Protein AF-A0A2G9UVH9-F1 (afdb_monomer)

Secondary structure (DSSP, 8-state):
----S-EEEEEE--SEEEEEEETTTEEEEEEEEEEEEEEETTEEEEEEEEEEEEEEE---S-TT----HHHHHHHSEEETT-TT-BHHHHHTT---------------HHHHHHHHHHHHS-EEEE--BSS--EEETTEEE--B--EEEETT----SS------PPPP-SSSSEEEEEETHHHHHHHHHHHHTTTT-EEE-GGG-HHHHHHTBSS-SSS--HHHHSTTHHHHSTT-BEEEEEEESS--EEEEETTEEEEEEEEEEEEEEPPSSTT---EEEEEEEEEEEEEEEEEEETTEEEEEEEEEEEEEEEEEE-STT--HHHHHHHHHHHHHHHHHHHHHHHHH-EEPPB-TTEEEEEEEEEEETTEEEEEEEEEE-HHHHHHHHHHHHHHHHHH--

Foldseek 3Di:
DDDPPKDFPDWDFFPDWDWAADPWAKIKIKGAFIWTWIDDDPDIDIDHGGMDIDIDGCPDDPPPDDDDPVQLLVLQKAFQLPPAFANVCSNVPDDDDDDDDDDDDDDDPQLCVLLVCLNVFQWIFRFDFPDDWTDDLRDTDTHGQLATAGNSPDDDPDGADDDDDDRDPPPFPDKDKDFQNNVLNSLQRCQVVQSVWDKDWLSRGVVRVQAQFLAHDPDHYPVVLAANSCVVQPGWGKMKIKHFPHRWGWWFAFQWIKTKTKIKIWMWTPDPDPVDHIDTFWIKIKIWIKIWGWWDDQQFIAIFIATPDIAIGTDDGPHPPGDRVSVRVVSVVVRVVVRVSVNVSRRVGGGHHDHVQKAWAPWTWTTHGRMIMIGTHIDGNPVVVVVVVVVVVVVVVVVVD

Nearest PDB structures (foldseek):
  1ewf-assembly1_A  TM=6.793E-01  e=2.183E-18  Homo sapiens
  1bp1-assembly1_A  TM=6.668E-01  e=1.964E-18  Homo sapiens
  4m4d-assembly1_A  TM=4.412E-01  e=1.847E-14  Mus musculus
  4m4d-assembly2_B  TM=4.397E-01  e=1.378E-13  Mus musculus
  4f2a-assembly1_A  TM=5.330E-01  e=1.084E-12  Homo sapiens

Organism: Teladorsagia circumcincta (NCBI:txid45464)

Structure (mmCIF, N/CA/C/O backbone):
data_AF-A0A2G9UVH9-F1
#
_entry.id   AF-A0A2G9UVH9-F1
#
loop_
_atom_site.group_PDB
_atom_site.id
_atom_site.type_symbol
_atom_site.label_atom_id
_atom_site.label_alt_id
_atom_site.label_comp_id
_atom_site.label_asym_id
_atom_site.label_entity_id
_atom_site.label_seq_id
_atom_site.pdbx_PDB_ins_code
_atom_site.Cartn_x
_atom_site.Cartn_y
_atom_site.Cartn_z
_atom_site.occupancy
_atom_site.B_iso_or_equiv
_atom_site.auth_seq_id
_atom_site.auth_comp_id
_atom_site.auth_asym_id
_atom_site.auth_atom_id
_atom_site.pdbx_PDB_model_num
ATOM 1 N N . VAL A 1 1 ? 46.854 -9.627 -44.287 1.00 35.94 1 VAL A N 1
ATOM 2 C CA . VAL A 1 1 ? 47.724 -8.658 -43.578 1.00 35.94 1 VAL A CA 1
ATOM 3 C C . VAL A 1 1 ? 47.313 -8.667 -42.121 1.00 35.94 1 VAL A C 1
ATOM 5 O O . VAL A 1 1 ? 46.183 -8.300 -41.834 1.00 35.94 1 VAL A O 1
ATOM 8 N N . PHE A 1 2 ? 48.177 -9.150 -41.232 1.00 37.62 2 PHE A N 1
ATOM 9 C CA . PHE A 1 2 ? 47.939 -9.118 -39.789 1.00 37.62 2 PHE A CA 1
ATOM 10 C C . PHE A 1 2 ? 48.677 -7.908 -39.218 1.00 37.62 2 PHE A C 1
ATOM 12 O O . PHE A 1 2 ? 49.882 -7.763 -39.420 1.00 37.62 2 PHE A O 1
ATOM 19 N N . ILE A 1 3 ? 47.940 -7.001 -38.581 1.00 51.81 3 ILE A N 1
ATOM 20 C CA . ILE A 1 3 ? 48.499 -5.806 -37.950 1.00 51.81 3 ILE A CA 1
ATOM 21 C C . ILE A 1 3 ? 48.651 -6.122 -36.463 1.00 51.81 3 ILE A C 1
ATOM 23 O O . ILE A 1 3 ? 47.669 -6.141 -35.730 1.00 51.81 3 ILE A O 1
ATOM 27 N N . TYR A 1 4 ? 49.880 -6.382 -36.029 1.00 51.28 4 TYR A N 1
ATOM 28 C CA . TYR A 1 4 ? 50.221 -6.557 -34.617 1.00 51.28 4 TYR A CA 1
ATOM 29 C C . TYR A 1 4 ? 50.619 -5.199 -34.012 1.00 51.28 4 TYR A C 1
ATOM 31 O O . TYR A 1 4 ? 51.245 -4.388 -34.694 1.00 51.28 4 TYR A O 1
ATOM 39 N N . ASN A 1 5 ? 50.267 -4.937 -32.747 1.00 61.88 5 ASN A N 1
ATOM 40 C CA . ASN A 1 5 ? 50.619 -3.713 -31.999 1.00 61.88 5 ASN A CA 1
ATOM 41 C C . ASN A 1 5 ? 50.114 -2.367 -32.570 1.00 61.88 5 ASN A C 1
ATOM 43 O O . ASN A 1 5 ? 50.703 -1.319 -32.293 1.00 61.88 5 ASN A O 1
ATOM 47 N N . ALA A 1 6 ? 49.025 -2.339 -33.343 1.00 65.62 6 ALA A N 1
ATOM 48 C CA . ALA A 1 6 ? 48.402 -1.065 -33.708 1.00 65.62 6 ALA A CA 1
ATOM 49 C C . ALA A 1 6 ? 47.614 -0.460 -32.539 1.00 65.62 6 ALA A C 1
ATOM 51 O O . ALA A 1 6 ? 46.796 -1.132 -31.916 1.00 65.62 6 ALA A O 1
ATOM 52 N N . ARG A 1 7 ? 47.818 0.838 -32.291 1.00 73.81 7 ARG A N 1
ATOM 53 C CA . ARG A 1 7 ? 46.997 1.636 -31.372 1.00 73.81 7 ARG A CA 1
ATOM 54 C C . ARG A 1 7 ? 45.957 2.426 -32.157 1.00 73.81 7 ARG A C 1
ATOM 56 O O . ARG A 1 7 ? 46.266 2.982 -33.210 1.00 73.81 7 ARG A O 1
ATOM 63 N N . ILE A 1 8 ? 44.742 2.534 -31.636 1.00 73.88 8 ILE A N 1
ATOM 64 C CA . ILE A 1 8 ? 43.757 3.482 -32.167 1.00 73.88 8 ILE A CA 1
ATOM 65 C C . ILE A 1 8 ? 44.197 4.880 -31.717 1.00 73.88 8 ILE A C 1
ATOM 67 O O . ILE A 1 8 ? 44.184 5.172 -30.525 1.00 73.88 8 ILE A O 1
ATOM 71 N N . SER A 1 9 ? 44.632 5.731 -32.648 1.00 80.94 9 SER A N 1
ATOM 72 C CA . SER A 1 9 ? 45.093 7.092 -32.339 1.00 80.94 9 SER A CA 1
ATOM 73 C C . SER A 1 9 ? 43.991 8.138 -32.444 1.00 80.94 9 SER A C 1
ATOM 75 O O . SER A 1 9 ? 44.075 9.191 -31.814 1.00 80.94 9 SER A O 1
ATOM 77 N N . LYS A 1 10 ? 42.944 7.861 -33.229 1.00 82.00 10 LYS A N 1
ATOM 78 C CA . LYS A 1 10 ? 41.774 8.732 -33.342 1.00 82.00 10 LYS A CA 1
ATOM 79 C C . LYS A 1 10 ? 40.524 7.930 -33.684 1.00 82.00 10 LYS A C 1
ATOM 81 O O . LYS A 1 10 ? 40.573 7.020 -34.508 1.00 82.00 10 LYS A O 1
ATOM 86 N N . TYR A 1 11 ? 39.411 8.301 -33.067 1.00 80.06 11 TYR A N 1
ATOM 87 C CA . TYR A 1 11 ? 38.090 7.743 -33.323 1.00 80.06 11 TYR A CA 1
ATOM 88 C C . TYR A 1 11 ? 37.146 8.872 -33.719 1.00 80.06 11 TYR A C 1
ATOM 90 O O . TYR A 1 11 ? 37.107 9.909 -33.056 1.00 80.06 11 TYR A O 1
ATOM 98 N N . TRP A 1 12 ? 36.406 8.668 -34.804 1.00 85.25 12 TRP A N 1
ATOM 99 C CA . TRP A 1 12 ? 35.282 9.512 -35.178 1.00 85.25 12 TRP A CA 1
ATOM 100 C C . TRP A 1 12 ? 34.007 8.693 -34.998 1.00 85.25 12 TRP A C 1
ATOM 102 O O . TRP A 1 12 ? 33.865 7.666 -35.677 1.00 85.25 12 TRP A O 1
ATOM 112 N N . PRO A 1 13 ? 33.108 9.119 -34.093 1.00 79.88 13 PRO A N 1
ATOM 113 C CA . PRO A 1 13 ? 31.874 8.398 -33.837 1.00 79.88 13 PRO A CA 1
ATOM 114 C C . PRO A 1 13 ? 30.983 8.377 -35.085 1.00 79.88 13 PRO A C 1
ATOM 116 O O . PRO A 1 13 ? 31.104 9.265 -35.936 1.00 79.88 13 PRO A O 1
ATOM 119 N N . PRO A 1 14 ? 30.097 7.374 -35.208 1.00 83.50 14 PRO A N 1
ATOM 120 C CA . PRO A 1 14 ? 29.148 7.312 -36.309 1.00 83.50 14 PRO A CA 1
ATOM 121 C C . PRO A 1 14 ? 28.292 8.580 -36.347 1.00 83.50 14 PRO A C 1
ATOM 123 O O . PRO A 1 14 ? 27.743 9.004 -35.331 1.00 83.50 14 PRO A O 1
ATOM 126 N N . GLN A 1 15 ? 28.194 9.186 -37.530 1.00 86.44 15 GLN A N 1
ATOM 127 C CA . GLN A 1 15 ? 27.360 10.374 -37.756 1.00 86.44 15 GLN A CA 1
ATOM 128 C C . GLN A 1 15 ? 25.883 10.017 -37.934 1.00 86.44 15 GLN A C 1
ATOM 130 O O . GLN A 1 15 ? 25.012 10.867 -37.786 1.00 86.44 15 GLN A O 1
ATOM 135 N N . GLU A 1 16 ? 25.614 8.761 -38.267 1.00 85.25 16 GLU A N 1
ATOM 136 C CA . GLU A 1 16 ? 24.285 8.219 -38.486 1.00 85.25 16 GLU A CA 1
ATOM 137 C C . GLU A 1 16 ? 24.158 6.939 -37.672 1.00 85.25 16 GLU A C 1
ATOM 139 O O . GLU A 1 16 ? 25.003 6.042 -37.761 1.00 85.25 16 GLU A O 1
ATOM 144 N N . TYR A 1 17 ? 23.108 6.860 -36.865 1.00 84.88 17 TYR A N 1
ATOM 145 C CA . TYR A 1 17 ? 22.769 5.661 -36.123 1.00 84.88 17 TYR A CA 1
ATOM 146 C C . TYR A 1 17 ? 21.250 5.541 -35.978 1.00 84.88 17 TYR A C 1
ATOM 148 O O . TYR A 1 17 ? 20.559 6.548 -35.841 1.00 84.88 17 TYR A O 1
ATOM 156 N N . SER A 1 18 ? 20.735 4.314 -36.011 1.00 84.62 18 SER A N 1
ATOM 157 C CA . SER A 1 18 ? 19.322 4.000 -35.764 1.00 84.62 18 SER A CA 1
ATOM 158 C C . SER A 1 18 ? 19.213 2.781 -34.864 1.00 84.62 18 SER A C 1
ATOM 160 O O . SER A 1 18 ? 19.988 1.836 -35.007 1.00 84.62 18 SER A O 1
ATOM 162 N N . LEU A 1 19 ? 18.264 2.805 -33.934 1.00 83.44 19 LEU A N 1
ATOM 163 C CA . LEU A 1 19 ? 17.874 1.637 -33.158 1.00 83.44 19 LEU A CA 1
ATOM 164 C C . LEU A 1 19 ? 16.444 1.282 -33.552 1.00 83.44 19 LEU A C 1
ATOM 166 O O . LEU A 1 19 ? 15.512 1.996 -33.193 1.00 83.44 19 LEU A O 1
ATOM 170 N N . ASP A 1 20 ? 16.298 0.193 -34.294 1.00 85.00 20 ASP A N 1
ATOM 171 C CA . ASP A 1 20 ? 15.019 -0.263 -34.821 1.00 85.00 20 ASP A CA 1
ATOM 172 C C . ASP A 1 20 ? 14.533 -1.468 -34.010 1.00 85.00 20 ASP A C 1
ATOM 174 O O . ASP A 1 20 ? 15.270 -2.437 -33.809 1.00 85.00 20 ASP A O 1
ATOM 178 N N . LEU A 1 21 ? 13.292 -1.409 -33.529 1.00 81.75 21 LEU A N 1
ATOM 179 C CA . LEU A 1 21 ? 12.639 -2.525 -32.851 1.00 81.75 21 LEU A CA 1
ATOM 180 C C . LEU A 1 21 ? 11.951 -3.409 -33.895 1.00 81.75 21 LEU A C 1
ATOM 182 O O . LEU A 1 21 ? 11.095 -2.947 -34.646 1.00 81.75 21 LEU A O 1
ATOM 186 N N . VAL A 1 22 ? 12.341 -4.679 -33.946 1.00 79.94 22 VAL A N 1
ATOM 187 C CA . VAL A 1 22 ? 11.876 -5.670 -34.916 1.00 79.94 22 VAL A CA 1
ATOM 188 C C . VAL A 1 22 ? 11.162 -6.793 -34.167 1.00 79.94 22 VAL A C 1
ATOM 190 O O . VAL A 1 22 ? 11.756 -7.538 -33.384 1.00 79.94 22 VAL A O 1
ATOM 193 N N . GLU A 1 23 ? 9.862 -6.919 -34.409 1.00 77.69 23 GLU A N 1
ATOM 194 C CA . GLU A 1 23 ? 9.041 -7.961 -33.797 1.00 77.69 23 GLU A CA 1
ATOM 195 C C . GLU A 1 23 ? 9.460 -9.372 -34.265 1.00 77.69 23 GLU A C 1
ATOM 197 O O . GLU A 1 23 ? 9.869 -9.554 -35.417 1.00 77.69 23 GLU A O 1
ATOM 202 N N . PRO A 1 24 ? 9.345 -10.404 -33.406 1.00 63.88 24 PRO A N 1
ATOM 203 C CA . PRO A 1 24 ? 8.845 -10.333 -32.034 1.00 63.88 24 PRO A CA 1
ATOM 204 C C . PRO A 1 24 ? 9.916 -10.005 -30.983 1.00 63.88 24 PRO A C 1
ATOM 206 O O . PRO A 1 24 ? 9.540 -9.531 -29.932 1.00 63.88 24 PRO A O 1
ATOM 209 N N . ASN A 1 25 ? 11.218 -10.219 -31.216 1.00 68.25 25 ASN A N 1
ATOM 210 C CA . ASN A 1 25 ? 12.246 -10.172 -30.149 1.00 68.25 25 ASN A CA 1
ATOM 211 C C . ASN A 1 25 ? 13.629 -9.715 -30.651 1.00 68.25 25 ASN A C 1
ATOM 213 O O . ASN A 1 25 ? 14.657 -10.304 -30.300 1.00 68.25 25 ASN A O 1
ATOM 217 N N . MET A 1 26 ? 13.682 -8.737 -31.549 1.00 68.62 26 MET A N 1
ATOM 218 C CA . MET A 1 26 ? 14.946 -8.270 -32.106 1.00 68.62 26 MET A CA 1
ATOM 219 C C . MET A 1 26 ? 15.034 -6.755 -32.007 1.00 68.62 26 MET A C 1
ATOM 221 O O . MET A 1 26 ? 14.089 -6.038 -32.310 1.00 68.62 26 MET A O 1
ATOM 225 N N . PHE A 1 27 ? 16.198 -6.255 -31.613 1.00 74.81 27 PHE A N 1
ATOM 226 C CA . PHE A 1 27 ? 16.559 -4.871 -31.873 1.00 74.81 27 PHE A CA 1
ATOM 227 C C . PHE A 1 27 ? 17.733 -4.851 -32.839 1.00 74.81 27 PHE A C 1
ATOM 229 O O . PHE A 1 27 ? 18.688 -5.631 -32.736 1.00 74.81 27 PHE A O 1
ATOM 236 N N . GLN A 1 28 ? 17.629 -3.966 -33.816 1.00 77.00 28 GLN A N 1
ATOM 237 C CA . GLN A 1 28 ? 18.636 -3.763 -34.827 1.00 77.00 28 GLN A CA 1
ATOM 238 C C . GLN A 1 28 ? 19.270 -2.402 -34.594 1.00 77.00 28 GLN A C 1
ATOM 240 O O . GLN A 1 28 ? 18.641 -1.365 -34.779 1.00 77.00 28 GLN A O 1
ATOM 245 N N . TRP A 1 29 ? 20.538 -2.414 -34.204 1.00 78.62 29 TRP A N 1
ATOM 246 C CA . TRP A 1 29 ? 21.326 -1.200 -34.116 1.00 78.62 29 TRP A CA 1
ATOM 247 C C . TRP A 1 29 ? 22.137 -1.039 -35.393 1.00 78.62 29 TRP A C 1
ATOM 249 O O . TRP A 1 29 ? 22.984 -1.873 -35.722 1.00 78.62 29 TRP A O 1
ATOM 259 N N . THR A 1 30 ? 21.869 0.030 -36.130 1.00 80.00 30 THR A N 1
ATOM 260 C CA . THR A 1 30 ? 22.622 0.390 -37.328 1.00 80.00 30 THR A CA 1
ATOM 261 C C . THR A 1 30 ? 23.488 1.601 -37.020 1.00 80.00 30 THR A C 1
ATOM 263 O O . THR A 1 30 ? 23.013 2.567 -36.434 1.00 80.00 30 THR A O 1
ATOM 266 N N . MET A 1 31 ? 24.755 1.562 -37.426 1.00 82.38 31 MET A N 1
ATOM 267 C CA . MET A 1 31 ? 25.702 2.673 -37.329 1.00 82.38 31 MET A CA 1
ATOM 268 C C . MET A 1 31 ? 26.422 2.849 -38.666 1.00 82.38 31 MET A C 1
ATOM 270 O O . MET A 1 31 ? 26.906 1.876 -39.250 1.00 82.38 31 MET A O 1
ATOM 274 N N . SER A 1 32 ? 26.534 4.077 -39.157 1.00 81.94 32 SER A N 1
ATOM 275 C CA . SER A 1 32 ? 27.234 4.402 -40.404 1.00 81.94 32 SER A CA 1
ATOM 276 C C . SER A 1 32 ? 28.143 5.617 -40.246 1.00 81.94 32 SER A C 1
ATOM 278 O O . SER A 1 32 ? 28.052 6.392 -39.291 1.00 81.94 32 SER A O 1
ATOM 280 N N . LYS A 1 33 ? 29.068 5.764 -41.205 1.00 83.75 33 LYS A N 1
ATOM 281 C CA . LYS A 1 33 ? 30.023 6.885 -41.277 1.00 83.75 33 LYS A CA 1
ATOM 282 C C . LYS A 1 33 ? 30.949 6.973 -40.056 1.00 83.75 33 LYS A C 1
ATOM 284 O O . LYS A 1 33 ? 31.252 8.056 -39.565 1.00 83.75 33 LYS A O 1
ATOM 289 N N . MET A 1 34 ? 31.392 5.817 -39.563 1.00 81.69 34 MET A N 1
ATOM 290 C CA . MET A 1 34 ? 32.369 5.722 -38.478 1.00 81.69 34 MET A CA 1
ATOM 291 C C . MET A 1 34 ? 33.782 5.610 -39.055 1.00 81.69 34 MET A C 1
ATOM 293 O O . MET A 1 34 ? 34.008 4.871 -40.018 1.00 81.69 34 MET A O 1
ATOM 297 N N . HIS A 1 35 ? 34.748 6.292 -38.438 1.00 80.12 35 HIS A N 1
ATOM 298 C CA . HIS A 1 35 ? 36.150 6.208 -38.843 1.00 80.12 35 HIS A CA 1
ATOM 299 C C . HIS A 1 35 ? 37.058 5.911 -37.650 1.00 80.12 35 HIS A C 1
ATOM 301 O O . HIS A 1 35 ? 36.892 6.459 -36.561 1.00 80.12 35 HIS A O 1
ATOM 307 N N . LEU A 1 36 ? 38.059 5.065 -37.871 1.00 81.12 36 LEU A N 1
ATOM 308 C CA . LEU A 1 36 ? 39.120 4.769 -36.915 1.00 81.12 36 LEU A CA 1
ATOM 309 C C . LEU A 1 36 ? 40.468 5.038 -37.576 1.00 81.12 36 LEU A C 1
ATOM 311 O O . LEU A 1 36 ? 40.735 4.558 -38.676 1.00 81.12 36 LEU A O 1
ATOM 315 N N . ARG A 1 37 ? 41.343 5.781 -36.900 1.00 79.12 37 ARG A N 1
ATOM 316 C CA . ARG A 1 37 ? 42.755 5.874 -37.270 1.00 79.12 37 ARG A CA 1
ATOM 317 C C . ARG A 1 37 ? 43.540 4.903 -36.409 1.00 79.12 37 ARG A C 1
ATOM 319 O O . ARG A 1 37 ? 43.602 5.070 -35.193 1.00 79.12 37 ARG A O 1
ATOM 326 N N . ALA A 1 38 ? 44.141 3.914 -37.052 1.00 79.25 38 ALA A N 1
ATOM 327 C CA . ALA A 1 38 ? 45.066 2.989 -36.421 1.00 79.25 38 ALA A CA 1
ATOM 328 C C . ALA A 1 38 ? 46.503 3.402 -36.758 1.00 79.25 38 ALA A C 1
ATOM 330 O O . ALA A 1 38 ? 46.836 3.638 -37.921 1.00 79.25 38 ALA A O 1
ATOM 331 N N . GLU A 1 39 ? 47.354 3.492 -35.744 1.00 78.00 39 GLU A N 1
ATOM 332 C CA . GLU A 1 39 ? 48.777 3.793 -35.868 1.00 78.00 39 GLU A CA 1
ATOM 333 C C . GLU A 1 39 ? 49.612 2.603 -35.412 1.00 78.00 39 GLU A C 1
ATOM 335 O O . GLU A 1 39 ? 49.426 2.082 -34.314 1.00 78.00 39 GLU A O 1
ATOM 340 N N . HIS A 1 40 ? 50.583 2.211 -36.234 1.00 76.38 40 HIS A N 1
ATOM 341 C CA . HIS A 1 40 ? 51.622 1.264 -35.855 1.00 76.38 40 HIS A CA 1
ATOM 342 C C . HIS A 1 40 ? 52.982 1.785 -36.325 1.00 76.38 40 HIS A C 1
ATOM 344 O O . HIS A 1 40 ? 53.229 1.949 -37.524 1.00 76.38 40 HIS A O 1
ATOM 350 N N . LYS A 1 41 ? 53.877 2.046 -35.366 1.00 75.25 41 LYS A N 1
ATOM 351 C CA . LYS A 1 41 ? 55.201 2.652 -35.586 1.00 75.25 41 LYS A CA 1
ATOM 352 C C . LYS A 1 41 ? 55.115 3.960 -36.396 1.00 75.25 41 LYS A C 1
ATOM 354 O O . LYS A 1 41 ? 54.778 4.992 -35.832 1.00 75.25 41 LYS A O 1
ATOM 359 N N . LYS A 1 42 ? 55.421 3.913 -37.700 1.00 64.94 42 LYS A N 1
ATOM 360 C CA . LYS A 1 42 ? 55.430 5.053 -38.641 1.00 64.94 42 LYS A CA 1
ATOM 361 C C . LYS A 1 42 ? 54.312 5.001 -39.693 1.00 64.94 42 LYS A C 1
ATOM 363 O O . LYS A 1 42 ? 54.243 5.882 -40.543 1.00 64.94 42 LYS A O 1
ATOM 368 N N . HIS A 1 43 ? 53.444 3.991 -39.651 1.00 65.62 43 HIS A N 1
ATOM 369 C CA . HIS A 1 43 ? 52.320 3.866 -40.575 1.00 65.62 43 HIS A CA 1
ATOM 370 C C . HIS A 1 43 ? 51.010 4.190 -39.860 1.00 65.62 43 HIS A C 1
ATOM 372 O O . HIS A 1 43 ? 50.702 3.619 -38.813 1.00 65.62 43 HIS A O 1
ATOM 378 N N . SER A 1 44 ? 50.228 5.093 -40.451 1.00 69.81 44 SER A N 1
ATOM 379 C CA . SER A 1 44 ? 48.850 5.354 -40.041 1.00 69.81 44 SER A CA 1
ATOM 380 C C . SER A 1 44 ? 47.900 4.870 -41.124 1.00 69.81 44 SER A C 1
ATOM 382 O O . SER A 1 44 ? 48.079 5.230 -42.285 1.00 69.81 44 SER A O 1
ATOM 384 N N . SER A 1 45 ? 46.890 4.099 -40.743 1.00 74.31 45 SER A N 1
ATOM 385 C CA . SER A 1 45 ? 45.822 3.657 -41.639 1.00 74.31 45 SER A CA 1
ATOM 386 C C . SER A 1 45 ? 44.495 4.239 -41.172 1.00 74.31 45 SER A C 1
ATOM 388 O O . SER A 1 45 ? 44.187 4.210 -39.978 1.00 74.31 45 SER A O 1
ATOM 390 N N . LEU A 1 46 ? 43.717 4.777 -42.111 1.00 74.75 46 LEU A N 1
ATOM 391 C CA . LEU A 1 46 ? 42.342 5.193 -41.862 1.00 74.75 46 LEU A CA 1
ATOM 392 C C . LEU A 1 46 ? 41.409 4.046 -42.249 1.00 74.75 46 LEU A C 1
ATOM 394 O O . LEU A 1 46 ? 41.344 3.655 -43.411 1.00 74.75 46 LEU A O 1
ATOM 398 N N . ILE A 1 47 ? 40.680 3.527 -41.272 1.00 73.62 47 ILE A N 1
ATOM 399 C CA . ILE A 1 47 ? 39.671 2.491 -41.454 1.00 73.62 47 ILE A CA 1
ATOM 400 C C . ILE A 1 47 ? 38.314 3.189 -41.441 1.00 73.62 47 ILE A C 1
ATOM 402 O O . ILE A 1 47 ? 37.954 3.837 -40.459 1.00 73.62 47 ILE A O 1
ATOM 406 N N . SER A 1 48 ? 37.578 3.087 -42.546 1.00 71.88 48 SER A N 1
ATOM 407 C CA . SER A 1 48 ? 36.258 3.705 -42.698 1.00 71.88 48 SER A CA 1
ATOM 408 C C . SER A 1 48 ? 35.187 2.626 -42.752 1.00 71.88 48 SER A C 1
ATOM 410 O O . SER A 1 48 ? 35.213 1.770 -43.635 1.00 71.88 48 SER A O 1
ATOM 412 N N . PHE A 1 49 ? 34.231 2.683 -41.832 1.00 69.56 49 PHE A N 1
ATOM 413 C CA . PHE A 1 49 ? 33.109 1.756 -41.775 1.00 69.56 49 PHE A CA 1
ATOM 414 C C . PHE A 1 49 ? 31.903 2.409 -42.440 1.00 69.56 49 PHE A C 1
ATOM 416 O O . PHE A 1 49 ? 31.362 3.403 -41.950 1.00 69.56 49 PHE A O 1
ATOM 423 N N . ARG A 1 50 ? 31.488 1.854 -43.584 1.00 67.06 50 ARG A N 1
ATOM 424 C CA . ARG A 1 50 ? 30.326 2.365 -44.324 1.00 67.06 50 ARG A CA 1
ATOM 425 C C . ARG A 1 50 ? 29.025 2.109 -43.569 1.00 67.06 50 ARG A C 1
ATOM 427 O O . ARG A 1 50 ? 28.244 3.036 -43.400 1.00 67.06 50 ARG A O 1
ATOM 434 N N . ARG A 1 51 ? 28.818 0.876 -43.104 1.00 70.62 51 ARG A N 1
ATOM 435 C CA . ARG A 1 51 ? 27.657 0.465 -42.310 1.00 70.62 51 ARG A CA 1
ATOM 436 C C . ARG A 1 51 ? 28.038 -0.724 -41.435 1.00 70.62 51 ARG A C 1
ATOM 438 O O . ARG A 1 51 ? 28.622 -1.683 -41.932 1.00 70.62 51 ARG A O 1
ATOM 445 N N . ILE A 1 52 ? 27.701 -0.643 -40.158 1.00 67.88 52 ILE A N 1
ATOM 446 C CA . ILE A 1 52 ? 27.745 -1.736 -39.192 1.00 67.88 52 ILE A CA 1
ATOM 447 C C . ILE A 1 52 ? 26.303 -1.960 -38.754 1.00 67.88 52 ILE A C 1
ATOM 449 O O . ILE A 1 52 ? 25.609 -1.010 -38.397 1.00 67.88 52 ILE A O 1
ATOM 453 N N . GLN A 1 53 ? 25.847 -3.204 -38.822 1.00 58.84 53 GLN A N 1
ATOM 454 C CA . GLN A 1 53 ? 24.526 -3.597 -38.360 1.00 58.84 53 GLN A CA 1
ATOM 455 C C . GLN A 1 53 ? 24.707 -4.686 -37.313 1.00 58.84 53 GLN A C 1
ATOM 457 O O . GLN A 1 53 ? 25.286 -5.735 -37.593 1.00 58.84 53 GLN A O 1
ATOM 462 N N . LEU A 1 54 ? 24.239 -4.404 -36.106 1.00 61.56 54 LEU A N 1
ATOM 463 C CA . LEU A 1 54 ? 24.197 -5.346 -35.003 1.00 61.56 54 LEU A CA 1
ATOM 464 C C . LEU A 1 54 ? 22.743 -5.754 -34.816 1.00 61.56 54 LEU A C 1
ATOM 466 O O . LEU A 1 54 ? 21.860 -4.910 -34.681 1.00 61.56 54 LEU A O 1
ATOM 470 N N . SER A 1 55 ? 22.491 -7.054 -34.849 1.00 52.19 55 SER A N 1
ATOM 471 C CA . SER A 1 55 ? 21.169 -7.618 -34.605 1.00 52.19 55 SER A CA 1
ATOM 472 C C . SER A 1 55 ? 21.302 -8.560 -33.428 1.00 52.19 55 SER A C 1
ATOM 474 O O . SER A 1 55 ? 21.969 -9.590 -33.527 1.00 52.19 55 SER A O 1
ATOM 476 N N . VAL A 1 56 ? 20.722 -8.172 -32.297 1.00 57.56 56 VAL A N 1
ATOM 477 C CA . VAL A 1 56 ? 20.676 -9.035 -31.121 1.00 57.56 56 VAL A CA 1
ATOM 478 C C . VAL A 1 56 ? 19.331 -9.739 -31.157 1.00 57.56 56 VAL A C 1
ATOM 480 O O . VAL A 1 56 ? 18.280 -9.122 -31.004 1.00 57.56 56 VAL A O 1
ATOM 483 N N . LEU A 1 57 ? 19.384 -11.038 -31.441 1.00 43.69 57 LEU A N 1
ATOM 484 C CA . LEU A 1 57 ? 18.274 -11.952 -31.222 1.00 43.69 57 LEU A CA 1
ATOM 485 C C . LEU A 1 57 ? 18.376 -12.397 -29.770 1.00 43.69 57 LEU A C 1
ATOM 487 O O . LEU A 1 57 ? 19.377 -13.020 -29.409 1.00 43.69 57 LEU A O 1
ATOM 491 N N . ASP A 1 58 ? 17.363 -12.109 -28.960 1.00 47.50 58 ASP A N 1
ATOM 492 C CA . ASP A 1 58 ? 17.312 -12.616 -27.591 1.00 47.50 58 ASP A CA 1
ATOM 493 C C . ASP A 1 58 ? 17.005 -14.127 -27.626 1.00 47.50 58 ASP A C 1
ATOM 495 O O . ASP A 1 58 ? 15.874 -14.589 -27.500 1.00 47.50 58 ASP A O 1
ATOM 499 N N . LYS A 1 59 ? 18.020 -14.936 -27.953 1.00 38.97 59 LYS A N 1
ATOM 500 C CA . LYS A 1 59 ? 17.978 -16.397 -27.851 1.00 38.97 59 LYS A CA 1
ATOM 501 C C . LYS A 1 59 ? 18.712 -16.805 -26.581 1.00 38.97 59 LYS A C 1
ATOM 503 O O . LYS A 1 59 ? 19.817 -17.337 -26.655 1.00 38.97 59 LYS A O 1
ATOM 508 N N . LYS A 1 60 ? 18.019 -16.632 -25.450 1.00 34.50 60 LYS A N 1
ATOM 509 C CA . LYS A 1 60 ? 18.428 -16.975 -24.078 1.00 34.50 60 LYS A CA 1
ATOM 510 C C . LYS A 1 60 ? 19.623 -16.159 -23.563 1.00 34.50 60 LYS A C 1
ATOM 512 O O . LYS A 1 60 ? 20.588 -15.960 -24.301 1.00 34.50 60 LYS A O 1
ATOM 517 N N . PRO A 1 61 ? 19.659 -15.817 -22.260 1.00 31.56 61 PRO A N 1
ATOM 518 C CA . PRO A 1 61 ? 20.915 -15.436 -21.635 1.00 31.56 61 PRO A CA 1
ATOM 519 C C . PRO A 1 61 ? 21.915 -16.573 -21.864 1.00 31.56 61 PRO A C 1
ATOM 521 O O . PRO A 1 61 ? 21.628 -17.749 -21.606 1.00 31.56 61 PRO A O 1
ATOM 524 N N . ALA A 1 62 ? 23.071 -16.229 -22.430 1.00 28.84 62 ALA A N 1
ATOM 525 C CA . ALA A 1 62 ? 24.144 -17.172 -22.678 1.00 28.84 62 ALA A CA 1
ATOM 526 C C . ALA A 1 62 ? 24.411 -17.990 -21.404 1.00 28.84 62 ALA A C 1
ATOM 528 O O . ALA A 1 62 ? 24.609 -17.449 -20.319 1.00 28.84 62 ALA A O 1
ATOM 529 N N . LYS A 1 63 ? 24.427 -19.316 -21.556 1.00 32.44 63 LYS A N 1
ATOM 530 C CA . LYS A 1 63 ? 24.704 -20.333 -20.527 1.00 32.44 63 LYS A CA 1
ATOM 531 C C . LYS A 1 63 ? 26.094 -20.223 -19.853 1.00 32.44 63 LYS A C 1
ATOM 533 O O . LYS A 1 63 ? 26.563 -21.215 -19.305 1.00 32.44 63 LYS A O 1
ATOM 538 N N . SER A 1 64 ? 26.783 -19.083 -19.884 1.00 29.62 64 SER A N 1
ATOM 539 C CA . SER A 1 64 ? 28.174 -18.955 -19.424 1.00 29.62 64 SER A CA 1
ATOM 540 C C . SER A 1 64 ? 28.371 -18.162 -18.132 1.00 29.62 64 SER A C 1
ATOM 542 O O . SER A 1 64 ? 29.503 -18.046 -17.677 1.00 29.62 64 SER A O 1
ATOM 544 N N . TYR A 1 65 ? 27.310 -17.683 -17.484 1.00 33.72 65 TYR A N 1
ATOM 545 C CA . TYR A 1 65 ? 27.396 -17.244 -16.093 1.00 33.72 65 TYR A CA 1
ATOM 546 C C . TYR A 1 65 ? 26.185 -17.793 -15.346 1.00 33.72 65 TYR A C 1
ATOM 548 O O . TYR A 1 65 ? 25.064 -17.338 -15.547 1.00 33.72 65 TYR A O 1
ATOM 556 N N . LYS A 1 66 ? 26.401 -18.827 -14.527 1.00 28.84 66 LYS A N 1
ATOM 557 C CA . LYS A 1 66 ? 25.489 -19.142 -13.428 1.00 28.84 66 LYS A CA 1
ATOM 558 C C . LYS A 1 66 ? 25.931 -18.252 -12.267 1.00 28.84 66 LYS A C 1
ATOM 560 O O . LYS A 1 66 ? 26.877 -18.641 -11.580 1.00 28.84 66 LYS A O 1
ATOM 565 N N . PRO A 1 67 ? 25.339 -17.061 -12.061 1.00 37.22 67 PRO A N 1
ATOM 566 C CA . PRO A 1 67 ? 25.469 -16.427 -10.763 1.00 37.22 67 PRO A CA 1
ATOM 567 C C . PRO A 1 67 ? 24.944 -17.424 -9.725 1.00 37.22 67 PRO A C 1
ATOM 569 O O . PRO A 1 67 ? 24.019 -18.190 -10.008 1.00 37.22 67 PRO A O 1
ATOM 572 N N . ASP A 1 68 ? 25.593 -17.463 -8.567 1.00 35.31 68 ASP A N 1
ATOM 573 C CA . ASP A 1 68 ? 25.192 -18.300 -7.439 1.00 35.31 68 ASP A CA 1
ATOM 574 C C . ASP A 1 68 ? 23.657 -18.211 -7.243 1.00 35.31 68 ASP A C 1
ATOM 576 O O . ASP A 1 68 ? 23.135 -17.090 -7.192 1.00 35.31 68 ASP A O 1
ATOM 580 N N . PRO A 1 69 ? 22.908 -19.336 -7.231 1.00 41.69 69 PRO A N 1
ATOM 581 C CA . PRO A 1 69 ? 21.445 -19.323 -7.160 1.00 41.69 69 PRO A CA 1
ATOM 582 C C . PRO A 1 69 ? 20.906 -18.496 -5.987 1.00 41.69 69 PRO A C 1
ATOM 584 O O . PRO A 1 69 ? 19.923 -17.776 -6.153 1.00 41.69 69 PRO A O 1
ATOM 587 N N . GLU A 1 70 ? 21.600 -18.511 -4.843 1.00 41.16 70 GLU A N 1
ATOM 588 C CA . GLU A 1 70 ? 21.246 -17.678 -3.686 1.00 41.16 70 GLU A CA 1
ATOM 589 C C . GLU A 1 70 ? 21.453 -16.179 -3.936 1.00 41.16 70 GLU A C 1
ATOM 591 O O . GLU A 1 70 ? 20.749 -15.350 -3.359 1.00 41.16 70 GLU A O 1
ATOM 596 N N . LEU A 1 71 ? 22.415 -15.801 -4.784 1.00 36.28 71 LEU A N 1
ATOM 597 C CA . LEU A 1 71 ? 22.600 -14.412 -5.187 1.00 36.28 71 LEU A CA 1
ATOM 598 C C . LEU A 1 71 ? 21.476 -13.991 -6.136 1.00 36.28 71 LEU A C 1
ATOM 600 O O . LEU A 1 71 ? 20.853 -12.971 -5.869 1.00 36.28 71 LEU A O 1
ATOM 604 N N . TYR A 1 72 ? 21.176 -14.775 -7.181 1.00 40.31 72 TYR A N 1
ATOM 605 C CA . TYR A 1 72 ? 20.135 -14.468 -8.180 1.00 40.31 72 TYR A CA 1
ATOM 606 C C . TYR A 1 72 ? 18.744 -14.273 -7.551 1.00 40.31 72 TYR A C 1
ATOM 608 O O . TYR A 1 72 ? 18.067 -13.288 -7.849 1.00 40.31 72 TYR A O 1
ATOM 616 N N . GLU A 1 73 ? 18.355 -15.135 -6.605 1.00 43.22 73 GLU A N 1
ATOM 617 C CA . GLU A 1 73 ? 17.097 -14.986 -5.856 1.00 43.22 73 GLU A CA 1
ATOM 618 C C . GLU A 1 73 ? 17.051 -13.725 -4.976 1.00 43.22 73 GLU A C 1
ATOM 620 O O . GLU A 1 73 ? 15.976 -13.160 -4.762 1.00 43.22 73 GLU A O 1
ATOM 625 N N . ARG A 1 74 ? 18.202 -13.242 -4.483 1.00 44.56 74 ARG A N 1
ATOM 626 C CA . ARG A 1 74 ? 18.285 -12.000 -3.694 1.00 44.56 74 ARG A CA 1
ATOM 627 C C . ARG A 1 74 ? 18.227 -10.735 -4.542 1.00 44.56 74 ARG A C 1
ATOM 629 O O . ARG A 1 74 ? 17.820 -9.710 -4.011 1.00 44.56 74 ARG A O 1
ATOM 636 N N . PHE A 1 75 ? 18.624 -10.780 -5.817 1.00 47.41 75 PHE A N 1
ATOM 637 C CA . PHE A 1 75 ? 18.486 -9.618 -6.699 1.00 47.41 75 PHE A CA 1
ATOM 638 C C . PHE A 1 75 ? 17.020 -9.362 -7.023 1.00 47.41 75 PHE A C 1
ATOM 640 O O . PHE A 1 75 ? 16.578 -8.229 -6.906 1.00 47.41 75 PHE A O 1
ATOM 647 N N . LEU A 1 76 ? 16.254 -10.404 -7.364 1.00 53.41 76 LEU A N 1
ATOM 648 C CA . LEU A 1 76 ? 14.886 -10.276 -7.892 1.00 53.41 76 LEU A CA 1
ATOM 649 C C . LEU A 1 76 ? 13.797 -10.010 -6.837 1.00 53.41 76 LEU A C 1
ATOM 651 O O . LEU A 1 76 ? 12.618 -9.888 -7.168 1.00 53.41 76 LEU A O 1
ATOM 655 N N . ASN A 1 77 ? 14.209 -9.876 -5.578 1.00 51.53 77 ASN A N 1
ATOM 656 C CA . ASN A 1 77 ? 13.367 -9.538 -4.444 1.00 51.53 77 ASN A CA 1
ATOM 657 C C . ASN A 1 77 ? 13.877 -8.237 -3.813 1.00 51.53 77 ASN A C 1
ATOM 659 O O . ASN A 1 77 ? 14.868 -8.258 -3.084 1.00 51.53 77 ASN A O 1
ATOM 663 N N . VAL A 1 78 ? 13.190 -7.109 -4.034 1.00 58.75 78 VAL A N 1
ATOM 664 C CA . VAL A 1 78 ? 13.588 -5.828 -3.419 1.00 58.75 78 VAL A CA 1
ATOM 665 C C . VAL A 1 78 ? 12.804 -5.571 -2.152 1.00 58.75 78 VAL A C 1
ATOM 667 O O . VAL A 1 78 ? 11.579 -5.676 -2.126 1.00 58.75 78 VAL A O 1
ATOM 670 N N . ARG A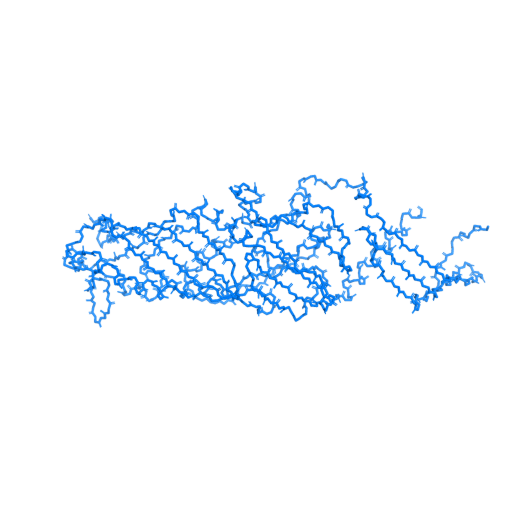 1 79 ? 13.490 -5.151 -1.092 1.00 55.78 79 ARG A N 1
ATOM 671 C CA . ARG A 1 79 ? 12.809 -4.685 0.109 1.00 55.78 79 ARG A CA 1
ATOM 672 C C . ARG A 1 79 ? 12.128 -3.344 -0.163 1.00 55.78 79 ARG A C 1
ATOM 674 O O . ARG A 1 79 ? 12.772 -2.376 -0.554 1.00 55.78 79 ARG A O 1
ATOM 681 N N . ILE A 1 80 ? 10.835 -3.251 0.134 1.00 60.66 80 ILE A N 1
ATOM 682 C CA . ILE A 1 80 ? 10.018 -2.060 -0.171 1.00 60.66 80 ILE A CA 1
ATOM 683 C C . ILE A 1 80 ? 10.442 -0.785 0.587 1.00 60.66 80 ILE A C 1
ATOM 685 O O . ILE A 1 80 ? 9.975 0.307 0.272 1.00 60.66 80 ILE A O 1
ATOM 689 N N . ASN A 1 81 ? 11.297 -0.915 1.608 1.00 53.25 81 ASN A N 1
ATOM 690 C CA . ASN A 1 81 ? 11.760 0.187 2.454 1.00 53.25 81 ASN A CA 1
ATOM 691 C C . ASN A 1 81 ? 13.122 0.766 2.026 1.00 53.25 81 ASN A C 1
ATOM 693 O O . ASN A 1 81 ? 13.602 1.701 2.671 1.00 53.25 81 ASN A O 1
ATOM 697 N N . GLU A 1 82 ? 13.776 0.200 1.006 1.00 56.47 82 GLU A N 1
ATOM 698 C CA . GLU A 1 82 ? 15.082 0.686 0.579 1.00 56.47 82 GLU A CA 1
ATOM 699 C C . GLU A 1 82 ? 14.929 2.061 -0.071 1.00 56.47 82 GLU A C 1
ATOM 701 O O . GLU A 1 82 ? 14.185 2.251 -1.031 1.00 56.47 82 GLU A O 1
ATOM 706 N N . ASN A 1 83 ? 15.651 3.046 0.470 1.00 46.78 83 ASN A N 1
ATOM 707 C CA . ASN A 1 83 ? 15.560 4.443 0.042 1.00 46.78 83 ASN A CA 1
ATOM 708 C C . ASN A 1 83 ? 16.012 4.678 -1.415 1.00 46.78 83 ASN A C 1
ATOM 710 O O . ASN A 1 83 ? 15.785 5.766 -1.934 1.00 46.78 83 ASN A O 1
ATOM 714 N N . ASN A 1 84 ? 16.608 3.670 -2.062 1.00 50.56 84 ASN A N 1
ATOM 715 C CA . ASN A 1 84 ? 17.093 3.686 -3.441 1.00 50.56 84 ASN A CA 1
ATOM 716 C C . ASN A 1 84 ? 16.621 2.417 -4.176 1.00 50.56 84 ASN A C 1
ATOM 718 O O . ASN A 1 84 ? 17.428 1.548 -4.504 1.00 50.56 84 ASN A O 1
ATOM 722 N N . LEU A 1 85 ? 15.309 2.283 -4.375 1.00 53.09 85 LEU A N 1
ATOM 723 C CA . LEU A 1 85 ? 14.703 1.121 -5.027 1.00 53.09 85 LEU A CA 1
ATOM 724 C C . LEU A 1 85 ? 15.024 1.110 -6.541 1.00 53.09 85 LEU A C 1
ATOM 726 O O . LEU A 1 85 ? 14.322 1.732 -7.339 1.00 53.09 85 LEU A O 1
ATOM 730 N N . ASP A 1 86 ? 16.101 0.418 -6.925 1.00 51.66 86 ASP A N 1
ATOM 731 C CA . ASP A 1 86 ? 16.494 0.189 -8.323 1.00 51.66 86 ASP A CA 1
ATOM 732 C C . ASP A 1 86 ? 15.966 -1.166 -8.818 1.00 51.66 86 ASP A C 1
ATOM 734 O O . ASP A 1 86 ? 16.630 -2.186 -8.659 1.00 51.66 86 ASP A O 1
ATOM 738 N N . ILE A 1 87 ? 14.760 -1.204 -9.392 1.00 52.44 87 ILE A N 1
ATOM 739 C CA . ILE A 1 87 ? 14.144 -2.477 -9.812 1.00 52.44 87 ILE A CA 1
ATOM 740 C C . ILE A 1 87 ? 14.830 -3.039 -11.063 1.00 52.44 87 ILE A C 1
ATOM 742 O O . ILE A 1 87 ? 15.152 -4.226 -11.126 1.00 52.44 87 ILE A O 1
ATOM 746 N N . ILE A 1 88 ? 15.078 -2.202 -12.072 1.00 48.41 88 ILE A N 1
ATOM 747 C CA . ILE A 1 88 ? 15.557 -2.677 -13.378 1.00 48.41 88 ILE A CA 1
ATOM 748 C C . ILE A 1 88 ? 17.060 -2.988 -13.314 1.00 48.41 88 ILE A C 1
ATOM 750 O O . ILE A 1 88 ? 17.494 -4.028 -13.799 1.00 48.41 88 ILE A O 1
ATOM 754 N N . GLY A 1 89 ? 17.866 -2.157 -12.655 1.00 45.16 89 GLY A N 1
ATOM 755 C CA . GLY A 1 89 ? 19.294 -2.412 -12.451 1.00 45.16 89 GLY A CA 1
ATOM 756 C C . GLY A 1 89 ? 19.564 -3.659 -11.606 1.00 45.16 89 GLY A C 1
ATOM 757 O O . GLY A 1 89 ? 20.479 -4.422 -11.927 1.00 45.16 89 GLY A O 1
ATOM 758 N N . GLN A 1 90 ? 18.725 -3.935 -10.597 1.00 49.25 90 GLN A N 1
ATOM 759 C CA . GLN A 1 90 ? 18.790 -5.197 -9.852 1.00 49.25 90 GLN A CA 1
ATOM 760 C C . GLN A 1 90 ? 18.368 -6.401 -10.718 1.00 49.25 90 GLN A C 1
ATOM 762 O O . GLN A 1 90 ? 19.022 -7.440 -10.635 1.00 49.25 90 GLN A O 1
ATOM 767 N N . THR A 1 91 ? 17.382 -6.248 -11.620 1.00 41.12 91 THR A N 1
ATOM 768 C CA . THR A 1 91 ? 16.999 -7.295 -12.597 1.00 41.12 91 THR A CA 1
ATOM 769 C C . THR A 1 91 ? 18.179 -7.693 -13.490 1.00 41.12 91 THR A C 1
ATOM 771 O O . THR A 1 91 ? 18.380 -8.871 -13.784 1.00 41.12 91 THR A O 1
ATOM 774 N N . PHE A 1 92 ? 18.967 -6.705 -13.923 1.00 41.22 92 PHE A N 1
ATOM 775 C CA . PHE A 1 92 ? 20.015 -6.863 -14.935 1.00 41.22 92 PHE A CA 1
ATOM 776 C C . PHE A 1 92 ? 21.450 -6.918 -14.365 1.00 41.22 92 PHE A C 1
ATOM 778 O O . PHE A 1 92 ? 22.419 -6.788 -15.111 1.00 41.22 92 PHE A O 1
ATOM 785 N N . GLY A 1 93 ? 21.617 -7.190 -13.063 1.00 35.84 93 GLY A N 1
ATOM 786 C CA . GLY A 1 93 ? 22.892 -7.633 -12.476 1.00 35.84 93 GLY A CA 1
ATOM 787 C C . GLY A 1 93 ? 23.974 -6.564 -12.253 1.00 35.84 93 GLY A C 1
ATOM 788 O O . GLY A 1 93 ? 25.140 -6.921 -12.077 1.00 35.84 93 GLY A O 1
ATOM 789 N N . ILE A 1 94 ? 23.633 -5.272 -12.218 1.00 38.12 94 ILE A N 1
ATOM 790 C CA . ILE A 1 94 ? 24.600 -4.182 -11.989 1.00 38.12 94 ILE A CA 1
ATOM 791 C C . ILE A 1 94 ? 24.310 -3.542 -10.618 1.00 38.12 94 ILE A C 1
ATOM 793 O O . ILE A 1 94 ? 23.337 -2.813 -10.479 1.00 38.12 94 ILE A O 1
ATOM 797 N N . ILE A 1 95 ? 25.133 -3.795 -9.583 1.00 34.03 95 ILE A N 1
ATOM 798 C CA . ILE A 1 95 ? 24.990 -3.141 -8.257 1.00 34.03 95 ILE A CA 1
ATOM 799 C C . ILE A 1 95 ? 26.196 -2.238 -7.947 1.00 34.03 95 ILE A C 1
ATOM 801 O O . ILE A 1 95 ? 27.323 -2.733 -7.854 1.00 34.03 95 ILE A O 1
ATOM 805 N N . LYS A 1 96 ? 25.935 -0.950 -7.643 1.00 36.03 96 LYS A N 1
ATOM 806 C CA . LYS A 1 96 ? 26.065 -0.293 -6.304 1.00 36.03 96 LYS A CA 1
ATOM 807 C C . LYS A 1 96 ? 25.896 1.227 -6.417 1.00 36.03 96 LYS A C 1
ATOM 809 O O . LYS A 1 96 ? 26.500 1.848 -7.287 1.00 36.03 96 LYS A O 1
ATOM 814 N N . PRO A 1 97 ? 25.216 1.851 -5.432 1.00 37.69 97 PRO A N 1
ATOM 815 C CA . PRO A 1 97 ? 26.019 2.582 -4.450 1.00 37.69 97 PRO A CA 1
ATOM 816 C C . PRO A 1 97 ? 25.577 2.461 -2.982 1.00 37.69 97 PRO A C 1
ATOM 818 O O . PRO A 1 97 ? 24.418 2.263 -2.628 1.00 37.69 97 PRO A O 1
ATOM 821 N N . LYS A 1 98 ? 26.591 2.644 -2.127 1.00 42.09 98 LYS A N 1
ATOM 822 C CA . LYS A 1 98 ? 26.522 2.894 -0.687 1.00 42.09 98 LYS A CA 1
ATOM 823 C C . LYS A 1 98 ? 26.111 4.348 -0.448 1.00 42.09 98 LYS A C 1
ATOM 825 O O . LYS A 1 98 ? 26.789 5.241 -0.944 1.00 42.09 98 LYS A O 1
ATOM 830 N N . SER A 1 99 ? 25.107 4.586 0.389 1.00 31.61 99 SER A N 1
ATOM 831 C CA . SER A 1 99 ? 24.975 5.851 1.118 1.00 31.61 99 SER A CA 1
ATOM 832 C C . SER A 1 99 ? 23.999 5.694 2.282 1.00 31.61 99 SER A C 1
ATOM 834 O O . SER A 1 99 ? 22.842 5.322 2.099 1.00 31.61 99 SER A O 1
ATOM 836 N N . LYS A 1 100 ? 24.508 5.943 3.491 1.00 40.44 100 LYS A N 1
ATOM 837 C CA . LYS A 1 100 ? 23.720 6.239 4.690 1.00 40.44 100 LYS A CA 1
ATOM 838 C C . LYS A 1 100 ? 23.399 7.734 4.668 1.00 40.44 100 LYS A C 1
ATOM 840 O O . LYS A 1 100 ? 24.235 8.492 4.192 1.00 40.44 100 LYS A O 1
ATOM 845 N N . ILE A 1 101 ? 22.294 8.101 5.326 1.00 29.05 101 ILE A N 1
ATOM 846 C CA . ILE A 1 101 ? 21.857 9.448 5.763 1.00 29.05 101 ILE A CA 1
ATOM 847 C C . ILE A 1 101 ? 20.588 9.908 5.032 1.00 29.05 101 ILE A C 1
ATOM 849 O O . ILE A 1 101 ? 20.636 10.285 3.869 1.00 29.05 101 ILE A O 1
ATOM 853 N N . LEU A 1 102 ? 19.449 9.880 5.737 1.00 27.19 102 LEU A N 1
ATOM 854 C CA . LEU A 1 102 ? 18.806 11.082 6.296 1.00 27.19 102 LEU A CA 1
ATOM 855 C C . LEU A 1 102 ? 17.520 10.652 7.039 1.00 27.19 102 LEU A C 1
ATOM 857 O O . LEU A 1 102 ? 16.537 10.252 6.420 1.00 27.19 102 LEU A O 1
ATOM 861 N N . GLN A 1 103 ? 17.523 10.716 8.371 1.00 27.86 103 GLN A N 1
ATOM 862 C CA . GLN A 1 103 ? 16.310 10.645 9.193 1.00 27.86 103 GLN A CA 1
ATOM 863 C C . GLN A 1 103 ? 16.298 11.883 10.078 1.00 27.86 103 GLN A C 1
ATOM 865 O O . GLN A 1 103 ? 16.932 11.913 11.129 1.00 27.86 103 GLN A O 1
ATOM 870 N N . GLN A 1 104 ? 15.603 12.921 9.628 1.00 29.52 104 GLN A N 1
ATOM 871 C CA . GLN A 1 104 ? 15.223 14.018 10.502 1.00 29.52 104 GLN A CA 1
ATOM 872 C C . GLN A 1 104 ? 14.001 14.722 9.930 1.00 29.52 104 GLN A C 1
ATOM 874 O O . GLN A 1 104 ? 14.102 15.503 8.992 1.00 29.52 104 GLN A O 1
ATOM 879 N N . SER A 1 105 ? 12.838 14.374 10.473 1.00 30.89 105 SER A N 1
ATOM 880 C CA . SER A 1 105 ? 11.811 15.302 10.954 1.00 30.89 105 SER A CA 1
ATOM 881 C C . SER A 1 105 ? 10.560 14.500 11.336 1.00 30.89 105 SER A C 1
ATOM 883 O O . SER A 1 105 ? 10.323 13.428 10.785 1.00 30.89 105 SER A O 1
ATOM 885 N N . MET A 1 106 ? 9.747 15.097 12.208 1.00 35.59 106 MET A N 1
ATOM 886 C CA . MET A 1 106 ? 8.368 14.759 12.593 1.00 35.59 106 MET A CA 1
ATOM 887 C C . MET A 1 106 ? 8.203 13.965 13.900 1.00 35.59 106 MET A C 1
ATOM 889 O O . MET A 1 106 ? 8.590 12.809 14.029 1.00 35.59 106 MET A O 1
ATOM 893 N N . LYS A 1 107 ? 7.614 14.655 14.887 1.00 40.47 107 LYS A N 1
ATOM 894 C CA . LYS A 1 107 ? 7.213 14.183 16.218 1.00 40.47 107 LYS A CA 1
ATOM 895 C C . LYS A 1 107 ? 5.829 13.521 16.128 1.00 40.47 107 LYS A C 1
ATOM 897 O O . LYS A 1 107 ? 4.923 14.190 15.651 1.00 40.47 107 LYS A O 1
ATOM 902 N N . ASN A 1 108 ? 5.701 12.265 16.582 1.00 48.12 108 ASN A N 1
ATOM 903 C CA . ASN A 1 108 ? 4.523 11.630 17.222 1.00 48.12 108 ASN A CA 1
ATOM 904 C C . ASN A 1 108 ? 4.842 10.145 17.532 1.00 48.12 108 ASN A C 1
ATOM 906 O O . ASN A 1 108 ? 5.022 9.335 16.627 1.00 48.12 108 ASN A O 1
ATOM 910 N N . PHE A 1 109 ? 4.965 9.782 18.813 1.00 47.41 109 PHE A N 1
ATOM 911 C CA . PHE A 1 109 ? 5.742 8.616 19.282 1.00 47.41 109 PHE A CA 1
ATOM 912 C C . PHE A 1 109 ? 5.154 7.230 18.911 1.00 47.41 109 PHE A C 1
ATOM 914 O O . PHE A 1 109 ? 5.906 6.295 18.642 1.00 47.41 109 PHE A O 1
ATOM 921 N N . THR A 1 110 ? 3.829 7.092 18.815 1.00 50.94 110 THR A N 1
ATOM 922 C CA . THR A 1 110 ? 3.153 5.779 18.666 1.00 50.94 110 THR A CA 1
ATOM 923 C C . THR A 1 110 ? 2.876 5.412 17.204 1.00 50.94 110 THR A C 1
ATOM 925 O O . THR A 1 110 ? 3.085 4.274 16.781 1.00 50.94 110 THR A O 1
ATOM 928 N N . LEU A 1 111 ? 2.510 6.407 16.393 1.00 51.12 111 LEU A N 1
ATOM 929 C CA . LEU A 1 111 ? 2.325 6.291 14.942 1.00 51.12 111 LEU A CA 1
ATOM 930 C C . LEU A 1 111 ? 3.662 6.032 14.236 1.00 51.12 111 LEU A C 1
ATOM 932 O O . LEU A 1 111 ? 3.741 5.191 13.342 1.00 51.12 111 LEU A O 1
ATOM 936 N N . ILE A 1 112 ? 4.738 6.670 14.721 1.00 49.78 112 ILE A N 1
ATOM 937 C CA . ILE A 1 112 ? 6.109 6.352 14.316 1.00 49.78 112 ILE A CA 1
ATOM 938 C C . ILE A 1 112 ? 6.412 4.897 14.631 1.00 49.78 112 ILE A C 1
ATOM 940 O O . ILE A 1 112 ? 6.880 4.218 13.739 1.00 49.78 112 ILE A O 1
ATOM 944 N N . HIS A 1 113 ? 6.104 4.368 15.816 1.00 52.38 113 HIS A N 1
ATOM 945 C CA . HIS A 1 113 ? 6.409 2.967 16.112 1.00 52.38 113 HIS A CA 1
ATOM 946 C C . HIS A 1 113 ? 5.615 1.990 15.230 1.00 52.38 113 HIS A C 1
ATOM 948 O O . HIS A 1 113 ? 6.183 1.016 14.750 1.00 52.38 113 HIS A O 1
ATOM 954 N N . PHE A 1 114 ? 4.334 2.248 14.943 1.00 54.94 114 PHE A N 1
ATOM 955 C CA . PHE A 1 114 ? 3.547 1.424 14.014 1.00 54.94 114 PHE A CA 1
ATOM 956 C C . PHE A 1 114 ? 4.120 1.455 12.591 1.00 54.94 114 PHE A C 1
ATOM 958 O O . PHE A 1 114 ? 4.398 0.414 11.996 1.00 54.94 114 PHE A O 1
ATOM 965 N N . VAL A 1 115 ? 4.357 2.652 12.057 1.00 54.28 115 VAL A N 1
ATOM 966 C CA . VAL A 1 115 ? 4.862 2.844 10.696 1.00 54.28 115 VAL A CA 1
ATOM 967 C C . VAL A 1 115 ? 6.320 2.415 10.558 1.00 54.28 115 VAL A C 1
ATOM 969 O O . VAL A 1 115 ? 6.702 1.830 9.548 1.00 54.28 115 VAL A O 1
ATOM 972 N N . GLN A 1 116 ? 7.146 2.690 11.559 1.00 54.19 116 GLN A N 1
ATOM 973 C CA . GLN A 1 116 ? 8.537 2.268 11.630 1.00 54.19 116 GLN A CA 1
ATOM 974 C C . GLN A 1 116 ? 8.616 0.758 11.794 1.00 54.19 116 GLN A C 1
ATOM 976 O O . GLN A 1 116 ? 9.408 0.151 11.090 1.00 54.19 116 GLN A O 1
ATOM 981 N N . ASN A 1 117 ? 7.733 0.130 12.575 1.00 55.81 117 ASN A N 1
ATOM 982 C CA . ASN A 1 117 ? 7.601 -1.321 12.564 1.00 55.81 117 ASN A CA 1
ATOM 983 C C . ASN A 1 117 ? 7.228 -1.803 11.169 1.00 55.81 117 ASN A C 1
ATOM 985 O O . ASN A 1 117 ? 7.977 -2.585 10.610 1.00 55.81 117 ASN A O 1
ATOM 989 N N . LEU A 1 118 ? 6.158 -1.312 10.539 1.00 58.22 118 LEU A N 1
ATOM 990 C CA . LEU A 1 118 ? 5.814 -1.714 9.168 1.00 58.22 118 LEU A CA 1
ATOM 991 C C . LEU A 1 118 ? 6.979 -1.535 8.179 1.00 58.22 118 LEU A C 1
ATOM 993 O O . LEU A 1 118 ? 7.186 -2.385 7.315 1.00 58.22 118 LEU A O 1
ATOM 997 N N . ARG A 1 119 ? 7.774 -0.471 8.338 1.00 54.75 119 ARG A N 1
ATOM 998 C CA . ARG A 1 119 ? 8.969 -0.196 7.533 1.00 54.75 119 ARG A CA 1
ATOM 999 C C . ARG A 1 119 ? 10.147 -1.106 7.857 1.00 54.75 119 ARG A C 1
ATOM 1001 O O . ARG A 1 119 ? 10.832 -1.510 6.934 1.00 54.75 119 ARG A O 1
ATOM 1008 N N . GLU A 1 120 ? 10.422 -1.429 9.113 1.00 55.38 120 GLU A N 1
ATOM 1009 C CA . GLU A 1 120 ? 11.534 -2.293 9.548 1.00 55.38 120 GLU A CA 1
ATOM 1010 C C . GLU A 1 120 ? 11.269 -3.779 9.264 1.00 55.38 120 GLU A C 1
ATOM 1012 O O . GLU A 1 120 ? 12.161 -4.628 9.358 1.00 55.38 120 GLU A O 1
ATOM 1017 N N . LYS A 1 121 ? 10.030 -4.108 8.902 1.00 63.69 121 LYS A N 1
ATOM 1018 C CA . LYS A 1 121 ? 9.555 -5.465 8.661 1.00 63.69 121 LYS A CA 1
ATOM 1019 C C . LYS A 1 121 ? 9.907 -5.911 7.237 1.00 63.69 121 LYS A C 1
ATOM 1021 O O . LYS A 1 121 ? 9.922 -5.147 6.278 1.00 63.69 121 LYS A O 1
ATOM 1026 N N . ASN A 1 122 ? 10.245 -7.193 7.121 1.00 72.00 122 ASN A N 1
ATOM 1027 C CA . ASN A 1 122 ? 10.795 -7.837 5.929 1.00 72.00 122 ASN A CA 1
ATOM 1028 C C . ASN A 1 122 ? 9.735 -8.037 4.832 1.00 72.00 122 ASN A C 1
ATOM 1030 O O . ASN A 1 122 ? 9.406 -9.172 4.517 1.00 72.00 122 ASN A O 1
ATOM 1034 N N . LEU A 1 123 ? 9.174 -6.973 4.263 1.00 80.06 123 LEU A N 1
ATOM 1035 C CA . LEU A 1 123 ? 8.328 -7.065 3.071 1.00 80.06 123 LEU A CA 1
ATOM 1036 C C . LEU A 1 123 ? 9.184 -6.858 1.820 1.00 80.06 123 LEU A C 1
ATOM 1038 O O . LEU A 1 123 ? 9.919 -5.872 1.717 1.00 80.06 123 LEU A O 1
ATOM 1042 N N . PHE A 1 124 ? 9.092 -7.801 0.888 1.00 82.00 124 PHE A N 1
ATOM 1043 C CA . PHE A 1 124 ? 9.865 -7.809 -0.348 1.00 82.00 124 PHE A CA 1
ATOM 1044 C C . PHE A 1 124 ? 8.933 -7.868 -1.548 1.00 82.00 124 PHE A C 1
ATOM 1046 O O . PHE A 1 124 ? 8.023 -8.691 -1.574 1.00 82.00 124 PHE A O 1
ATOM 1053 N N . LEU A 1 125 ? 9.178 -6.993 -2.516 1.00 83.88 125 LEU A N 1
ATOM 1054 C CA . LEU A 1 125 ? 8.589 -7.026 -3.840 1.00 83.88 125 LEU A CA 1
ATOM 1055 C C . LEU A 1 125 ? 9.381 -8.000 -4.714 1.00 83.88 125 LEU A C 1
ATOM 1057 O O . LEU A 1 125 ? 10.536 -7.737 -5.043 1.00 83.88 125 LEU A O 1
ATOM 1061 N N . ASP A 1 126 ? 8.728 -9.086 -5.098 1.00 83.44 126 ASP A N 1
ATOM 1062 C CA . ASP A 1 126 ? 9.163 -10.014 -6.130 1.00 83.44 126 ASP A CA 1
ATOM 1063 C C . ASP A 1 126 ? 8.764 -9.449 -7.498 1.00 83.44 126 ASP A C 1
ATOM 1065 O O . ASP A 1 126 ? 7.579 -9.335 -7.841 1.00 83.44 126 ASP A O 1
ATOM 1069 N N . TYR A 1 127 ? 9.773 -9.060 -8.267 1.00 77.75 127 TYR A N 1
ATOM 1070 C CA . TYR A 1 127 ? 9.617 -8.507 -9.608 1.00 77.75 127 TYR A CA 1
ATOM 1071 C C . TYR A 1 127 ? 10.195 -9.441 -10.681 1.00 77.75 127 TYR A C 1
ATOM 1073 O O . TYR A 1 127 ? 10.440 -9.000 -11.804 1.00 77.75 127 TYR A O 1
ATOM 1081 N N . GLN A 1 128 ? 10.384 -10.729 -10.365 1.00 76.44 128 GLN A N 1
ATOM 1082 C CA . GLN A 1 128 ? 10.864 -11.723 -11.323 1.00 76.44 128 GLN A CA 1
ATOM 1083 C C . GLN A 1 128 ? 10.072 -11.662 -12.631 1.00 76.44 128 GLN A C 1
ATOM 1085 O O . GLN A 1 128 ? 8.837 -11.575 -12.631 1.00 76.44 128 GLN A O 1
ATOM 1090 N N . LEU A 1 129 ? 10.797 -11.707 -13.750 1.00 79.12 129 LEU A N 1
ATOM 1091 C CA . LEU A 1 129 ? 10.186 -11.741 -15.068 1.00 79.12 129 LEU A CA 1
ATOM 1092 C C . LEU A 1 129 ? 9.458 -13.073 -15.254 1.00 79.12 129 LEU A C 1
ATOM 1094 O O . LEU A 1 129 ? 10.020 -14.150 -15.073 1.00 79.12 129 LEU A O 1
ATOM 1098 N N . THR A 1 130 ? 8.186 -12.979 -15.612 1.00 84.31 130 THR A N 1
ATOM 1099 C CA . THR A 1 130 ? 7.312 -14.133 -15.870 1.00 84.31 130 THR A CA 1
ATOM 1100 C C . THR A 1 130 ? 7.517 -14.713 -17.269 1.00 84.31 130 THR A C 1
ATOM 1102 O O . THR A 1 130 ? 7.179 -15.869 -17.517 1.00 84.31 130 THR A O 1
ATOM 1105 N N . SER A 1 131 ? 8.101 -13.924 -18.172 1.00 79.81 131 SER A N 1
ATOM 1106 C CA . SER A 1 131 ? 8.519 -14.314 -19.514 1.00 79.81 131 SER A CA 1
ATOM 1107 C C . SER A 1 131 ? 9.722 -13.480 -19.945 1.00 79.81 131 SER A C 1
ATOM 1109 O O . SER A 1 131 ? 9.951 -12.394 -19.405 1.00 79.81 131 SER A O 1
ATOM 1111 N N . ASP A 1 132 ? 10.448 -13.949 -20.959 1.00 76.69 132 ASP A N 1
ATOM 1112 C CA . ASP A 1 132 ? 11.482 -13.143 -21.608 1.00 76.69 132 ASP A CA 1
ATOM 1113 C C . ASP A 1 132 ? 10.868 -11.826 -22.139 1.00 76.69 132 ASP A C 1
ATOM 1115 O O . ASP A 1 132 ? 9.713 -11.838 -22.596 1.00 76.69 132 ASP A O 1
ATOM 1119 N N . PRO A 1 133 ? 11.585 -10.686 -22.060 1.00 81.75 133 PRO A N 1
ATOM 1120 C CA . PRO A 1 133 ? 11.150 -9.439 -22.677 1.00 81.75 133 PRO A CA 1
ATOM 1121 C C . PRO A 1 133 ? 10.902 -9.617 -24.174 1.00 81.75 133 PRO A C 1
ATOM 1123 O O . PRO A 1 133 ? 11.629 -10.343 -24.851 1.00 81.75 133 PRO A O 1
ATOM 1126 N N . PHE A 1 134 ? 9.900 -8.922 -24.704 1.00 80.31 134 PHE A N 1
ATOM 1127 C CA . PHE A 1 134 ? 9.543 -9.027 -26.116 1.00 80.31 134 PHE A CA 1
ATOM 1128 C C . PHE A 1 134 ? 9.205 -7.674 -26.727 1.00 80.31 134 PHE A C 1
ATOM 1130 O O . PHE A 1 134 ? 8.795 -6.742 -26.040 1.00 80.31 134 PHE A O 1
ATOM 1137 N N . VAL A 1 135 ? 9.392 -7.559 -28.036 1.00 83.94 135 VAL A N 1
ATOM 1138 C CA . VAL A 1 135 ? 9.014 -6.387 -28.822 1.00 83.94 135 VAL A CA 1
ATOM 1139 C C . VAL A 1 135 ? 7.577 -6.556 -29.291 1.00 83.94 135 VAL A C 1
ATOM 1141 O O . VAL A 1 135 ? 7.227 -7.546 -29.933 1.00 83.94 135 VAL A O 1
ATOM 1144 N N . GLN A 1 136 ? 6.745 -5.566 -28.997 1.00 83.19 136 GLN A N 1
ATOM 1145 C CA . GLN A 1 136 ? 5.378 -5.513 -29.488 1.00 83.19 136 GLN A CA 1
ATOM 1146 C C . GLN A 1 136 ? 4.935 -4.064 -29.657 1.00 83.19 136 GLN A C 1
ATOM 1148 O O . GLN A 1 136 ? 5.117 -3.245 -28.755 1.00 83.19 136 GLN A O 1
ATOM 1153 N N . ASN A 1 137 ? 4.313 -3.751 -30.792 1.00 84.62 137 ASN A N 1
ATOM 1154 C CA . ASN A 1 137 ? 3.725 -2.445 -31.082 1.00 84.62 137 ASN A CA 1
ATOM 1155 C C . ASN A 1 137 ? 4.728 -1.289 -30.919 1.00 84.62 137 ASN A C 1
ATOM 1157 O O . ASN A 1 137 ? 4.403 -0.240 -30.365 1.00 84.62 137 ASN A O 1
ATOM 1161 N N . GLY A 1 138 ? 5.973 -1.498 -31.360 1.00 82.00 138 GLY A N 1
ATOM 1162 C CA . GLY A 1 138 ? 7.029 -0.486 -31.269 1.00 82.00 138 GLY A CA 1
ATOM 1163 C C . GLY A 1 138 ? 7.530 -0.202 -29.847 1.00 82.00 138 GLY A C 1
ATOM 1164 O O . GLY A 1 138 ? 8.170 0.824 -29.630 1.00 82.00 138 GLY A O 1
ATOM 1165 N N . ALA A 1 139 ? 7.266 -1.091 -28.887 1.00 85.81 139 ALA A N 1
ATOM 1166 C CA . ALA A 1 139 ? 7.787 -1.011 -27.527 1.00 85.81 139 ALA A CA 1
ATOM 1167 C C . ALA A 1 139 ? 8.403 -2.343 -27.082 1.00 85.81 139 ALA A C 1
ATOM 1169 O O . ALA A 1 139 ? 8.082 -3.403 -27.617 1.00 85.81 139 ALA A O 1
ATOM 1170 N N . ILE A 1 140 ? 9.276 -2.280 -26.076 1.00 84.38 140 ILE A N 1
ATOM 1171 C CA . ILE A 1 140 ? 9.766 -3.461 -25.360 1.00 84.38 140 ILE A CA 1
ATOM 1172 C C . ILE A 1 140 ? 8.838 -3.688 -24.166 1.00 84.38 140 ILE A C 1
ATOM 1174 O O . ILE A 1 140 ? 8.762 -2.853 -23.264 1.00 84.38 140 ILE A O 1
ATOM 1178 N N . ALA A 1 141 ? 8.135 -4.813 -24.166 1.00 85.00 141 ALA A N 1
ATOM 1179 C CA . ALA A 1 141 ? 7.277 -5.251 -23.082 1.00 85.00 141 ALA A CA 1
ATOM 1180 C C . ALA A 1 141 ? 8.052 -6.164 -22.122 1.00 85.00 141 ALA A C 1
ATOM 1182 O O . ALA A 1 141 ? 8.737 -7.100 -22.536 1.00 85.00 141 ALA A O 1
ATOM 1183 N N . MET A 1 142 ? 7.916 -5.895 -20.823 1.00 85.00 142 MET A N 1
ATOM 1184 C CA . MET A 1 142 ? 8.487 -6.699 -19.742 1.00 85.00 142 MET A CA 1
ATOM 1185 C C . MET A 1 142 ? 7.377 -7.055 -18.758 1.00 85.00 142 MET A C 1
ATOM 1187 O O . MET A 1 142 ? 6.697 -6.168 -18.240 1.00 85.00 142 MET A O 1
ATOM 1191 N N . LEU A 1 143 ? 7.189 -8.349 -18.502 1.00 84.88 143 LEU A N 1
ATOM 1192 C CA . LEU A 1 143 ? 6.133 -8.848 -17.623 1.00 84.88 143 LEU A CA 1
ATOM 1193 C C . LEU A 1 143 ? 6.741 -9.345 -16.315 1.00 84.88 143 LEU A C 1
ATOM 1195 O O . LEU A 1 143 ? 7.414 -10.373 -16.300 1.00 84.88 143 LEU A O 1
ATOM 1199 N N . ALA A 1 144 ? 6.476 -8.642 -15.217 1.00 85.56 144 ALA A N 1
ATOM 1200 C CA . ALA A 1 144 ? 6.972 -8.981 -13.885 1.00 85.56 144 ALA A CA 1
ATOM 1201 C C . ALA A 1 144 ? 5.872 -9.583 -13.000 1.00 85.56 144 ALA A C 1
ATOM 1203 O O . ALA A 1 144 ? 4.688 -9.291 -13.177 1.00 85.56 144 ALA A O 1
ATOM 1204 N N . LYS A 1 145 ? 6.271 -10.393 -12.015 1.00 87.50 145 LYS A N 1
ATOM 1205 C CA . LYS A 1 145 ? 5.353 -11.064 -11.084 1.00 87.50 145 LYS A CA 1
ATOM 1206 C C . LYS A 1 145 ? 4.588 -10.089 -10.179 1.00 87.50 145 LYS A C 1
ATOM 1208 O O . LYS A 1 145 ? 3.383 -10.247 -9.994 1.00 87.50 145 LYS A O 1
ATOM 1213 N N . GLY A 1 146 ? 5.270 -9.080 -9.632 1.00 87.44 146 GLY A N 1
ATOM 1214 C CA . GLY A 1 146 ? 4.650 -7.990 -8.872 1.00 87.44 146 GLY A CA 1
ATOM 1215 C C . GLY A 1 146 ? 4.005 -8.420 -7.549 1.00 87.44 146 GLY A C 1
ATOM 1216 O O . GLY A 1 146 ? 2.957 -7.887 -7.188 1.00 87.44 146 GLY A O 1
ATOM 1217 N N . GLU A 1 147 ? 4.587 -9.391 -6.838 1.00 91.69 147 GLU A N 1
ATOM 1218 C CA . GLU A 1 147 ? 4.080 -9.866 -5.541 1.00 91.69 147 GLU A CA 1
ATOM 1219 C C . GLU A 1 147 ? 4.865 -9.231 -4.389 1.00 91.69 147 GLU A C 1
ATOM 1221 O O . GLU A 1 147 ? 6.080 -9.373 -4.326 1.00 91.69 147 GLU A O 1
ATOM 1226 N N . ILE A 1 148 ? 4.188 -8.600 -3.426 1.00 89.19 148 ILE A N 1
ATOM 1227 C CA . ILE A 1 148 ? 4.830 -8.187 -2.172 1.00 89.19 148 ILE A CA 1
ATOM 1228 C C . ILE A 1 148 ? 4.567 -9.249 -1.107 1.00 89.19 148 ILE A C 1
ATOM 1230 O O . ILE A 1 148 ? 3.419 -9.487 -0.735 1.00 89.19 148 ILE A O 1
ATOM 1234 N N . SER A 1 149 ? 5.629 -9.870 -0.589 1.00 90.56 149 SER A N 1
ATOM 1235 C CA . SER A 1 149 ? 5.525 -10.964 0.379 1.00 90.56 149 SER A CA 1
ATOM 1236 C C . SER A 1 149 ? 6.471 -10.852 1.570 1.00 90.56 149 SER A C 1
ATOM 1238 O O . SER A 1 149 ? 7.508 -10.181 1.534 1.00 90.56 149 SER A O 1
ATOM 1240 N N . TRP A 1 150 ? 6.110 -11.524 2.666 1.00 87.12 150 TRP A N 1
ATOM 1241 C CA . TRP A 1 150 ? 6.973 -11.628 3.838 1.00 87.12 150 TRP A CA 1
ATOM 1242 C C . TRP A 1 150 ? 8.248 -12.408 3.506 1.00 87.12 150 TRP A C 1
ATOM 1244 O O . TRP A 1 150 ? 8.197 -13.567 3.096 1.00 87.12 150 TRP A O 1
ATOM 1254 N N . ARG A 1 151 ? 9.398 -11.762 3.712 1.00 83.56 151 ARG A N 1
ATOM 1255 C CA . ARG A 1 151 ? 10.758 -12.239 3.415 1.00 83.56 151 ARG A CA 1
ATOM 1256 C C . ARG A 1 151 ? 10.993 -12.640 1.953 1.00 83.56 151 ARG A C 1
ATOM 1258 O O . ARG A 1 151 ? 12.020 -13.240 1.674 1.00 83.56 151 ARG A O 1
ATOM 1265 N N . GLY A 1 152 ? 10.086 -12.290 1.038 1.00 81.38 152 GLY A N 1
ATOM 1266 C CA . GLY A 1 152 ? 10.163 -12.720 -0.361 1.00 81.38 152 GLY A CA 1
ATOM 1267 C C . GLY A 1 152 ? 9.723 -14.171 -0.585 1.00 81.38 152 GLY A C 1
ATOM 1268 O O . GLY A 1 152 ? 9.916 -14.701 -1.670 1.00 81.38 152 GLY A O 1
ATOM 1269 N N . ASN A 1 153 ? 9.125 -14.830 0.415 1.00 84.81 153 ASN A N 1
ATOM 1270 C CA . ASN A 1 153 ? 8.778 -16.254 0.336 1.00 84.81 153 ASN A CA 1
ATOM 1271 C C . ASN A 1 153 ? 7.526 -16.542 -0.520 1.00 84.81 153 ASN A C 1
ATOM 1273 O O . ASN A 1 153 ? 7.125 -17.699 -0.647 1.00 84.81 153 ASN A O 1
ATOM 1277 N N . GLY A 1 154 ? 6.863 -15.510 -1.050 1.00 88.44 154 GLY A N 1
ATOM 1278 C CA . GLY A 1 154 ? 5.603 -15.642 -1.777 1.00 88.44 154 GLY A CA 1
ATOM 1279 C C . GLY A 1 154 ? 4.470 -16.206 -0.912 1.00 88.44 154 GLY A C 1
ATOM 1280 O O . GLY A 1 154 ? 4.397 -15.957 0.294 1.00 88.44 154 GLY A O 1
ATOM 1281 N N . GLY A 1 155 ? 3.577 -16.993 -1.518 1.00 89.62 155 GLY A N 1
ATOM 1282 C CA . GLY A 1 155 ? 2.502 -17.698 -0.806 1.00 89.62 155 GLY A CA 1
ATOM 1283 C C . GLY A 1 155 ? 1.227 -16.874 -0.617 1.00 89.62 155 GLY A C 1
ATOM 1284 O O . GLY A 1 155 ? 0.444 -17.147 0.297 1.00 89.62 155 GLY A O 1
ATOM 1285 N N . THR A 1 156 ? 1.023 -15.862 -1.458 1.00 95.00 156 THR A N 1
ATOM 1286 C CA . THR A 1 156 ? -0.252 -15.147 -1.566 1.00 95.00 156 THR A CA 1
ATOM 1287 C C . THR A 1 156 ? -1.327 -16.080 -2.167 1.00 95.00 156 THR A C 1
ATOM 1289 O O . THR A 1 156 ? -1.092 -16.664 -3.222 1.00 95.00 156 THR A O 1
ATOM 1292 N N . PRO A 1 157 ? -2.506 -16.265 -1.534 1.00 96.12 157 PRO A N 1
ATOM 1293 C CA . PRO A 1 157 ? -3.506 -17.272 -1.927 1.00 96.12 157 PRO A CA 1
ATOM 1294 C C . PRO A 1 157 ? -4.465 -16.793 -3.032 1.00 96.12 157 PRO A C 1
ATOM 1296 O O . PRO A 1 157 ? -5.595 -17.266 -3.137 1.00 96.12 157 PRO A O 1
ATOM 1299 N N . PHE A 1 158 ? -4.048 -15.809 -3.823 1.00 95.25 158 PHE A N 1
ATOM 1300 C CA . PHE A 1 158 ? -4.806 -15.239 -4.931 1.00 95.25 158 PHE A CA 1
ATOM 1301 C C . PHE A 1 158 ? -3.844 -14.785 -6.027 1.00 95.25 158 PHE A C 1
ATOM 1303 O O . PHE A 1 158 ? -2.648 -14.648 -5.792 1.00 95.25 158 PHE A O 1
ATOM 1310 N N . PHE A 1 159 ? -4.377 -14.556 -7.223 1.00 94.50 159 PHE A N 1
ATOM 1311 C CA . PHE A 1 159 ? -3.603 -14.239 -8.423 1.00 94.50 159 PHE A CA 1
ATOM 1312 C C . PHE A 1 159 ? -3.893 -12.816 -8.908 1.00 94.50 159 PHE A C 1
ATOM 1314 O O . PHE A 1 159 ? -4.953 -12.264 -8.581 1.00 94.50 159 PHE A O 1
ATOM 1321 N N . PRO A 1 160 ? -2.983 -12.213 -9.694 1.00 94.19 160 PRO A N 1
ATOM 1322 C CA . PRO A 1 160 ? -3.245 -10.923 -10.306 1.00 94.19 160 PRO A CA 1
ATOM 1323 C C . PRO A 1 160 ? -4.477 -10.969 -11.219 1.00 94.19 160 PRO A C 1
ATOM 1325 O O . PRO A 1 160 ? -4.725 -11.985 -11.874 1.00 94.19 160 PRO A O 1
ATOM 1328 N N . PRO A 1 161 ? -5.267 -9.881 -11.279 1.00 94.19 161 PRO A N 1
ATOM 1329 C CA . PRO A 1 161 ? -6.374 -9.800 -12.217 1.00 94.19 161 PRO A CA 1
ATOM 1330 C C . PRO A 1 161 ? -5.860 -9.772 -13.654 1.00 94.19 161 PRO A C 1
ATOM 1332 O O . PRO A 1 161 ? -4.778 -9.257 -13.938 1.00 94.19 161 PRO A O 1
ATOM 1335 N N . ASN A 1 162 ? -6.684 -10.263 -14.576 1.00 91.31 162 ASN A N 1
ATOM 1336 C CA . ASN A 1 162 ? -6.439 -10.055 -15.992 1.00 91.31 162 ASN A CA 1
ATOM 1337 C C . ASN A 1 162 ? -6.774 -8.598 -16.342 1.00 91.31 162 ASN A C 1
ATOM 1339 O O . ASN A 1 162 ? -7.933 -8.192 -16.249 1.00 91.31 162 ASN A O 1
ATOM 1343 N N . ILE A 1 163 ? -5.757 -7.818 -16.704 1.00 91.56 163 ILE A N 1
ATOM 1344 C CA . ILE A 1 163 ? -5.894 -6.411 -17.087 1.00 91.56 163 ILE A CA 1
ATOM 1345 C C . ILE A 1 163 ? -5.598 -6.252 -18.574 1.00 91.56 163 ILE A C 1
ATOM 1347 O O . ILE A 1 163 ? -4.678 -6.865 -19.113 1.00 91.56 163 ILE A O 1
ATOM 1351 N N . ARG A 1 164 ? -6.378 -5.407 -19.248 1.00 88.19 164 ARG A N 1
ATOM 1352 C CA . ARG A 1 164 ? -6.121 -5.045 -20.643 1.00 88.19 164 ARG A CA 1
ATOM 1353 C C . ARG A 1 164 ? -5.280 -3.783 -20.666 1.00 88.19 164 ARG A C 1
ATOM 1355 O O . ARG A 1 164 ? -5.791 -2.693 -20.435 1.00 88.19 164 ARG A O 1
ATOM 1362 N N . VAL A 1 165 ? -3.992 -3.953 -20.927 1.00 87.38 165 VAL A N 1
ATOM 1363 C CA . VAL A 1 165 ? -3.065 -2.834 -21.090 1.00 87.38 165 VAL A CA 1
ATOM 136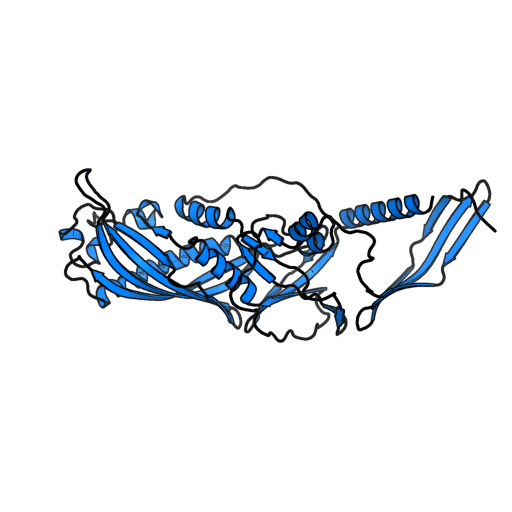4 C C . VAL A 1 165 ? -3.301 -2.205 -22.472 1.00 87.38 165 VAL A C 1
ATOM 1366 O O . VAL A 1 165 ? -3.369 -2.945 -23.459 1.00 87.38 165 VAL A O 1
ATOM 1369 N N . PRO A 1 166 ? -3.482 -0.874 -22.572 1.00 88.50 166 PRO A N 1
ATOM 1370 C CA . PRO A 1 166 ? -3.633 -0.205 -23.858 1.00 88.50 166 PRO A CA 1
ATOM 1371 C C . PRO A 1 166 ? -2.348 -0.309 -24.686 1.00 88.50 166 PRO A C 1
ATOM 1373 O O . PRO A 1 166 ? -1.254 -0.483 -24.152 1.00 88.50 166 PRO A O 1
ATOM 1376 N N . LEU A 1 167 ? -2.488 -0.180 -26.005 1.00 86.62 167 LEU A N 1
ATOM 1377 C CA . LEU A 1 167 ? -1.339 -0.170 -26.904 1.00 86.62 167 LEU A CA 1
ATOM 1378 C C . LEU A 1 167 ? -0.428 1.032 -26.591 1.00 86.62 167 LEU A C 1
ATOM 1380 O O . LEU A 1 167 ? -0.947 2.127 -26.351 1.00 86.62 167 LEU A O 1
ATOM 1384 N N . PRO A 1 168 ? 0.905 0.863 -26.633 1.00 83.75 168 PRO A N 1
ATOM 1385 C CA . PRO A 1 168 ? 1.839 1.967 -26.465 1.00 83.75 168 PRO A CA 1
ATOM 1386 C C . PRO A 1 168 ? 1.564 3.063 -27.498 1.00 83.75 168 PRO A C 1
ATOM 1388 O O . PRO A 1 168 ? 1.474 2.797 -28.695 1.00 83.75 168 PRO A O 1
ATOM 1391 N N . HIS A 1 169 ? 1.455 4.313 -27.048 1.00 77.06 169 HIS A N 1
ATOM 1392 C CA . HIS A 1 169 ? 1.210 5.448 -27.947 1.00 77.06 169 HIS A CA 1
ATOM 1393 C C . HIS A 1 169 ? 2.503 6.116 -28.449 1.00 77.06 169 HIS A C 1
ATOM 1395 O O . HIS A 1 169 ? 2.439 7.035 -29.260 1.00 77.06 169 HIS A O 1
ATOM 1401 N N . GLY A 1 170 ? 3.672 5.712 -27.936 1.00 76.88 170 GLY A N 1
ATOM 1402 C CA . GLY A 1 170 ? 4.981 6.255 -28.332 1.00 76.88 170 GLY A CA 1
ATOM 1403 C C . GLY A 1 170 ? 5.261 7.694 -27.875 1.00 76.88 170 GLY A C 1
ATOM 1404 O O . GLY A 1 170 ? 6.272 8.275 -28.254 1.00 76.88 170 GLY A O 1
ATOM 1405 N N . VAL A 1 171 ? 4.380 8.288 -27.060 1.00 84.44 171 VAL A N 1
ATOM 1406 C CA . VAL A 1 171 ? 4.521 9.675 -26.570 1.00 84.44 171 VAL A CA 1
ATOM 1407 C C . VAL A 1 171 ? 5.474 9.775 -25.376 1.00 84.44 171 VAL A C 1
ATOM 1409 O O . VAL A 1 171 ? 6.160 10.784 -25.214 1.00 84.44 171 VAL A O 1
ATOM 1412 N N . HIS A 1 172 ? 5.504 8.745 -24.529 1.00 89.25 172 HIS A N 1
ATOM 1413 C CA . HIS A 1 172 ? 6.331 8.670 -23.324 1.00 89.25 172 HIS A CA 1
ATOM 1414 C C . HIS A 1 172 ? 7.396 7.590 -23.517 1.00 89.25 172 HIS A C 1
ATOM 1416 O O . HIS A 1 172 ? 7.199 6.653 -24.286 1.00 89.25 172 HIS A O 1
ATOM 1422 N N . MET A 1 173 ? 8.529 7.720 -22.825 1.00 89.06 173 MET A N 1
ATOM 1423 C CA . MET A 1 173 ? 9.643 6.779 -22.989 1.00 89.06 173 MET A CA 1
ATOM 1424 C C . MET A 1 173 ? 9.438 5.483 -22.201 1.00 89.06 173 MET A C 1
ATOM 1426 O O . MET A 1 173 ? 9.961 4.447 -22.598 1.00 89.06 173 MET A O 1
ATOM 1430 N N . VAL A 1 174 ? 8.714 5.542 -21.078 1.00 87.94 174 VAL A N 1
ATOM 1431 C CA . VAL A 1 174 ? 8.421 4.380 -20.230 1.00 87.94 174 VAL A CA 1
ATOM 1432 C C . VAL A 1 174 ? 6.994 4.465 -19.701 1.00 87.94 174 VAL A C 1
ATOM 1434 O O . VAL A 1 174 ? 6.537 5.529 -19.271 1.00 87.94 174 VAL A O 1
ATOM 1437 N N . GLU A 1 175 ? 6.321 3.317 -19.694 1.00 90.12 175 GLU A N 1
ATOM 1438 C CA . GLU A 1 175 ? 5.002 3.129 -19.105 1.00 90.12 175 GLU A CA 1
ATOM 1439 C C . GLU A 1 175 ? 5.041 1.943 -18.132 1.00 90.12 175 GLU A C 1
ATOM 1441 O O . GLU A 1 175 ? 5.391 0.827 -18.510 1.00 90.12 175 GLU A O 1
ATOM 1446 N N . PHE A 1 176 ? 4.678 2.182 -16.873 1.00 89.25 176 PHE A N 1
ATOM 1447 C CA . PHE A 1 176 ? 4.542 1.150 -15.851 1.00 89.25 176 PHE A CA 1
ATOM 1448 C C . PHE A 1 176 ? 3.072 0.882 -15.580 1.00 89.25 176 PHE A C 1
ATOM 1450 O O . PHE A 1 176 ? 2.304 1.813 -15.330 1.00 89.25 176 PHE A O 1
ATOM 1457 N N . TYR A 1 177 ? 2.714 -0.395 -15.552 1.00 92.44 177 TYR A N 1
ATOM 1458 C CA . TYR A 1 177 ? 1.385 -0.867 -15.200 1.00 92.44 177 TYR A CA 1
ATOM 1459 C C . TYR A 1 177 ? 1.502 -1.761 -13.971 1.00 92.44 177 TYR A C 1
ATOM 1461 O O . TYR A 1 177 ? 2.283 -2.710 -13.967 1.00 92.44 177 TYR A O 1
ATOM 1469 N N . ALA A 1 178 ? 0.735 -1.462 -12.925 1.00 92.56 178 ALA A N 1
ATOM 1470 C CA . ALA A 1 178 ? 0.675 -2.296 -11.730 1.00 92.56 178 ALA A CA 1
ATOM 1471 C C . ALA A 1 178 ? -0.782 -2.563 -11.369 1.00 92.56 178 ALA A C 1
ATOM 1473 O O . ALA A 1 178 ? -1.567 -1.634 -11.180 1.00 92.56 178 ALA A O 1
ATOM 1474 N N . SER A 1 179 ? -1.153 -3.838 -11.284 1.00 96.00 179 SER A N 1
ATOM 1475 C CA . SER A 1 179 ? -2.491 -4.217 -10.850 1.00 96.00 179 SER A CA 1
ATOM 1476 C C . SER A 1 179 ? -2.656 -4.031 -9.341 1.00 96.00 179 SER A C 1
ATOM 1478 O O . SER A 1 179 ? -1.682 -3.976 -8.585 1.00 96.00 179 SER A O 1
ATOM 1480 N N . ASP A 1 180 ? -3.904 -3.978 -8.879 1.00 96.06 180 ASP A N 1
ATOM 1481 C CA . ASP A 1 180 ? -4.209 -3.929 -7.443 1.00 96.06 180 ASP A CA 1
ATOM 1482 C C . ASP A 1 180 ? -3.707 -5.155 -6.658 1.00 96.06 180 ASP A C 1
ATOM 1484 O O . ASP A 1 180 ? -3.611 -5.115 -5.430 1.00 96.06 180 ASP A O 1
ATOM 1488 N N . TYR A 1 181 ? -3.294 -6.219 -7.348 1.00 96.38 181 TYR A N 1
ATOM 1489 C CA . TYR A 1 181 ? -2.574 -7.356 -6.777 1.00 96.38 181 TYR A CA 1
ATOM 1490 C C . TYR A 1 181 ? -1.308 -6.962 -6.011 1.00 96.38 181 TYR A C 1
ATOM 1492 O O . TYR A 1 181 ? -1.032 -7.542 -4.959 1.00 96.38 181 TYR A O 1
ATOM 1500 N N . LEU A 1 182 ? -0.570 -5.954 -6.488 1.00 92.06 182 LEU A N 1
ATOM 1501 C CA . LEU A 1 182 ? 0.655 -5.480 -5.842 1.00 92.06 182 LEU A CA 1
ATOM 1502 C C . LEU A 1 182 ? 0.382 -5.051 -4.392 1.00 92.06 182 LEU A C 1
ATOM 1504 O O . LEU A 1 182 ? 1.057 -5.475 -3.457 1.00 92.06 182 LEU A O 1
ATOM 1508 N N . ALA A 1 183 ? -0.656 -4.240 -4.198 1.00 92.81 183 ALA A N 1
ATOM 1509 C CA . ALA A 1 183 ? -1.028 -3.747 -2.880 1.00 92.81 183 ALA A CA 1
ATOM 1510 C C . ALA A 1 183 ? -1.786 -4.806 -2.059 1.00 92.81 183 ALA A C 1
ATOM 1512 O O . ALA A 1 183 ? -1.561 -4.924 -0.856 1.00 92.81 183 ALA A O 1
ATOM 1513 N N . ASN A 1 184 ? -2.633 -5.626 -2.690 1.00 96.94 184 ASN A N 1
ATOM 1514 C CA . ASN A 1 184 ? -3.357 -6.693 -1.992 1.00 96.94 184 ASN A CA 1
ATOM 1515 C C . ASN A 1 184 ? -2.430 -7.795 -1.459 1.00 96.94 184 ASN A C 1
ATOM 1517 O O . ASN A 1 184 ? -2.630 -8.248 -0.333 1.00 96.94 184 ASN A O 1
ATOM 1521 N N . SER A 1 185 ? -1.404 -8.210 -2.214 1.00 95.75 185 SER A N 1
ATOM 1522 C CA . SER A 1 185 ? -0.389 -9.158 -1.722 1.00 95.75 185 SER A CA 1
ATOM 1523 C C . SER A 1 185 ? 0.326 -8.602 -0.488 1.00 95.75 185 SER A C 1
ATOM 1525 O O . SER A 1 185 ? 0.377 -9.278 0.542 1.00 95.75 185 SER A O 1
ATOM 1527 N N . MET A 1 186 ? 0.731 -7.326 -0.518 1.00 91.94 186 MET A N 1
ATOM 1528 C CA . MET A 1 186 ? 1.282 -6.649 0.660 1.00 91.94 186 MET A CA 1
ATOM 1529 C C . MET A 1 186 ? 0.322 -6.714 1.855 1.00 91.94 186 MET A C 1
ATOM 1531 O O . MET A 1 186 ? 0.708 -7.182 2.924 1.00 91.94 186 MET A O 1
ATOM 1535 N N . LEU A 1 187 ? -0.932 -6.285 1.681 1.00 93.06 187 LEU A N 1
ATOM 1536 C CA . LEU A 1 187 ? -1.943 -6.263 2.746 1.00 93.06 187 LEU A CA 1
ATOM 1537 C C . LEU A 1 187 ? -2.221 -7.658 3.322 1.00 93.06 187 LEU A C 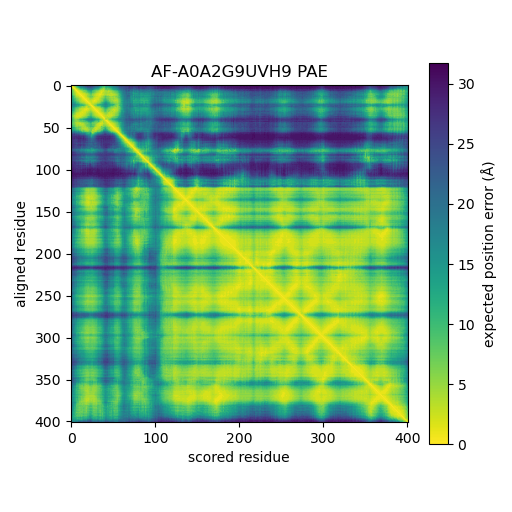1
ATOM 1539 O O . LEU A 1 187 ? -2.389 -7.795 4.535 1.00 93.06 187 LEU A O 1
ATOM 1543 N N . TYR A 1 188 ? -2.210 -8.698 2.486 1.00 95.81 188 TYR A N 1
ATOM 1544 C CA . TYR A 1 188 ? -2.337 -10.084 2.929 1.00 95.81 188 TYR A CA 1
ATOM 1545 C C . TYR A 1 188 ? -1.181 -10.507 3.839 1.00 95.81 188 TYR A C 1
ATOM 1547 O O . TYR A 1 188 ? -1.414 -11.084 4.903 1.00 95.81 188 TYR A O 1
ATOM 1555 N N . HIS A 1 189 ? 0.062 -10.202 3.462 1.00 92.12 189 HIS A N 1
ATOM 1556 C CA . HIS A 1 189 ? 1.229 -10.546 4.277 1.00 92.12 189 HIS A CA 1
ATOM 1557 C C . HIS A 1 189 ? 1.301 -9.723 5.560 1.00 92.12 189 HIS A C 1
ATOM 1559 O O . HIS A 1 189 ? 1.609 -10.275 6.613 1.00 92.12 189 HIS A O 1
ATOM 1565 N N . VAL A 1 190 ? 0.940 -8.440 5.512 1.00 89.00 190 VAL A N 1
ATOM 1566 C CA . VAL A 1 190 ? 0.815 -7.589 6.706 1.00 89.00 190 VAL A CA 1
ATOM 1567 C C . VAL A 1 190 ? -0.222 -8.176 7.673 1.00 89.00 190 VAL A C 1
ATOM 1569 O O . VAL A 1 190 ? 0.060 -8.312 8.864 1.00 89.00 190 VAL A O 1
ATOM 1572 N N . TYR A 1 191 ? -1.382 -8.595 7.162 1.00 92.69 191 TYR A N 1
ATOM 1573 C CA . TYR A 1 191 ? -2.416 -9.274 7.944 1.00 92.69 191 TYR A CA 1
ATOM 1574 C C . TYR A 1 191 ? -1.916 -10.589 8.556 1.00 92.69 191 TYR A C 1
ATOM 1576 O O . TYR A 1 191 ? -2.040 -10.796 9.760 1.00 92.69 191 TYR A O 1
ATOM 1584 N N . LYS A 1 192 ? -1.299 -11.459 7.749 1.00 93.31 192 LYS A N 1
ATOM 1585 C CA . LYS A 1 192 ? -0.790 -12.769 8.188 1.00 93.31 192 LYS A CA 1
ATOM 1586 C C . LYS A 1 192 ? 0.276 -12.655 9.282 1.00 93.31 192 LYS A C 1
ATOM 1588 O O . LYS A 1 192 ? 0.413 -13.561 10.096 1.00 93.31 192 LYS A O 1
ATOM 1593 N N . GLN A 1 193 ? 1.035 -11.561 9.289 1.00 88.56 193 GLN A N 1
ATOM 1594 C CA . GLN A 1 193 ? 2.065 -11.276 10.289 1.00 88.56 193 GLN A CA 1
ATOM 1595 C C . GLN A 1 193 ? 1.539 -10.472 11.492 1.00 88.56 193 GLN A C 1
ATOM 1597 O O . GLN A 1 193 ? 2.349 -9.995 12.285 1.00 88.56 193 GLN A O 1
ATOM 1602 N N . HIS A 1 194 ? 0.216 -10.303 11.630 1.00 88.75 194 HIS A N 1
ATOM 1603 C CA . HIS A 1 194 ? -0.419 -9.539 12.714 1.00 88.75 194 HIS A CA 1
ATOM 1604 C C . HIS A 1 194 ? 0.075 -8.087 12.821 1.00 88.75 194 HIS A C 1
ATOM 1606 O O . HIS A 1 194 ? 0.004 -7.460 13.872 1.00 88.75 194 HIS A O 1
ATOM 1612 N N . LEU A 1 195 ? 0.564 -7.513 11.716 1.00 82.38 195 LEU A N 1
ATOM 1613 C CA . LEU A 1 195 ? 1.108 -6.152 11.710 1.00 82.38 195 LEU A CA 1
ATOM 1614 C C . LEU A 1 195 ? 0.016 -5.073 11.679 1.00 82.38 195 LEU A C 1
ATOM 1616 O O . LEU A 1 195 ? 0.340 -3.896 11.761 1.00 82.38 195 LEU A O 1
ATOM 1620 N N . LEU A 1 196 ? -1.255 -5.463 11.541 1.00 81.38 196 LEU A N 1
ATOM 1621 C CA . LEU A 1 196 ? -2.421 -4.579 11.667 1.00 81.38 196 LEU A CA 1
ATOM 1622 C C . LEU A 1 196 ? -3.058 -4.641 13.055 1.00 81.38 196 LEU A C 1
ATOM 1624 O O . LEU A 1 196 ? -4.051 -3.954 13.281 1.00 81.38 196 LEU A O 1
ATOM 1628 N N . ASP A 1 197 ? -2.534 -5.467 13.961 1.00 85.50 197 ASP A N 1
ATOM 1629 C CA . ASP A 1 197 ? -3.067 -5.574 15.312 1.00 85.50 197 ASP A CA 1
ATOM 1630 C C . ASP A 1 197 ? -2.484 -4.425 16.140 1.00 85.50 197 ASP A C 1
ATOM 1632 O O . ASP A 1 197 ? -1.274 -4.342 16.360 1.00 85.50 197 ASP A O 1
ATOM 1636 N N . VAL A 1 198 ? -3.347 -3.491 16.538 1.00 82.69 198 VAL A N 1
ATOM 1637 C CA . VAL A 1 198 ? -2.945 -2.213 17.137 1.00 82.69 198 VAL A CA 1
ATOM 1638 C C . VAL A 1 198 ? -3.641 -2.030 18.473 1.00 82.69 198 VAL A C 1
ATOM 1640 O O . VAL A 1 198 ? -4.827 -2.317 18.631 1.00 82.69 198 VAL A O 1
ATOM 1643 N N . ILE A 1 199 ? -2.882 -1.515 19.433 1.00 86.25 199 ILE A N 1
ATOM 1644 C CA . ILE A 1 199 ? -3.382 -1.070 20.725 1.00 86.25 199 ILE A CA 1
ATOM 1645 C C . ILE A 1 199 ? -3.349 0.457 20.724 1.00 86.25 199 ILE A C 1
ATOM 1647 O O . ILE A 1 199 ? -2.300 1.051 20.484 1.00 86.25 199 ILE A O 1
ATOM 1651 N N . VAL A 1 200 ? -4.502 1.070 20.968 1.00 85.75 200 VAL A N 1
ATOM 1652 C CA . VAL A 1 200 ? -4.705 2.518 20.999 1.00 85.75 200 VAL A CA 1
ATOM 1653 C C . VAL A 1 200 ? -5.119 2.914 22.413 1.00 85.75 200 VAL A C 1
ATOM 1655 O O . VAL A 1 200 ? -6.205 2.567 22.872 1.00 85.75 200 VAL A O 1
ATOM 1658 N N . GLY A 1 201 ? -4.237 3.622 23.108 1.00 87.56 201 GLY A N 1
ATOM 1659 C CA . GLY A 1 201 ? -4.471 4.203 24.433 1.00 87.56 201 GLY A CA 1
ATOM 1660 C C . GLY A 1 201 ? -4.263 5.723 24.448 1.00 87.56 201 GLY A C 1
ATOM 1661 O O . GLY A 1 201 ? -3.899 6.289 23.413 1.00 87.56 201 GLY A O 1
ATOM 1662 N N . PRO A 1 202 ? -4.450 6.388 25.603 1.00 85.81 202 PRO A N 1
ATOM 1663 C CA . PRO A 1 202 ? -4.257 7.834 25.768 1.00 85.81 202 PRO A CA 1
ATOM 1664 C C . PRO A 1 202 ? -2.892 8.324 25.258 1.00 85.81 202 PRO A C 1
ATOM 1666 O O . PRO A 1 202 ? -2.786 9.356 24.609 1.00 85.81 202 PRO A O 1
ATOM 1669 N N . GLU A 1 203 ? -1.843 7.521 25.438 1.00 82.31 203 GLU A N 1
ATOM 1670 C CA . GLU A 1 203 ? -0.476 7.798 24.983 1.00 82.31 203 GLU A CA 1
ATOM 1671 C C . GLU A 1 203 ? -0.282 7.715 23.457 1.00 82.31 203 GLU A C 1
ATOM 1673 O O . GLU A 1 203 ? 0.807 7.974 22.940 1.00 82.31 203 GLU A O 1
ATOM 1678 N N . SER A 1 204 ? -1.304 7.300 22.703 1.00 75.06 204 SER A N 1
ATOM 1679 C CA . SER A 1 204 ? -1.186 7.086 21.256 1.00 75.06 204 SER A CA 1
ATOM 1680 C C . SER A 1 204 ? -1.172 8.388 20.457 1.00 75.06 204 SER A C 1
ATOM 1682 O O . SER A 1 204 ? -0.588 8.431 19.373 1.00 75.06 204 SER A O 1
ATOM 1684 N N . SER A 1 205 ? -1.785 9.450 20.983 1.00 72.69 205 SER A N 1
ATOM 1685 C CA . SER A 1 205 ? -1.811 10.787 20.386 1.00 72.69 205 SER A CA 1
ATOM 1686 C C . SER A 1 205 ? -2.210 11.815 21.448 1.00 72.69 205 SER A C 1
ATOM 1688 O O . SER A 1 205 ? -3.072 11.494 22.262 1.00 72.69 205 SER A O 1
ATOM 1690 N N . PRO A 1 206 ? -1.711 13.065 21.397 1.00 76.88 206 PRO A N 1
ATOM 1691 C CA . PRO A 1 206 ? -2.181 14.132 22.285 1.00 76.88 206 PRO A CA 1
ATOM 1692 C C . PRO A 1 206 ? -3.703 14.345 22.239 1.00 76.88 206 PRO A C 1
ATOM 1694 O O . PRO A 1 206 ? -4.311 14.708 23.232 1.00 76.88 206 PRO A O 1
ATOM 1697 N N . GLN A 1 207 ? -4.340 14.082 21.090 1.00 73.81 207 GLN A N 1
ATOM 1698 C CA . GLN A 1 207 ? -5.801 14.185 20.945 1.00 73.81 207 GLN A CA 1
ATOM 1699 C C . GLN A 1 207 ? -6.559 13.075 21.693 1.00 73.81 207 GLN A C 1
ATOM 1701 O O . GLN A 1 207 ? -7.743 13.226 21.974 1.00 73.81 207 GLN A O 1
ATOM 1706 N N . LEU A 1 208 ? -5.900 11.947 21.974 1.00 80.38 208 LEU A N 1
ATOM 1707 C CA . LEU A 1 208 ? -6.496 10.796 22.651 1.00 80.38 208 LEU A CA 1
ATOM 1708 C C . LEU A 1 208 ? -6.295 10.827 24.168 1.00 80.38 208 LEU A C 1
ATOM 1710 O O . LEU A 1 208 ? -6.982 10.083 24.864 1.00 80.38 208 LEU A O 1
ATOM 1714 N N . GLU A 1 209 ? -5.376 11.661 24.660 1.00 84.44 209 GLU A N 1
ATOM 1715 C CA . GLU A 1 209 ? -5.001 11.734 26.074 1.00 84.44 209 GLU A CA 1
ATOM 1716 C C . GLU A 1 209 ? -6.213 12.040 26.961 1.00 84.44 209 GLU A C 1
ATOM 1718 O O . GLU A 1 209 ? -6.535 11.256 27.853 1.00 84.44 209 GLU A O 1
ATOM 1723 N N . ASP A 1 210 ? -6.941 13.108 26.632 1.00 85.50 210 ASP A N 1
ATOM 1724 C CA . ASP A 1 210 ? -8.156 13.505 27.348 1.00 85.50 210 ASP A CA 1
ATOM 1725 C C . ASP A 1 210 ? -9.387 12.700 26.895 1.00 85.50 210 ASP A C 1
ATOM 1727 O O . ASP A 1 210 ? -10.276 12.402 27.694 1.00 85.50 210 ASP A O 1
ATOM 1731 N N . LEU A 1 211 ? -9.430 12.293 25.617 1.00 87.38 211 LEU A N 1
ATOM 1732 C CA . LEU A 1 211 ? -10.578 11.588 25.042 1.00 87.38 211 LEU A CA 1
ATOM 1733 C C . LEU A 1 211 ? -10.778 10.201 25.662 1.00 87.38 211 LEU A C 1
ATOM 1735 O O . LEU A 1 211 ? -11.908 9.799 25.927 1.00 87.38 211 LEU A O 1
ATOM 1739 N N . LEU A 1 212 ? -9.699 9.447 25.882 1.00 90.94 212 LEU A N 1
ATOM 1740 C CA . LEU A 1 212 ? -9.747 8.062 26.361 1.00 90.94 212 LEU A CA 1
ATOM 1741 C C . LEU A 1 212 ? -9.758 7.968 27.896 1.00 90.94 212 LEU A C 1
ATOM 1743 O O . LEU A 1 212 ? -9.176 7.053 28.484 1.00 90.94 212 LEU A O 1
ATOM 1747 N N . MET A 1 213 ? -10.458 8.898 28.541 1.00 93.25 213 MET A N 1
ATOM 1748 C CA . MET A 1 213 ? -10.710 8.923 29.980 1.00 93.25 213 MET A CA 1
ATOM 1749 C C . MET A 1 213 ? -12.169 8.575 30.285 1.00 93.25 213 MET A C 1
ATOM 1751 O O . MET A 1 213 ? -13.079 8.916 29.531 1.00 93.25 213 MET A O 1
ATOM 1755 N N . THR A 1 214 ? -12.413 7.890 31.402 1.00 93.69 214 THR A N 1
ATOM 1756 C CA . THR A 1 214 ? -13.780 7.557 31.840 1.00 93.69 214 THR A CA 1
ATOM 1757 C C . THR A 1 214 ? -14.445 8.667 32.645 1.00 93.69 214 THR A C 1
ATOM 1759 O O . THR A 1 214 ? -15.665 8.714 32.706 1.00 93.69 214 THR A O 1
ATOM 1762 N N . SER A 1 215 ? -13.680 9.554 33.276 1.00 92.00 215 SER A N 1
ATOM 1763 C CA . SER A 1 215 ? -14.219 10.703 34.005 1.00 92.00 215 SER A CA 1
ATOM 1764 C C . SER A 1 215 ? -13.695 11.972 33.368 1.00 92.00 215 SER A C 1
ATOM 1766 O O . SER A 1 215 ? -12.481 12.161 33.272 1.00 92.00 215 SER A O 1
ATOM 1768 N N . CYS A 1 216 ? -14.618 12.814 32.914 1.00 86.75 216 CYS A N 1
ATOM 1769 C CA . CYS A 1 216 ? -14.281 14.047 32.228 1.00 86.75 216 CYS A CA 1
ATOM 1770 C C . CYS A 1 216 ? -14.020 15.156 33.256 1.00 86.75 216 CYS A C 1
ATOM 1772 O O . CYS A 1 216 ? -14.698 15.249 34.281 1.00 86.75 216 CYS A O 1
ATOM 1774 N N . GLY A 1 217 ? -12.990 15.964 33.003 1.00 80.75 217 GLY A N 1
ATOM 1775 C CA . GLY A 1 217 ? -12.720 17.190 33.752 1.00 80.75 217 GLY A CA 1
ATOM 1776 C C . GLY A 1 217 ? -13.522 18.359 33.179 1.00 80.75 217 GLY A C 1
ATOM 1777 O O . GLY A 1 217 ? -14.738 18.309 33.072 1.00 80.75 217 GLY A O 1
ATOM 1778 N N . THR A 1 218 ? -12.835 19.423 32.763 1.00 72.75 218 THR A N 1
ATOM 1779 C CA . THR A 1 218 ? -13.448 20.598 32.112 1.00 72.75 218 THR A CA 1
ATOM 1780 C C . THR A 1 218 ? -13.572 20.456 30.586 1.00 72.75 218 THR A C 1
ATOM 1782 O O . THR A 1 218 ? -13.623 21.464 29.883 1.00 72.75 218 THR A O 1
ATOM 1785 N N . GLY A 1 219 ? -13.547 19.232 30.052 1.00 74.31 219 GLY A N 1
ATOM 1786 C CA . GLY A 1 219 ? -13.451 18.954 28.616 1.00 74.31 219 GLY A CA 1
ATOM 1787 C C . GLY A 1 219 ? -14.135 17.648 28.216 1.00 74.31 219 GLY A C 1
ATOM 1788 O O . GLY A 1 219 ? -14.752 16.994 29.043 1.00 74.31 219 GLY A O 1
ATOM 1789 N N . PHE A 1 220 ? -14.014 17.282 26.941 1.00 82.00 220 PHE A N 1
ATOM 1790 C CA . PHE A 1 220 ? -14.695 16.133 26.341 1.00 82.00 220 PHE A CA 1
ATOM 1791 C C . PHE A 1 220 ? -13.941 14.814 26.577 1.00 82.00 220 PHE A C 1
ATOM 1793 O O . PHE A 1 220 ? -12.741 14.744 26.310 1.00 82.00 220 PHE A O 1
ATOM 1800 N N . CYS A 1 221 ? -14.640 13.759 27.009 1.00 89.38 221 CYS A N 1
ATOM 1801 C CA . CYS A 1 221 ? -14.078 12.410 27.119 1.00 89.38 221 CYS A CA 1
ATOM 1802 C C . CYS A 1 221 ? -15.113 11.308 26.827 1.00 89.38 221 CYS A C 1
ATOM 1804 O O . CYS A 1 221 ? -16.323 11.531 26.855 1.00 89.38 221 CYS A O 1
ATOM 1806 N N . ILE A 1 222 ? -14.645 10.086 26.562 1.00 89.81 222 ILE A N 1
ATOM 1807 C CA . ILE A 1 222 ? -15.497 8.953 26.168 1.00 89.81 222 ILE A CA 1
ATOM 1808 C C . ILE A 1 222 ? -16.490 8.533 27.262 1.00 89.81 222 ILE A C 1
ATOM 1810 O O . ILE A 1 222 ? -17.546 7.979 26.960 1.00 89.81 222 ILE A O 1
ATOM 1814 N N . GLY A 1 223 ? -16.177 8.821 28.528 1.00 89.56 223 GLY A N 1
ATOM 1815 C CA . GLY A 1 223 ? -17.046 8.542 29.670 1.00 89.56 223 GLY A CA 1
ATOM 1816 C C . GLY A 1 223 ? -18.373 9.303 29.694 1.00 89.56 223 GLY A C 1
ATOM 1817 O O . GLY A 1 223 ? -19.318 8.809 30.301 1.00 89.56 223 GLY A O 1
ATOM 1818 N N . GLU A 1 224 ? -18.457 10.464 29.037 1.00 88.25 224 GLU A N 1
ATOM 1819 C CA . GLU A 1 224 ? -19.703 11.237 28.895 1.00 88.25 224 GLU A CA 1
ATOM 1820 C C . GLU A 1 224 ? -20.612 10.701 27.782 1.00 88.25 224 GLU A C 1
ATOM 1822 O O . GLU A 1 224 ? -21.825 10.875 27.838 1.00 88.25 224 GLU A O 1
ATOM 1827 N N . PHE A 1 225 ? -20.034 10.050 26.771 1.00 85.56 225 PHE A N 1
ATOM 1828 C CA . PHE A 1 225 ? -20.772 9.566 25.601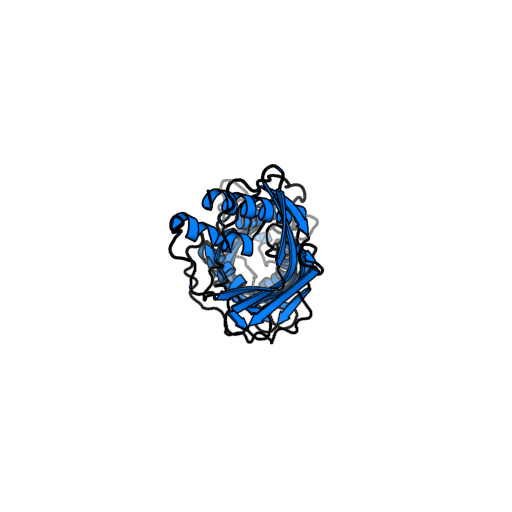 1.00 85.56 225 PHE A CA 1
ATOM 1829 C C . PHE A 1 225 ? -21.220 8.108 25.731 1.00 85.56 225 PHE A C 1
ATOM 1831 O O . PHE A 1 225 ? -22.190 7.693 25.098 1.00 85.56 225 PHE A O 1
ATOM 1838 N N . LEU A 1 226 ? -20.493 7.303 26.509 1.00 90.56 226 LEU A N 1
ATOM 1839 C CA . LEU A 1 226 ? -20.644 5.852 26.507 1.00 90.56 226 LEU A CA 1
ATOM 1840 C C . LEU A 1 226 ? -21.412 5.342 27.733 1.00 90.56 226 LEU A C 1
ATOM 1842 O O . LEU A 1 226 ? -20.824 4.763 28.647 1.00 90.56 226 LEU A O 1
ATOM 1846 N N . GLY A 1 227 ? -22.735 5.522 27.724 1.00 90.69 227 GLY A N 1
ATOM 1847 C CA . GLY A 1 227 ? -23.643 5.010 28.759 1.00 90.69 227 GLY A CA 1
ATOM 1848 C C . GLY A 1 227 ? -23.182 5.357 30.179 1.00 90.69 227 GLY A C 1
ATOM 1849 O O . GLY A 1 227 ? -22.706 6.457 30.442 1.00 90.69 227 GLY A O 1
ATOM 1850 N N . ALA A 1 228 ? -23.255 4.391 31.096 1.00 94.12 228 ALA A N 1
ATOM 1851 C CA . ALA A 1 228 ? -22.820 4.556 32.487 1.00 94.12 228 ALA A CA 1
ATOM 1852 C C . ALA A 1 228 ? -21.308 4.304 32.713 1.00 94.12 228 ALA A C 1
ATOM 1854 O O . ALA A 1 228 ? -20.906 3.882 33.802 1.00 94.12 228 ALA A O 1
ATOM 1855 N N . LEU A 1 229 ? -20.448 4.491 31.699 1.00 94.62 229 LEU A N 1
ATOM 1856 C CA . LEU A 1 229 ? -19.008 4.196 31.801 1.00 94.62 229 LEU A CA 1
ATOM 1857 C C . LEU A 1 229 ? -18.330 5.002 32.918 1.00 94.62 229 LEU A C 1
ATOM 1859 O O . LEU A 1 229 ? -17.539 4.446 33.683 1.00 94.62 229 LEU A O 1
ATOM 1863 N N . SER A 1 230 ? -18.654 6.290 33.020 1.00 94.19 230 SER A N 1
ATOM 1864 C CA . SER A 1 230 ? -18.098 7.200 34.026 1.00 94.19 230 SER A CA 1
ATOM 1865 C C . SER A 1 230 ? -18.499 6.829 35.456 1.00 94.19 230 SER A C 1
ATOM 1867 O O . SER A 1 230 ? -17.673 6.904 36.365 1.00 94.19 230 SER A O 1
ATOM 1869 N N . GLU A 1 231 ? -19.734 6.366 35.647 1.00 94.75 231 GLU A N 1
ATOM 1870 C CA . GLU A 1 231 ? -20.271 5.953 36.946 1.00 94.75 231 GLU A CA 1
ATOM 1871 C C . GLU A 1 231 ? -19.703 4.606 37.406 1.00 94.75 231 GLU A C 1
ATOM 1873 O O . GLU A 1 231 ? -19.365 4.429 38.577 1.00 94.75 231 GLU A O 1
ATOM 1878 N N . GLN A 1 232 ? -19.589 3.640 36.488 1.00 94.81 232 GLN A N 1
ATOM 1879 C CA . GLN A 1 232 ? -19.121 2.288 36.806 1.00 94.81 232 GLN A CA 1
ATOM 1880 C C . GLN A 1 232 ? -17.607 2.207 36.991 1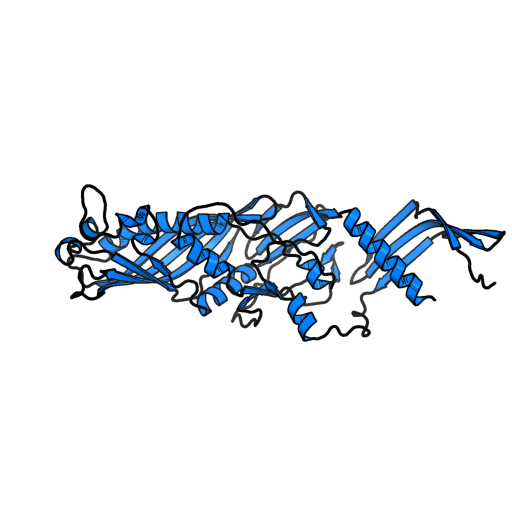.00 94.81 232 GLN A C 1
ATOM 1882 O O . GLN A 1 232 ? -17.120 1.418 37.802 1.00 94.81 232 GLN A O 1
ATOM 1887 N N . TYR A 1 233 ? -16.862 3.010 36.230 1.00 94.69 233 TYR A N 1
ATOM 1888 C CA . TYR A 1 233 ? -15.406 2.970 36.184 1.00 94.69 233 TYR A CA 1
ATOM 1889 C C . TYR A 1 233 ? -14.801 4.372 36.354 1.00 94.69 233 TYR A C 1
ATOM 1891 O O . TYR A 1 233 ? -14.101 4.832 35.455 1.00 94.69 233 TYR A O 1
ATOM 1899 N N . PRO A 1 234 ? -15.011 5.067 37.485 1.00 94.06 234 PRO A N 1
ATOM 1900 C CA . PRO A 1 234 ? -14.586 6.457 37.646 1.00 94.06 234 PRO A CA 1
ATOM 1901 C C . PRO A 1 234 ? -13.059 6.617 37.691 1.00 94.06 234 PRO A C 1
ATOM 1903 O O . PRO A 1 234 ? -12.366 5.827 38.333 1.00 94.06 234 PRO A O 1
ATOM 1906 N N . ASN A 1 235 ? -12.547 7.685 37.069 1.00 92.81 235 ASN A N 1
ATOM 1907 C CA . ASN A 1 235 ? -11.134 8.089 37.026 1.00 92.81 235 ASN A CA 1
ATOM 1908 C C . ASN A 1 235 ? -10.196 7.010 36.464 1.00 92.81 235 ASN A C 1
ATOM 1910 O O . ASN A 1 235 ? -9.162 6.675 37.048 1.00 92.81 235 ASN A O 1
ATOM 1914 N N . ARG A 1 236 ? -10.573 6.426 35.327 1.00 93.62 236 ARG A N 1
ATOM 1915 C CA . ARG A 1 236 ? -9.852 5.336 34.665 1.00 93.62 236 ARG A CA 1
ATOM 1916 C C . ARG A 1 236 ? -9.501 5.721 33.233 1.00 93.62 236 ARG A C 1
ATOM 1918 O O . ARG A 1 236 ? -10.144 6.568 32.622 1.00 93.62 236 ARG A O 1
ATOM 1925 N N . GLN A 1 237 ? -8.491 5.048 32.692 1.00 94.81 237 GLN A N 1
ATOM 1926 C CA . GLN A 1 237 ? -8.115 5.156 31.284 1.00 94.81 237 GLN A CA 1
ATOM 1927 C C . GLN A 1 237 ? -8.742 4.031 30.467 1.00 94.81 237 GLN A C 1
ATOM 1929 O O . GLN A 1 237 ? -8.851 2.891 30.933 1.00 94.81 237 GLN A O 1
ATOM 1934 N N . VAL A 1 238 ? -9.094 4.346 29.227 1.00 94.75 238 VAL A N 1
ATOM 1935 C CA . VAL A 1 238 ? -9.627 3.412 28.241 1.00 94.75 238 VAL A CA 1
ATOM 1936 C C . VAL A 1 238 ? -8.549 3.067 27.223 1.00 94.75 238 VAL A C 1
ATOM 1938 O O . VAL A 1 238 ? -7.759 3.903 26.805 1.00 94.75 238 VAL A O 1
ATOM 1941 N N . GLU A 1 239 ? -8.522 1.812 26.804 1.00 93.38 239 GLU A N 1
ATOM 1942 C CA . GLU A 1 239 ? -7.665 1.332 25.733 1.00 93.38 239 GLU A CA 1
ATOM 1943 C C . GLU A 1 239 ? -8.489 0.526 24.735 1.00 93.38 239 GLU A C 1
ATOM 1945 O O . GLU A 1 239 ? -9.287 -0.332 25.112 1.00 93.38 239 GLU A O 1
ATOM 1950 N N . VAL A 1 240 ? -8.260 0.769 23.453 1.00 91.69 240 VAL A N 1
ATOM 1951 C CA . VAL A 1 240 ? -8.895 0.058 22.352 1.00 91.69 240 VAL A CA 1
ATOM 1952 C C . VAL A 1 240 ? -7.877 -0.876 21.713 1.00 91.69 240 VAL A C 1
ATOM 1954 O O . VAL A 1 240 ? -6.803 -0.461 21.292 1.00 91.69 240 VAL A O 1
ATOM 1957 N N . THR A 1 241 ? -8.208 -2.159 21.619 1.00 92.94 241 THR A N 1
ATOM 1958 C CA . THR A 1 241 ? -7.427 -3.136 20.859 1.00 92.94 241 THR A CA 1
ATOM 1959 C C . THR A 1 241 ? -8.161 -3.471 19.573 1.00 92.94 241 THR A C 1
ATOM 1961 O O . THR A 1 241 ? -9.270 -4.013 19.607 1.00 92.94 241 THR A O 1
ATOM 1964 N N . PHE A 1 242 ? -7.527 -3.170 18.445 1.00 91.88 242 PHE A N 1
ATOM 1965 C CA . PHE A 1 242 ? -7.981 -3.561 17.122 1.00 91.88 242 PHE A CA 1
ATOM 1966 C C . PHE A 1 242 ? -7.222 -4.803 16.650 1.00 91.88 242 PHE A C 1
ATOM 1968 O O . PHE A 1 242 ? -6.000 -4.887 16.767 1.00 91.88 242 PHE A O 1
ATOM 1975 N N . THR A 1 243 ? -7.949 -5.759 16.081 1.00 94.38 243 THR A N 1
ATOM 1976 C CA . THR A 1 243 ? -7.384 -6.966 15.472 1.00 94.38 243 THR A CA 1
ATOM 1977 C C . THR A 1 243 ? -8.050 -7.202 14.130 1.00 94.38 243 THR A C 1
ATOM 1979 O O . THR A 1 243 ? -9.278 -7.295 14.050 1.00 94.38 243 THR A O 1
ATOM 1982 N N . ALA A 1 244 ? -7.268 -7.338 13.064 1.00 94.56 244 ALA A N 1
ATOM 1983 C CA . ALA A 1 244 ? -7.833 -7.623 11.750 1.00 94.56 244 ALA A CA 1
ATOM 1984 C C . ALA A 1 244 ? -8.464 -9.032 11.734 1.00 94.56 244 ALA A C 1
ATOM 1986 O O . ALA A 1 244 ? -7.866 -10.009 12.178 1.00 94.56 244 ALA A O 1
ATOM 1987 N N . ARG A 1 245 ? -9.692 -9.171 11.214 1.00 95.94 245 ARG A N 1
ATOM 1988 C CA . ARG A 1 245 ? -10.374 -10.480 11.092 1.00 95.94 245 ARG A CA 1
ATOM 1989 C C . ARG A 1 245 ? -10.129 -11.141 9.744 1.00 95.94 245 ARG A C 1
ATOM 1991 O O . ARG A 1 245 ? -10.225 -12.360 9.643 1.00 95.94 245 ARG A O 1
ATOM 1998 N N . LYS A 1 246 ? -9.857 -10.338 8.718 1.00 95.69 246 LYS A N 1
ATOM 1999 C CA . LYS A 1 246 ? -9.546 -10.763 7.351 1.00 95.69 246 LYS A CA 1
ATOM 2000 C C . LYS A 1 246 ? -8.479 -9.832 6.783 1.00 95.69 246 LYS A C 1
ATOM 2002 O O . LYS A 1 246 ? -8.373 -8.690 7.231 1.00 95.69 246 LYS A O 1
ATOM 2007 N N . ALA A 1 247 ? -7.743 -10.305 5.779 1.00 95.81 247 ALA A N 1
ATOM 2008 C CA . ALA A 1 247 ? -6.830 -9.454 5.027 1.00 95.81 247 ALA A CA 1
ATOM 2009 C C . ALA A 1 247 ? -7.593 -8.241 4.461 1.00 95.81 247 ALA A C 1
ATOM 2011 O O . ALA A 1 247 ? -8.655 -8.438 3.857 1.00 95.81 247 ALA A O 1
ATOM 2012 N N . PRO A 1 248 ? -7.099 -7.007 4.666 1.00 96.00 248 PRO A N 1
ATOM 2013 C CA . PRO A 1 248 ? -7.687 -5.840 4.034 1.00 96.00 248 PRO A CA 1
ATOM 2014 C C . PRO A 1 248 ? -7.561 -5.941 2.518 1.00 96.00 248 PRO A C 1
ATOM 2016 O O . PRO A 1 248 ? -6.635 -6.568 2.000 1.00 96.00 248 PRO A O 1
ATOM 2019 N N . LEU A 1 249 ? -8.480 -5.287 1.822 1.00 95.62 249 LEU A N 1
ATOM 2020 C CA . LEU A 1 249 ? -8.516 -5.262 0.369 1.00 95.62 249 LEU A CA 1
ATOM 2021 C C . LEU A 1 249 ? -8.403 -3.820 -0.112 1.00 95.62 249 LEU A C 1
ATOM 2023 O O . LEU A 1 249 ? -9.047 -2.929 0.440 1.00 95.62 249 LEU A O 1
ATOM 2027 N N . ILE A 1 250 ? -7.647 -3.610 -1.180 1.00 95.94 250 ILE A N 1
ATOM 2028 C CA . ILE A 1 250 ? -7.671 -2.381 -1.958 1.00 95.94 250 ILE A CA 1
ATOM 2029 C C . ILE A 1 250 ? -8.013 -2.697 -3.412 1.00 95.94 250 ILE A C 1
ATOM 2031 O O . ILE A 1 250 ? -7.493 -3.649 -3.988 1.00 95.94 250 ILE A O 1
ATOM 2035 N N . VAL A 1 251 ? -8.907 -1.919 -4.012 1.00 97.25 251 VAL A N 1
ATOM 2036 C CA . VAL A 1 251 ? -9.292 -2.077 -5.420 1.00 97.25 251 VAL A CA 1
ATOM 2037 C C . VAL A 1 251 ? -9.062 -0.765 -6.140 1.00 97.25 251 VAL A C 1
ATOM 2039 O O . VAL A 1 251 ? -9.544 0.280 -5.698 1.00 97.25 251 VAL A O 1
ATOM 2042 N N . PHE A 1 252 ? -8.333 -0.821 -7.251 1.00 96.94 252 PHE A N 1
ATOM 2043 C CA . PHE A 1 252 ? -8.151 0.338 -8.118 1.00 96.94 252 PHE A CA 1
ATOM 2044 C C . PHE A 1 252 ? -9.381 0.518 -9.001 1.00 96.94 252 PHE A C 1
ATOM 2046 O O . PHE A 1 252 ? -9.876 -0.429 -9.618 1.00 96.94 252 PHE A O 1
ATOM 2053 N N . VAL A 1 253 ? -9.894 1.741 -9.011 1.00 95.81 253 VAL A N 1
ATOM 2054 C CA . VAL A 1 253 ? -11.014 2.181 -9.837 1.00 95.81 253 VAL A CA 1
ATOM 2055 C C . VAL A 1 253 ? -10.629 3.499 -10.500 1.00 95.81 253 VAL A C 1
ATOM 2057 O O . VAL A 1 253 ? -9.598 4.085 -10.176 1.00 95.81 253 VAL A O 1
ATOM 2060 N N . GLU A 1 254 ? -11.462 3.998 -11.407 1.00 95.06 254 GLU A N 1
ATOM 2061 C CA . GLU A 1 254 ? -11.187 5.265 -12.086 1.00 95.06 254 GLU A CA 1
ATOM 2062 C C . GLU A 1 254 ? -10.857 6.395 -11.094 1.00 95.06 254 GLU A C 1
ATOM 2064 O O . GLU A 1 254 ? -11.660 6.751 -10.220 1.00 95.06 254 GLU A O 1
ATOM 2069 N N . ASN A 1 255 ? -9.644 6.937 -11.245 1.00 94.19 255 ASN A N 1
ATOM 2070 C CA . ASN A 1 255 ? -9.063 8.055 -10.492 1.00 94.19 255 ASN A CA 1
ATOM 2071 C C . ASN A 1 255 ? -8.855 7.867 -8.977 1.00 94.19 255 ASN A C 1
ATOM 2073 O O . ASN A 1 255 ? -8.409 8.807 -8.318 1.00 94.19 255 ASN A O 1
ATOM 2077 N N . ARG A 1 256 ? -9.143 6.695 -8.399 1.00 94.88 256 ARG A N 1
ATOM 2078 C CA . ARG A 1 256 ? -8.958 6.453 -6.956 1.00 94.88 256 ARG A CA 1
ATOM 2079 C C . ARG A 1 256 ? -8.767 4.978 -6.626 1.00 94.88 256 ARG A C 1
ATOM 2081 O O . ARG A 1 256 ? -9.013 4.094 -7.440 1.00 94.88 256 ARG A O 1
ATOM 2088 N N . ALA A 1 257 ? -8.397 4.698 -5.387 1.00 96.75 257 ALA A N 1
ATOM 2089 C CA . ALA A 1 257 ? -8.425 3.358 -4.827 1.00 96.75 257 ALA A CA 1
ATOM 2090 C C . ALA A 1 257 ? -9.478 3.269 -3.716 1.00 96.75 257 ALA A C 1
ATOM 2092 O O . ALA A 1 257 ? -9.684 4.220 -2.968 1.00 96.75 257 ALA A O 1
ATOM 2093 N N . ARG A 1 258 ? -10.157 2.127 -3.611 1.00 97.25 258 ARG A N 1
ATOM 2094 C CA . ARG A 1 258 ? -11.106 1.843 -2.528 1.00 97.25 258 ARG A CA 1
ATOM 2095 C C . ARG A 1 258 ? -10.503 0.824 -1.583 1.00 97.25 258 ARG A C 1
ATOM 2097 O O . ARG A 1 258 ? -10.198 -0.287 -2.008 1.00 97.25 258 ARG A O 1
ATOM 2104 N N . PHE A 1 259 ? -10.331 1.210 -0.327 1.00 96.94 259 PHE A N 1
ATOM 2105 C CA . PHE A 1 259 ? -9.780 0.380 0.735 1.00 96.94 259 PHE A CA 1
ATOM 2106 C C . PHE A 1 259 ? -10.898 -0.153 1.630 1.00 96.94 259 PHE A C 1
ATOM 2108 O O . PHE A 1 259 ? -11.829 0.577 1.970 1.00 96.94 259 PHE A O 1
ATOM 2115 N N . ARG A 1 260 ? -10.805 -1.422 2.030 1.00 97.06 260 ARG A N 1
ATOM 2116 C CA . ARG A 1 260 ? -11.765 -2.074 2.922 1.00 97.06 260 ARG A CA 1
ATOM 2117 C C . ARG A 1 260 ? -11.050 -2.874 3.998 1.00 97.06 260 ARG A C 1
ATOM 2119 O O . ARG A 1 260 ? -10.189 -3.703 3.702 1.00 97.06 260 ARG A O 1
ATOM 2126 N N . LEU A 1 261 ? -11.473 -2.671 5.240 1.00 95.56 261 LEU A N 1
ATOM 2127 C CA . LEU A 1 261 ? -10.917 -3.303 6.429 1.00 95.56 261 LEU A CA 1
ATOM 2128 C C . LEU A 1 261 ? -12.031 -3.946 7.257 1.00 95.56 261 LEU A C 1
ATOM 2130 O O . LEU A 1 261 ? -13.086 -3.356 7.482 1.00 95.56 261 LEU A O 1
ATOM 2134 N N . HIS A 1 262 ? -11.771 -5.164 7.724 1.00 96.50 262 HIS A N 1
ATOM 2135 C CA . HIS A 1 262 ? -12.642 -5.894 8.637 1.00 96.50 262 HIS A CA 1
ATOM 2136 C C . HIS A 1 262 ? -11.846 -6.300 9.866 1.00 96.50 262 HIS A C 1
ATOM 2138 O O . HIS A 1 262 ? -10.830 -6.990 9.749 1.00 96.50 262 HIS A O 1
ATOM 2144 N N . GLY A 1 263 ? -12.331 -5.926 11.041 1.00 95.88 263 GLY A N 1
ATOM 2145 C CA . GLY A 1 263 ? -11.639 -6.192 12.290 1.00 95.88 263 GLY A CA 1
ATOM 2146 C C . GLY A 1 263 ? -12.573 -6.467 13.449 1.00 95.88 263 GLY A C 1
ATOM 2147 O O . GLY A 1 263 ? -13.794 -6.430 13.322 1.00 95.88 263 GLY A O 1
ATOM 2148 N N . ARG A 1 264 ? -11.960 -6.793 14.577 1.00 96.25 264 ARG A N 1
ATOM 2149 C CA . ARG A 1 264 ? -12.572 -6.803 15.893 1.00 96.25 264 ARG A CA 1
ATOM 2150 C C . ARG A 1 264 ? -11.986 -5.634 16.662 1.00 96.25 264 ARG A C 1
ATOM 2152 O O . ARG A 1 264 ? -10.771 -5.449 16.644 1.00 96.25 264 ARG A O 1
ATOM 2159 N N . MET A 1 265 ? -12.843 -4.906 17.353 1.00 94.50 265 MET A N 1
ATOM 2160 C CA . MET A 1 265 ? -12.453 -3.843 18.256 1.00 94.50 265 MET A CA 1
ATOM 2161 C C . MET A 1 265 ? -12.952 -4.183 19.657 1.00 94.50 265 MET A C 1
ATOM 2163 O O . MET A 1 265 ? -14.156 -4.303 19.899 1.00 94.50 265 MET A O 1
ATOM 2167 N N . ASN A 1 266 ? -12.007 -4.357 20.575 1.00 95.69 266 ASN A N 1
ATOM 2168 C CA . ASN A 1 266 ? -12.285 -4.587 21.984 1.00 95.69 266 ASN A CA 1
ATOM 2169 C C . ASN A 1 266 ? -11.860 -3.358 22.779 1.00 95.69 266 ASN A C 1
ATOM 2171 O O . ASN A 1 266 ? -10.734 -2.887 22.626 1.00 95.69 266 ASN A O 1
ATOM 2175 N N . MET A 1 267 ? -12.737 -2.877 23.649 1.00 95.44 267 MET A N 1
ATOM 2176 C CA . MET A 1 267 ? -12.439 -1.785 24.565 1.00 95.44 267 MET A CA 1
ATOM 2177 C C . MET A 1 267 ? -12.148 -2.343 25.952 1.00 95.44 267 MET A C 1
ATOM 2179 O O . MET A 1 267 ? -12.869 -3.212 26.451 1.00 95.44 267 MET A O 1
ATOM 2183 N N . PHE A 1 268 ? -11.108 -1.813 26.579 1.00 96.81 268 PHE A N 1
ATOM 2184 C CA . PHE A 1 268 ? -10.668 -2.185 27.908 1.00 96.81 268 PHE A CA 1
ATOM 2185 C C . PHE A 1 268 ? -10.569 -0.962 28.806 1.00 96.81 268 PHE A C 1
ATOM 2187 O O . PHE A 1 268 ? -10.100 0.088 28.382 1.00 96.81 268 PHE A O 1
ATOM 2194 N N . VAL A 1 269 ? -10.915 -1.133 30.075 1.00 96.88 269 VAL A N 1
ATOM 2195 C CA . VAL A 1 269 ? -10.623 -0.161 31.124 1.00 96.88 269 VAL A CA 1
ATOM 2196 C C . VAL A 1 269 ? -9.336 -0.591 31.829 1.00 96.88 269 VAL A C 1
ATOM 2198 O O . VAL A 1 269 ? -9.259 -1.679 32.409 1.00 96.88 269 VAL A O 1
ATOM 2201 N N . ARG A 1 270 ? -8.309 0.262 31.788 1.00 95.19 270 ARG A N 1
ATOM 2202 C CA . ARG A 1 270 ? -6.988 0.037 32.401 1.00 95.19 270 ARG A CA 1
ATOM 2203 C C . ARG A 1 270 ? -7.029 0.179 33.917 1.00 95.19 270 ARG A C 1
ATOM 2205 O O . ARG A 1 270 ? -7.786 1.024 34.381 1.00 95.19 270 ARG A O 1
ATOM 2212 N N . PRO A 1 271 ? -6.214 -0.577 34.678 1.00 93.31 271 PRO A N 1
ATOM 2213 C CA . PRO A 1 271 ? -6.129 -0.456 36.132 1.00 93.31 271 PRO A CA 1
ATOM 2214 C C . PRO A 1 271 ? -5.720 0.961 36.567 1.00 93.31 271 PRO A C 1
ATOM 2216 O O . PRO A 1 271 ? -4.765 1.510 36.035 1.00 93.31 271 PRO A O 1
ATOM 2219 N N . GLY A 1 272 ? -6.439 1.540 37.531 1.00 87.25 272 GLY A N 1
ATOM 2220 C CA . GLY A 1 272 ? -6.111 2.823 38.160 1.00 87.25 272 GLY A CA 1
ATOM 2221 C C . GLY A 1 272 ? -5.228 2.640 39.394 1.00 87.25 272 GLY A C 1
ATOM 2222 O O . GLY A 1 272 ? -4.332 3.437 39.632 1.00 87.25 272 GLY A O 1
ATOM 2223 N N . ASN A 1 273 ? -5.428 1.535 40.122 1.00 89.25 273 ASN A N 1
ATOM 2224 C CA . ASN A 1 273 ? -4.645 1.141 41.294 1.00 89.25 273 ASN A CA 1
ATOM 2225 C C . ASN A 1 273 ? -4.102 -0.291 41.147 1.00 89.25 273 ASN A C 1
ATOM 2227 O O . ASN A 1 273 ? -4.653 -1.097 40.395 1.00 89.25 273 ASN A O 1
ATOM 2231 N N . ALA A 1 274 ? -3.082 -0.642 41.939 1.00 86.38 274 ALA A N 1
ATOM 2232 C CA . ALA A 1 274 ? -2.431 -1.960 41.918 1.00 86.38 274 ALA A CA 1
ATOM 2233 C C . ALA A 1 274 ? -3.359 -3.149 42.256 1.00 86.38 274 ALA A C 1
ATOM 2235 O O . ALA A 1 274 ? -3.038 -4.290 41.940 1.00 86.38 274 ALA A O 1
ATOM 2236 N N . THR A 1 275 ? -4.507 -2.897 42.892 1.00 86.81 275 THR A N 1
ATOM 2237 C CA . THR A 1 275 ? -5.512 -3.919 43.237 1.00 86.81 275 THR A CA 1
ATOM 2238 C C . THR A 1 275 ? -6.502 -4.207 42.112 1.00 86.81 275 THR A C 1
ATOM 2240 O O . THR A 1 275 ? -7.249 -5.180 42.181 1.00 86.81 275 THR A O 1
ATOM 2243 N N . GLN A 1 276 ? -6.552 -3.355 41.090 1.00 87.75 276 GLN A N 1
ATOM 2244 C CA . GLN A 1 276 ? -7.513 -3.463 40.003 1.00 87.75 276 GLN A CA 1
ATOM 2245 C C . GLN A 1 276 ? -6.861 -4.142 38.798 1.00 87.75 276 GLN A C 1
ATOM 2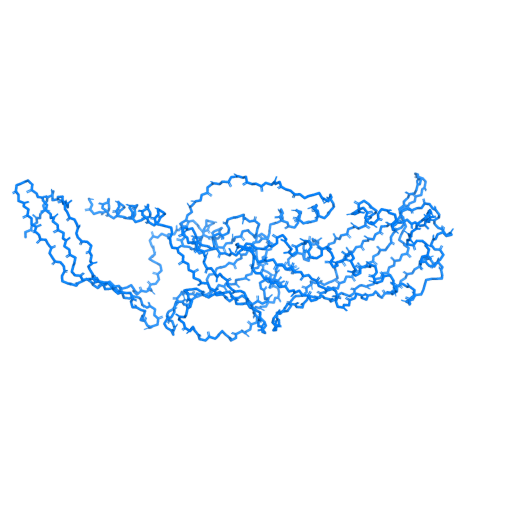247 O O . GLN A 1 276 ? -5.662 -4.014 38.567 1.00 87.75 276 GLN A O 1
ATOM 2252 N N . VAL A 1 277 ? -7.665 -4.839 37.999 1.00 89.88 277 VAL A N 1
ATOM 2253 C CA . VAL A 1 277 ? -7.210 -5.495 36.767 1.00 89.88 277 VAL A CA 1
ATOM 2254 C C . VAL A 1 277 ? -7.715 -4.753 35.535 1.00 89.88 277 VAL A C 1
ATOM 2256 O O . VAL A 1 277 ? -8.648 -3.946 35.608 1.00 89.88 277 VAL A O 1
ATOM 2259 N N . LYS A 1 278 ? -7.068 -5.013 34.397 1.00 93.94 278 LYS A N 1
ATOM 2260 C CA . LYS A 1 278 ? -7.559 -4.587 33.087 1.00 93.94 278 LYS A CA 1
ATOM 2261 C C . LYS A 1 278 ? -8.816 -5.387 32.756 1.00 93.94 278 LYS A C 1
ATOM 2263 O O . LYS A 1 278 ? -8.769 -6.615 32.734 1.00 93.94 278 LYS A O 1
ATOM 2268 N N . GLU A 1 279 ? -9.913 -4.700 32.473 1.00 94.88 279 GLU A N 1
ATOM 2269 C CA . GLU A 1 279 ? -11.198 -5.339 32.186 1.00 94.88 279 GLU A CA 1
ATOM 2270 C C . GLU A 1 279 ? -11.670 -5.004 30.771 1.00 94.88 279 GLU A C 1
ATOM 2272 O O . GLU A 1 279 ? -11.677 -3.839 30.389 1.00 94.88 279 GLU A O 1
ATOM 2277 N N . MET A 1 280 ? -12.071 -6.016 29.991 1.00 96.50 280 MET A N 1
ATOM 2278 C CA . MET A 1 280 ? -12.772 -5.800 28.721 1.00 96.50 280 MET A CA 1
ATOM 2279 C C . MET A 1 280 ? -14.207 -5.376 29.017 1.00 96.50 280 MET A C 1
ATOM 2281 O O . MET A 1 280 ? -14.944 -6.138 29.649 1.00 96.50 280 MET A O 1
ATOM 2285 N N . VAL A 1 281 ? -14.588 -4.196 28.536 1.00 96.25 281 VAL A N 1
ATOM 2286 C CA . VAL A 1 281 ? -15.912 -3.605 28.767 1.00 96.25 281 VAL A CA 1
ATOM 2287 C C . VAL A 1 281 ? -16.790 -3.601 27.523 1.00 96.25 281 VAL A C 1
ATOM 2289 O O . VAL A 1 281 ? -18.004 -3.679 27.664 1.00 96.25 281 VAL A O 1
ATOM 2292 N N . ILE A 1 282 ? -16.201 -3.578 26.322 1.00 95.81 282 ILE A N 1
ATOM 2293 C CA . ILE A 1 282 ? -16.932 -3.693 25.054 1.00 95.81 282 ILE A CA 1
ATOM 2294 C C . ILE A 1 282 ? -16.217 -4.665 24.126 1.00 95.81 282 ILE A C 1
ATOM 2296 O O . ILE A 1 282 ? -14.992 -4.631 23.981 1.00 95.81 282 ILE A O 1
ATOM 2300 N N . ARG A 1 283 ? -17.008 -5.482 23.436 1.00 96.88 283 ARG A N 1
ATOM 2301 C CA . ARG A 1 283 ? -16.583 -6.304 22.309 1.00 96.88 283 ARG A CA 1
ATOM 2302 C C . ARG A 1 283 ? -17.414 -5.943 21.087 1.00 96.88 283 ARG A C 1
ATOM 2304 O O . ARG A 1 283 ? -18.642 -5.987 21.134 1.00 96.88 283 ARG A O 1
ATOM 2311 N N . SER A 1 284 ? -16.746 -5.628 19.983 1.00 95.56 284 SER A N 1
ATOM 2312 C CA . SER A 1 284 ? -17.407 -5.233 18.740 1.00 95.56 284 SER A CA 1
ATOM 2313 C C . SER A 1 284 ? -16.671 -5.731 17.500 1.00 95.56 284 SER A C 1
ATOM 2315 O O . SER A 1 284 ? -15.466 -5.990 17.531 1.00 95.56 284 SER A O 1
ATOM 2317 N N . ASP A 1 285 ? -17.403 -5.878 16.402 1.00 96.00 285 ASP A N 1
ATOM 2318 C CA . ASP A 1 285 ? -16.823 -6.035 15.071 1.00 96.00 285 ASP A CA 1
ATOM 2319 C C . ASP A 1 285 ? -16.814 -4.683 14.355 1.00 96.00 285 ASP A C 1
ATOM 2321 O O . ASP A 1 285 ? -17.759 -3.912 14.473 1.00 96.00 285 ASP A O 1
ATOM 2325 N N . THR A 1 286 ? -15.769 -4.408 13.583 1.00 94.06 286 THR A N 1
ATOM 2326 C CA . THR A 1 286 ? -15.602 -3.148 12.852 1.00 94.06 286 THR A CA 1
ATOM 2327 C C . THR A 1 286 ? -15.523 -3.418 11.362 1.00 94.06 286 THR A C 1
ATOM 2329 O O . THR A 1 286 ? -14.789 -4.313 10.918 1.00 94.06 286 THR A O 1
ATOM 2332 N N . THR A 1 287 ? -16.231 -2.614 10.576 1.00 95.00 287 THR A N 1
ATOM 2333 C CA . THR A 1 287 ? -16.067 -2.573 9.125 1.00 95.00 287 THR A CA 1
ATOM 2334 C C . THR A 1 287 ? -15.817 -1.151 8.671 1.00 95.00 287 THR A C 1
ATOM 2336 O O . THR A 1 287 ? -16.623 -0.269 8.935 1.00 95.00 287 THR A O 1
ATOM 2339 N N . MET A 1 288 ? -14.705 -0.948 7.972 1.00 95.00 288 MET A N 1
ATOM 2340 C CA . MET A 1 288 ? -14.299 0.363 7.485 1.00 95.00 288 MET A CA 1
ATOM 2341 C C . MET A 1 288 ? -14.120 0.324 5.972 1.00 95.00 288 MET A C 1
ATOM 2343 O O . MET A 1 288 ? -13.505 -0.607 5.437 1.00 95.00 288 MET A O 1
ATOM 2347 N N . THR A 1 289 ? -14.618 1.351 5.293 1.00 96.44 289 THR A N 1
ATOM 2348 C CA . THR A 1 289 ? -14.328 1.630 3.886 1.00 96.44 289 THR A CA 1
ATOM 2349 C C . THR A 1 289 ? -13.756 3.029 3.747 1.00 96.44 289 THR A C 1
ATOM 2351 O O . THR A 1 289 ? -14.238 3.967 4.376 1.00 96.44 289 THR A O 1
ATOM 2354 N N . ALA A 1 290 ? -12.723 3.168 2.922 1.00 97.00 290 ALA A N 1
ATOM 2355 C CA . ALA A 1 290 ? -12.063 4.440 2.678 1.00 97.00 290 ALA A CA 1
ATOM 2356 C C . ALA A 1 290 ? -11.791 4.642 1.186 1.00 97.00 290 ALA A C 1
ATOM 2358 O O . ALA A 1 290 ? -11.411 3.704 0.476 1.00 97.00 290 ALA A O 1
ATOM 2359 N N . ASN A 1 291 ? -11.934 5.880 0.727 1.00 97.12 291 ASN A N 1
ATOM 2360 C CA . ASN A 1 291 ? -11.402 6.315 -0.554 1.00 97.12 291 ASN A CA 1
ATOM 2361 C C . ASN A 1 291 ? -9.958 6.755 -0.366 1.00 97.12 291 ASN A C 1
ATOM 2363 O O . ASN A 1 291 ? -9.631 7.451 0.586 1.00 97.12 291 ASN A O 1
ATOM 2367 N N . VAL A 1 292 ? -9.097 6.375 -1.298 1.00 96.69 292 VAL A N 1
ATOM 2368 C CA . VAL A 1 292 ? -7.687 6.746 -1.305 1.00 96.69 292 VAL A CA 1
ATOM 2369 C C . VAL A 1 292 ? -7.384 7.418 -2.633 1.00 96.69 292 VAL A C 1
ATOM 2371 O O . VAL A 1 292 ? -7.573 6.818 -3.694 1.00 96.69 292 VAL A O 1
ATOM 2374 N N . ILE A 1 293 ? -6.903 8.656 -2.584 1.00 96.25 293 ILE A N 1
ATOM 2375 C CA . ILE A 1 293 ? -6.429 9.379 -3.766 1.00 96.25 293 ILE A CA 1
ATOM 2376 C C . ILE A 1 293 ? -4.914 9.461 -3.660 1.00 96.25 293 ILE A C 1
ATOM 2378 O O . ILE A 1 293 ? -4.365 9.840 -2.629 1.00 96.25 293 ILE A O 1
ATOM 2382 N N . MET A 1 294 ? -4.229 9.076 -4.732 1.00 94.31 294 MET A N 1
ATOM 2383 C CA . MET A 1 294 ? -2.772 9.060 -4.792 1.00 94.31 294 MET A CA 1
ATOM 2384 C C . MET A 1 294 ? -2.276 9.915 -5.947 1.00 94.31 294 MET A C 1
ATOM 2386 O O . MET A 1 294 ? -2.878 9.949 -7.020 1.00 94.31 294 MET A O 1
ATOM 2390 N N . TRP A 1 295 ? -1.145 10.574 -5.737 1.00 94.69 295 TRP A N 1
ATOM 2391 C CA . TRP A 1 295 ? -0.465 11.393 -6.729 1.00 94.69 295 TRP A CA 1
ATOM 2392 C C . TRP A 1 295 ? 1.050 11.289 -6.561 1.00 94.69 295 TRP A C 1
ATOM 2394 O O . TRP A 1 295 ? 1.564 10.769 -5.569 1.00 94.69 295 TRP A O 1
ATOM 2404 N N . ILE A 1 296 ? 1.783 11.773 -7.558 1.00 92.50 296 ILE A N 1
ATOM 2405 C CA . ILE A 1 296 ? 3.243 11.790 -7.512 1.00 92.50 296 ILE A CA 1
ATOM 2406 C C . ILE A 1 296 ? 3.720 13.108 -6.908 1.00 92.50 296 ILE A C 1
ATOM 2408 O O . ILE A 1 296 ? 3.303 14.184 -7.336 1.00 92.50 296 ILE A O 1
ATOM 2412 N N . ASN A 1 297 ? 4.646 13.013 -5.958 1.00 90.19 297 ASN A N 1
ATOM 2413 C CA . ASN A 1 297 ? 5.408 14.133 -5.431 1.00 90.19 297 ASN A CA 1
ATOM 2414 C C . ASN A 1 297 ? 6.908 13.803 -5.497 1.00 90.19 297 ASN A C 1
ATOM 2416 O O . ASN A 1 297 ? 7.422 12.966 -4.748 1.00 90.19 297 ASN A O 1
ATOM 2420 N N . GLY A 1 298 ? 7.610 14.423 -6.449 1.00 85.25 298 GLY A N 1
ATOM 2421 C CA . GLY A 1 298 ? 9.010 14.113 -6.741 1.00 85.25 298 GLY A CA 1
ATOM 2422 C C . GLY A 1 298 ? 9.186 12.666 -7.211 1.00 85.25 298 GLY A C 1
ATOM 2423 O O . GLY A 1 298 ? 8.680 12.282 -8.262 1.00 85.25 298 GLY A O 1
ATOM 2424 N N . THR A 1 299 ? 9.913 11.861 -6.434 1.00 78.69 299 THR A N 1
ATOM 2425 C CA . THR A 1 299 ? 10.155 10.432 -6.705 1.00 78.69 299 THR A CA 1
ATOM 2426 C C . THR A 1 299 ? 9.212 9.504 -5.941 1.00 78.69 299 THR A C 1
ATOM 2428 O O . THR A 1 299 ? 9.369 8.289 -6.024 1.00 78.69 299 THR A O 1
ATOM 2431 N N . ARG A 1 300 ? 8.245 10.037 -5.185 1.00 84.62 300 ARG A N 1
ATOM 2432 C CA . ARG A 1 300 ? 7.337 9.248 -4.345 1.00 84.62 300 ARG A CA 1
ATOM 2433 C C . ARG A 1 300 ? 5.905 9.321 -4.853 1.00 84.62 300 ARG A C 1
ATOM 2435 O O . ARG A 1 300 ? 5.442 10.378 -5.272 1.00 84.62 300 ARG A O 1
ATOM 2442 N N . ILE A 1 301 ? 5.200 8.204 -4.757 1.00 88.94 301 ILE A N 1
ATOM 2443 C CA . ILE A 1 301 ? 3.743 8.151 -4.812 1.00 88.94 301 ILE A CA 1
ATOM 2444 C C . ILE A 1 301 ? 3.251 8.377 -3.387 1.00 88.94 301 ILE A C 1
ATOM 2446 O O . ILE A 1 301 ? 3.548 7.574 -2.504 1.00 88.94 301 ILE A O 1
ATOM 2450 N N . ILE A 1 302 ? 2.543 9.479 -3.173 1.00 91.69 302 ILE A N 1
ATOM 2451 C CA . ILE A 1 302 ? 1.904 9.834 -1.903 1.00 91.69 302 ILE A CA 1
ATOM 2452 C C . ILE A 1 302 ? 0.389 9.849 -2.083 1.00 91.69 302 ILE A C 1
ATOM 2454 O O . ILE A 1 302 ? -0.106 9.773 -3.208 1.00 91.69 302 ILE A O 1
ATOM 2458 N N . GLY A 1 303 ? -0.359 9.950 -0.991 1.00 92.88 303 GLY A N 1
ATOM 2459 C CA . GLY A 1 303 ? -1.811 10.024 -1.074 1.00 92.88 303 GLY A CA 1
ATOM 2460 C C . GLY A 1 303 ? -2.479 10.605 0.159 1.00 92.88 303 GLY A C 1
ATOM 2461 O O . GLY A 1 303 ? -1.833 10.890 1.167 1.00 92.88 303 GLY A O 1
ATOM 2462 N N . ASN A 1 304 ? -3.790 10.755 0.071 1.00 95.81 304 ASN A N 1
ATOM 2463 C CA . ASN A 1 304 ? -4.678 10.986 1.199 1.00 95.81 304 ASN A CA 1
ATOM 2464 C C . ASN A 1 304 ? -5.757 9.899 1.218 1.00 95.81 304 ASN A C 1
ATOM 2466 O O . ASN A 1 304 ? -6.034 9.251 0.203 1.00 95.81 304 ASN A O 1
ATOM 2470 N N . ALA A 1 305 ? -6.329 9.679 2.392 1.00 94.62 305 ALA A N 1
ATOM 2471 C CA . ALA A 1 305 ? -7.476 8.808 2.562 1.00 94.62 305 ALA A CA 1
ATOM 2472 C C . ALA A 1 305 ? -8.644 9.632 3.092 1.00 94.62 305 ALA A C 1
ATOM 2474 O O . ALA A 1 305 ? -8.417 10.572 3.843 1.00 94.62 305 ALA A O 1
ATOM 2475 N N . THR A 1 306 ? -9.864 9.260 2.724 1.00 95.88 306 THR A N 1
ATOM 2476 C CA . THR A 1 306 ? -11.096 9.743 3.346 1.00 95.88 306 THR A CA 1
ATOM 2477 C C . THR A 1 306 ? -11.950 8.554 3.747 1.00 95.88 306 THR A C 1
ATOM 2479 O O . THR A 1 306 ? -12.104 7.603 2.972 1.00 95.88 306 THR A O 1
ATOM 2482 N N . ILE A 1 307 ? -12.470 8.560 4.971 1.00 95.06 307 ILE A N 1
ATOM 2483 C CA . ILE A 1 307 ? -13.303 7.457 5.460 1.00 95.06 307 ILE A CA 1
ATOM 2484 C C . ILE A 1 307 ? -14.712 7.609 4.873 1.00 95.06 307 ILE A C 1
ATOM 2486 O O . ILE A 1 307 ? -15.395 8.593 5.124 1.00 95.06 307 ILE A O 1
ATOM 2490 N N . GLU A 1 308 ? -15.153 6.636 4.071 1.00 93.19 308 GLU A N 1
ATOM 2491 C CA . GLU A 1 308 ? -16.524 6.607 3.535 1.00 93.19 308 GLU A CA 1
ATOM 2492 C C . GLU A 1 308 ? -17.512 6.069 4.567 1.00 93.19 308 GLU A C 1
ATOM 2494 O O . GLU A 1 308 ? -18.642 6.537 4.656 1.00 93.19 308 GLU A O 1
ATOM 2499 N N . ASN A 1 309 ? -17.097 5.035 5.297 1.00 92.31 309 ASN A N 1
ATOM 2500 C CA . ASN A 1 309 ? -17.922 4.388 6.301 1.00 92.31 309 ASN A CA 1
ATOM 2501 C C . ASN A 1 309 ? -17.036 3.764 7.384 1.00 92.31 309 ASN A C 1
ATOM 2503 O O . ASN A 1 309 ? -16.016 3.138 7.072 1.00 92.31 309 ASN A O 1
ATOM 2507 N N . LEU A 1 310 ? -17.448 3.911 8.640 1.00 93.12 310 LEU A N 1
ATOM 2508 C CA . LEU A 1 310 ? -16.876 3.242 9.799 1.00 93.12 310 LEU A CA 1
ATOM 2509 C C . LEU A 1 310 ? -18.018 2.726 10.673 1.00 93.12 310 LEU A C 1
ATOM 2511 O O . LEU A 1 310 ? -18.529 3.431 11.537 1.00 93.12 310 LEU A O 1
ATOM 2515 N N . ASP A 1 311 ? -18.378 1.468 10.452 1.00 91.62 311 ASP A N 1
ATOM 2516 C CA . ASP A 1 311 ? -19.440 0.810 11.199 1.00 91.62 311 ASP A CA 1
ATOM 2517 C C . ASP A 1 311 ? -18.863 -0.050 12.316 1.00 91.62 311 ASP A C 1
ATOM 2519 O O . ASP A 1 311 ? -17.929 -0.842 12.117 1.00 91.62 311 ASP A O 1
ATOM 2523 N N . PHE A 1 312 ? -19.506 0.035 13.475 1.00 92.44 312 PHE A N 1
ATOM 2524 C CA . PHE A 1 312 ? -19.270 -0.844 14.605 1.00 92.44 312 PHE A CA 1
ATOM 2525 C C . PHE A 1 312 ? -20.498 -1.705 14.861 1.00 92.44 312 PHE A C 1
ATOM 2527 O O . PHE A 1 312 ? -21.594 -1.191 15.038 1.00 92.44 312 PHE A O 1
ATOM 2534 N N . LYS A 1 313 ? -20.323 -3.020 14.947 1.00 94.75 313 LYS A N 1
ATOM 2535 C CA . LYS A 1 313 ? -21.346 -3.953 15.414 1.00 94.75 313 LYS A CA 1
ATOM 2536 C C . LYS A 1 313 ? -21.043 -4.336 16.854 1.00 94.75 313 LYS A C 1
ATOM 2538 O O . LYS A 1 313 ? -20.099 -5.090 17.102 1.00 94.75 313 LYS A O 1
ATOM 2543 N N . LEU A 1 314 ? -21.844 -3.840 17.787 1.00 95.56 314 LEU A N 1
ATOM 2544 C CA . LEU A 1 314 ? -21.753 -4.178 19.199 1.00 95.56 314 LEU A CA 1
ATOM 2545 C C . LEU A 1 314 ? -22.130 -5.654 19.393 1.00 95.56 314 LEU A C 1
ATOM 2547 O O . LEU A 1 314 ? -23.193 -6.102 18.964 1.00 95.56 314 LEU A O 1
ATOM 2551 N N . LEU A 1 315 ? -21.230 -6.430 19.997 1.00 96.00 315 LEU A N 1
ATOM 2552 C CA . LEU A 1 315 ? -21.455 -7.847 20.297 1.00 96.00 315 LEU A CA 1
ATOM 2553 C C . LEU A 1 315 ? -21.781 -8.054 21.773 1.00 96.00 315 LEU A C 1
ATOM 2555 O O . LEU A 1 315 ? -22.622 -8.881 22.107 1.00 96.00 315 LEU A O 1
ATOM 2559 N N . GLU A 1 316 ? -21.079 -7.338 22.648 1.00 95.62 316 GLU A N 1
ATOM 2560 C CA . GLU A 1 316 ? -21.218 -7.453 24.096 1.00 95.62 316 GLU A CA 1
ATOM 2561 C C . GLU A 1 316 ? -20.737 -6.166 24.767 1.00 95.62 316 GLU A C 1
ATOM 2563 O O . GLU A 1 316 ? -19.751 -5.566 24.328 1.00 95.62 316 GLU A O 1
ATOM 2568 N N . THR A 1 317 ? -21.411 -5.775 25.844 1.00 96.25 317 THR A N 1
ATOM 2569 C CA . THR A 1 317 ? -21.023 -4.663 26.711 1.00 96.25 317 THR A CA 1
ATOM 2570 C C . THR A 1 317 ? -21.242 -5.048 28.170 1.00 96.25 317 THR A C 1
ATOM 2572 O O . THR A 1 317 ? -22.224 -5.711 28.503 1.00 96.25 317 THR A O 1
ATOM 2575 N N . LYS A 1 318 ? -20.321 -4.637 29.042 1.00 95.69 318 LYS A N 1
ATOM 2576 C CA . LYS A 1 318 ? -20.500 -4.664 30.503 1.00 95.69 318 LYS A CA 1
ATOM 2577 C C . LYS A 1 318 ? -20.974 -3.323 31.059 1.00 95.69 318 LYS A C 1
ATOM 2579 O O . LYS A 1 318 ? -21.363 -3.244 32.221 1.00 95.69 318 LYS A O 1
ATOM 2584 N N . ILE A 1 319 ? -20.940 -2.288 30.226 1.00 94.44 319 ILE A N 1
ATOM 2585 C CA . ILE A 1 319 ? -21.366 -0.939 30.570 1.00 94.44 319 ILE A CA 1
ATOM 2586 C C . ILE A 1 319 ? -22.887 -0.888 30.460 1.00 94.44 319 ILE A C 1
ATOM 2588 O O . ILE A 1 319 ? -23.454 -1.346 29.464 1.00 94.44 319 ILE A O 1
ATOM 2592 N N . LYS A 1 320 ? -23.546 -0.354 31.494 1.00 93.25 320 LYS A N 1
ATOM 2593 C CA . LYS A 1 320 ? -25.000 -0.148 31.474 1.00 93.25 320 LYS A CA 1
ATOM 2594 C C . LYS A 1 320 ? -25.340 0.963 30.485 1.00 93.25 320 LYS A C 1
ATOM 2596 O O . LYS A 1 320 ? -24.541 1.874 30.284 1.00 93.25 320 LYS A O 1
ATOM 2601 N N . ASP A 1 321 ? -26.526 0.864 29.897 1.00 91.56 321 ASP A N 1
ATOM 2602 C CA . ASP A 1 321 ? -27.089 1.894 29.019 1.00 91.56 321 ASP A CA 1
ATOM 2603 C C . ASP A 1 321 ? -26.244 2.164 27.762 1.00 91.56 321 ASP A C 1
ATOM 2605 O O . ASP A 1 321 ? -26.161 3.285 27.271 1.00 91.56 321 ASP A O 1
ATOM 2609 N N . VAL A 1 322 ? -25.608 1.114 27.230 1.00 92.56 322 VAL A N 1
ATOM 2610 C CA . VAL A 1 322 ? -24.934 1.138 25.926 1.00 92.56 322 VAL A CA 1
ATOM 2611 C C . VAL A 1 322 ? -25.696 0.242 24.963 1.00 92.56 322 VAL A C 1
ATOM 2613 O O . VAL A 1 322 ? -25.701 -0.983 25.112 1.00 92.56 322 VAL A O 1
ATOM 2616 N N . ASP A 1 323 ? -26.314 0.852 23.959 1.00 91.25 323 ASP A N 1
ATOM 2617 C CA . ASP A 1 323 ? -26.931 0.147 22.844 1.00 91.25 323 ASP A CA 1
ATOM 2618 C C . ASP A 1 323 ? -26.124 0.319 21.543 1.00 91.25 323 ASP A C 1
ATOM 2620 O O . ASP A 1 323 ? -25.059 0.943 21.494 1.00 91.25 323 ASP A O 1
ATOM 2624 N N . GLN A 1 324 ? -26.613 -0.298 20.467 1.00 92.81 324 GLN A N 1
ATOM 2625 C CA . GLN A 1 324 ? -25.964 -0.252 19.160 1.00 92.81 324 GLN A CA 1
ATOM 2626 C C . GLN A 1 324 ? -25.952 1.159 18.547 1.00 92.81 324 GLN A C 1
ATOM 2628 O O . GLN A 1 324 ? -25.029 1.468 17.794 1.00 92.81 324 GLN A O 1
ATOM 2633 N N . ALA A 1 325 ? -26.952 1.994 18.832 1.00 87.81 325 ALA A N 1
ATOM 2634 C CA . ALA A 1 325 ? -27.031 3.343 18.284 1.00 87.81 325 ALA A CA 1
ATOM 2635 C C . ALA A 1 325 ? -26.020 4.257 18.987 1.00 87.81 325 ALA A C 1
ATOM 2637 O O . ALA A 1 325 ? -25.157 4.823 18.322 1.00 87.81 325 ALA A O 1
ATOM 2638 N N . SER A 1 326 ? -26.023 4.278 20.325 1.00 84.19 326 SER A N 1
ATOM 2639 C CA . SER A 1 326 ? -25.075 5.062 21.125 1.00 84.19 326 SER A CA 1
ATOM 2640 C C . SER A 1 326 ? -23.621 4.677 20.843 1.00 84.19 326 SER A C 1
ATOM 2642 O O . SER A 1 326 ? -22.746 5.536 20.768 1.00 84.19 326 SER A O 1
ATOM 2644 N N . PHE A 1 327 ? -23.340 3.383 20.646 1.00 87.00 327 PHE A N 1
ATOM 2645 C CA . PHE A 1 327 ? -21.996 2.937 20.276 1.00 87.00 327 PHE A CA 1
ATOM 2646 C C . PHE A 1 327 ? -21.629 3.271 18.821 1.00 87.00 327 PHE A C 1
ATOM 2648 O O . PHE A 1 327 ? -20.459 3.503 18.519 1.00 87.00 327 PHE A O 1
ATOM 2655 N N . GLY A 1 328 ? -22.614 3.301 17.919 1.00 84.81 328 GLY A N 1
ATOM 2656 C CA . GLY A 1 328 ? -22.428 3.680 16.518 1.00 84.81 328 GLY A CA 1
ATOM 2657 C C . GLY A 1 328 ? -22.006 5.140 16.351 1.00 84.81 328 GLY A C 1
ATOM 2658 O O . GLY A 1 328 ? -21.137 5.423 15.530 1.00 84.81 328 GLY A O 1
ATOM 2659 N N . ASP A 1 329 ? -22.527 6.043 17.184 1.00 81.38 329 ASP A N 1
ATOM 2660 C CA . ASP A 1 329 ? -22.190 7.473 17.146 1.00 81.38 329 ASP A CA 1
ATOM 2661 C C . ASP A 1 329 ? -20.704 7.744 17.453 1.00 81.38 329 ASP A C 1
ATOM 2663 O O . ASP A 1 329 ? -20.112 8.685 16.916 1.00 81.38 329 ASP A O 1
ATOM 2667 N N . LEU A 1 330 ? -20.041 6.863 18.219 1.00 77.25 330 LEU A N 1
ATOM 2668 C CA . LEU A 1 330 ? -18.585 6.912 18.424 1.00 77.25 330 LEU A CA 1
ATOM 2669 C C . LEU A 1 330 ? -17.780 6.659 17.132 1.00 77.25 330 LEU A C 1
ATOM 2671 O O . LEU A 1 330 ? -16.601 7.018 17.055 1.00 77.25 330 LEU A O 1
ATOM 2675 N N . GLY A 1 331 ? -18.417 6.090 16.104 1.00 77.75 331 GLY A N 1
ATOM 2676 C CA . GLY A 1 331 ? -17.912 5.969 14.733 1.00 77.75 331 GLY A CA 1
ATOM 2677 C C . GLY A 1 331 ? -17.428 7.283 14.143 1.00 77.75 331 GLY A C 1
ATOM 2678 O O . GLY A 1 331 ? -16.394 7.303 13.479 1.00 77.75 331 GLY A O 1
ATOM 2679 N N . LEU A 1 332 ? -18.103 8.394 14.437 1.00 76.19 332 LEU A N 1
ATOM 2680 C CA . LEU A 1 332 ? -17.744 9.699 13.881 1.00 76.19 332 LEU A CA 1
ATOM 2681 C C . LEU A 1 332 ? -16.362 10.162 14.365 1.00 76.19 332 LEU A C 1
ATOM 2683 O O . LEU A 1 332 ? -15.524 10.559 13.556 1.00 76.19 332 LEU A O 1
ATOM 2687 N N . PHE A 1 333 ? -16.080 10.019 15.663 1.00 76.06 333 PHE A N 1
ATOM 2688 C CA . PHE A 1 333 ? -14.772 10.360 16.237 1.00 76.06 333 PHE A CA 1
ATOM 2689 C C . PHE A 1 333 ? -13.673 9.408 15.758 1.00 76.06 333 PHE A C 1
ATOM 2691 O O . PHE A 1 333 ? -12.556 9.826 15.445 1.00 76.06 333 PHE A O 1
ATOM 2698 N N . GLY A 1 334 ? -13.998 8.114 15.666 1.00 80.00 334 GLY A N 1
ATOM 2699 C CA . GLY A 1 334 ? -13.084 7.111 15.129 1.00 80.00 334 GLY A CA 1
ATOM 2700 C C . GLY A 1 334 ? -12.696 7.398 13.678 1.00 80.00 334 GLY A C 1
ATOM 2701 O O . GLY A 1 334 ? -11.533 7.226 13.315 1.00 80.00 334 GLY A O 1
ATOM 2702 N N . ALA A 1 335 ? -13.640 7.872 12.861 1.00 85.75 335 ALA A N 1
ATOM 2703 C CA . ALA A 1 335 ? -13.412 8.166 11.452 1.00 85.75 335 ALA A CA 1
ATOM 2704 C C . ALA A 1 335 ? -12.391 9.296 11.259 1.00 85.75 335 ALA A C 1
ATOM 2706 O O . ALA A 1 335 ? -11.449 9.111 10.493 1.00 85.75 335 ALA A O 1
ATOM 2707 N N . GLU A 1 336 ? -12.504 10.409 11.990 1.00 81.62 336 GLU A N 1
ATOM 2708 C CA . GLU A 1 336 ? -11.555 11.531 11.885 1.00 81.62 336 GLU A CA 1
ATOM 2709 C C . GLU A 1 336 ? -10.129 11.113 12.279 1.00 81.62 336 GLU A C 1
ATOM 2711 O O . GLU A 1 336 ? -9.158 11.386 11.563 1.00 81.62 336 GLU A O 1
ATOM 2716 N N . PHE A 1 337 ? -9.994 10.386 13.394 1.00 79.62 337 PHE A N 1
ATOM 2717 C CA . PHE A 1 337 ? -8.701 9.870 13.837 1.00 79.62 337 PHE A CA 1
ATOM 2718 C C . PHE A 1 337 ? -8.079 8.923 12.799 1.00 79.62 337 PHE A C 1
ATOM 2720 O O . PHE A 1 337 ? -6.897 9.055 12.463 1.00 79.62 337 PHE A O 1
ATOM 2727 N N . LEU A 1 338 ? -8.868 7.982 12.270 1.00 83.25 338 LEU A N 1
ATOM 2728 C CA . LEU A 1 338 ? -8.406 7.028 11.262 1.00 83.25 338 LEU A CA 1
ATOM 2729 C C . LEU A 1 338 ? -8.074 7.712 9.934 1.00 83.25 338 LEU A C 1
ATOM 2731 O O . LEU A 1 338 ? -7.097 7.331 9.292 1.00 83.25 338 LEU A O 1
ATOM 2735 N N . GLU A 1 339 ? -8.824 8.737 9.534 1.00 87.19 339 GLU A N 1
ATOM 2736 C CA . GLU A 1 339 ? -8.552 9.518 8.328 1.00 87.19 339 GLU A CA 1
ATOM 2737 C C . GLU A 1 339 ? -7.184 10.200 8.397 1.00 87.19 339 GLU A C 1
ATOM 2739 O O . GLU A 1 339 ? -6.364 10.077 7.478 1.00 87.19 339 GLU A O 1
ATOM 2744 N N . LYS A 1 340 ? -6.905 10.860 9.526 1.00 82.06 340 LYS A N 1
ATOM 2745 C CA . LYS A 1 340 ? -5.615 11.499 9.790 1.00 82.06 340 LYS A CA 1
ATOM 2746 C C . LYS A 1 340 ? -4.482 10.476 9.816 1.00 82.06 340 LYS A C 1
ATOM 2748 O O . LYS A 1 340 ? -3.478 10.673 9.136 1.00 82.06 340 LYS A O 1
ATOM 2753 N N . LEU A 1 341 ? -4.664 9.360 10.526 1.00 79.12 341 LEU A N 1
ATOM 2754 C CA . LEU A 1 341 ? -3.693 8.263 10.591 1.00 79.12 341 LEU A CA 1
ATOM 2755 C C . LEU A 1 341 ? -3.362 7.713 9.195 1.00 79.12 341 LEU A C 1
ATOM 2757 O O . LEU A 1 341 ? -2.192 7.614 8.826 1.00 79.12 341 LEU A O 1
ATOM 2761 N N . LEU A 1 342 ? -4.379 7.362 8.406 1.00 82.94 342 LEU A N 1
ATOM 2762 C CA . LEU A 1 342 ? -4.187 6.823 7.060 1.00 82.94 342 LEU A CA 1
ATOM 2763 C C . LEU A 1 342 ? -3.530 7.849 6.137 1.00 82.94 342 LEU A C 1
ATOM 2765 O O . LEU A 1 342 ? -2.631 7.494 5.376 1.00 82.94 342 LEU A O 1
ATOM 2769 N N . THR A 1 343 ? -3.926 9.117 6.224 1.00 86.62 343 THR A N 1
ATOM 2770 C CA . THR A 1 343 ? -3.319 10.191 5.434 1.00 86.62 343 THR A CA 1
ATOM 2771 C C . THR A 1 343 ? -1.853 10.393 5.805 1.00 86.62 343 THR A C 1
ATOM 2773 O O . THR A 1 343 ? -1.016 10.444 4.909 1.00 86.62 343 THR A O 1
ATOM 2776 N N . GLU A 1 344 ? -1.495 10.419 7.089 1.00 80.12 344 GLU A N 1
ATOM 2777 C CA . GLU A 1 344 ? -0.095 10.501 7.527 1.00 80.12 344 GLU A CA 1
ATOM 2778 C C . GLU A 1 344 ? 0.739 9.328 6.982 1.00 80.12 344 GLU A C 1
ATOM 2780 O O . GLU A 1 344 ? 1.836 9.540 6.460 1.00 80.12 344 GLU A O 1
ATOM 2785 N N . ILE A 1 345 ? 0.198 8.103 7.001 1.00 78.50 345 ILE A N 1
ATOM 2786 C CA . ILE A 1 345 ? 0.846 6.920 6.409 1.00 78.50 345 ILE A CA 1
ATOM 2787 C C . ILE A 1 345 ? 1.024 7.077 4.893 1.00 78.50 345 ILE A C 1
ATOM 2789 O O . ILE A 1 345 ? 2.077 6.741 4.352 1.00 78.50 345 ILE A O 1
ATOM 2793 N N . LEU A 1 346 ? 0.019 7.588 4.185 1.00 84.12 346 LEU A N 1
ATOM 2794 C CA . LEU A 1 346 ? 0.077 7.766 2.733 1.00 84.12 346 LEU A CA 1
ATOM 2795 C C . LEU A 1 346 ? 1.002 8.919 2.313 1.00 84.12 346 LEU A C 1
ATOM 2797 O O . LEU A 1 346 ? 1.630 8.839 1.257 1.00 84.12 346 LEU A O 1
ATOM 2801 N N . GLN A 1 347 ? 1.143 9.962 3.134 1.00 83.81 347 GLN A N 1
ATOM 2802 C CA . GLN A 1 347 ? 2.053 11.089 2.887 1.00 83.81 347 GLN A CA 1
ATOM 2803 C C . GLN A 1 347 ? 3.530 10.699 2.985 1.00 83.81 347 GLN A C 1
ATOM 2805 O O . GLN A 1 347 ? 4.388 11.317 2.357 1.00 83.81 347 GLN A O 1
ATOM 2810 N N . ILE A 1 348 ? 3.840 9.634 3.721 1.00 80.00 348 ILE A N 1
ATOM 2811 C CA . ILE A 1 348 ? 5.184 9.053 3.751 1.00 80.00 348 ILE A CA 1
ATOM 2812 C C . ILE A 1 348 ? 5.600 8.524 2.368 1.00 80.00 348 ILE A C 1
ATOM 2814 O O . ILE A 1 348 ? 6.771 8.628 1.971 1.00 80.00 348 ILE A O 1
ATOM 2818 N N . GLY A 1 349 ? 4.627 7.975 1.644 1.00 72.50 349 GLY A N 1
ATOM 2819 C CA . GLY A 1 349 ? 4.731 7.551 0.259 1.00 72.50 349 GLY A CA 1
ATOM 2820 C C . GLY A 1 349 ? 5.630 6.351 -0.016 1.00 72.50 349 GLY A C 1
ATOM 2821 O O . GLY A 1 349 ? 6.476 5.940 0.785 1.00 72.50 349 GLY A O 1
ATOM 2822 N N . ILE A 1 350 ? 5.464 5.821 -1.223 1.00 77.31 350 ILE A N 1
ATOM 2823 C CA . ILE A 1 350 ? 6.259 4.730 -1.789 1.00 77.31 350 ILE A CA 1
ATOM 2824 C C . ILE A 1 350 ? 7.155 5.320 -2.873 1.00 77.31 350 ILE A C 1
ATOM 2826 O O . ILE A 1 350 ? 6.694 6.091 -3.712 1.00 77.31 350 ILE A O 1
ATOM 2830 N N . ILE A 1 351 ? 8.445 4.992 -2.850 1.00 74.94 351 ILE A N 1
ATOM 2831 C CA . ILE A 1 351 ? 9.384 5.454 -3.877 1.00 74.94 351 ILE A CA 1
ATOM 2832 C C . ILE A 1 351 ? 9.036 4.760 -5.195 1.00 74.94 351 ILE A C 1
ATOM 2834 O O . ILE A 1 351 ? 8.880 3.541 -5.235 1.00 74.94 351 ILE A O 1
ATOM 2838 N N . MET A 1 352 ? 8.902 5.538 -6.266 1.00 76.81 352 MET A N 1
ATOM 2839 C CA . MET A 1 352 ? 8.745 4.991 -7.606 1.00 76.81 352 MET A CA 1
ATOM 2840 C C . MET A 1 352 ? 10.021 4.254 -7.999 1.00 76.81 352 MET A C 1
ATOM 2842 O O . MET A 1 352 ? 11.112 4.804 -7.823 1.00 76.81 352 MET A O 1
ATOM 2846 N N . PRO A 1 353 ? 9.902 3.050 -8.567 1.00 69.62 353 PRO A N 1
ATOM 2847 C CA . PRO A 1 353 ? 11.067 2.326 -9.026 1.00 69.62 353 PRO A CA 1
ATOM 2848 C C . PRO A 1 353 ? 11.779 3.097 -10.134 1.00 69.62 353 PRO A C 1
ATOM 2850 O O . PRO A 1 353 ? 11.149 3.584 -11.074 1.00 69.62 353 PRO A O 1
ATOM 2853 N N . SER A 1 354 ? 13.097 3.212 -10.021 1.00 69.69 354 SER A N 1
ATOM 2854 C CA . SER A 1 354 ? 13.947 3.811 -11.050 1.00 69.69 354 SER A CA 1
ATOM 2855 C C . SER A 1 354 ? 15.096 2.871 -11.406 1.00 69.69 354 SER A C 1
ATOM 2857 O O . SER A 1 354 ? 15.135 1.742 -10.922 1.00 69.69 354 SER A O 1
ATOM 2859 N N . MET A 1 355 ? 15.994 3.312 -12.293 1.00 66.69 355 MET A N 1
ATOM 2860 C CA . MET A 1 355 ? 17.246 2.603 -12.565 1.00 66.69 355 MET A CA 1
ATOM 2861 C C . MET A 1 355 ? 18.448 3.446 -12.169 1.00 66.69 355 MET A C 1
ATOM 2863 O O . MET A 1 355 ? 18.393 4.678 -12.256 1.00 66.69 355 MET A O 1
ATOM 2867 N N . GLN A 1 356 ? 19.556 2.807 -11.793 1.00 66.44 356 GLN A N 1
ATOM 2868 C CA . GLN A 1 356 ? 20.811 3.523 -11.614 1.00 66.44 356 GLN A CA 1
ATOM 2869 C C . GLN A 1 356 ? 21.215 4.229 -12.917 1.00 66.44 356 GLN A C 1
ATOM 2871 O O . GLN A 1 356 ? 21.181 3.662 -14.007 1.00 66.44 356 GLN A O 1
ATOM 2876 N N . GLY A 1 357 ? 21.544 5.516 -12.799 1.00 70.56 357 GLY A N 1
ATOM 2877 C CA . GLY A 1 357 ? 21.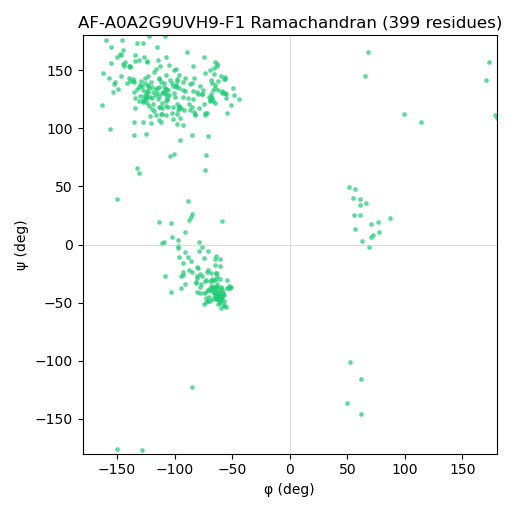832 6.369 -13.950 1.00 70.56 357 GLY A CA 1
ATOM 2878 C C . GLY A 1 357 ? 20.609 6.743 -14.790 1.00 70.56 357 GLY A C 1
ATOM 2879 O O . GLY A 1 357 ? 20.780 7.351 -15.839 1.00 70.56 357 GLY A O 1
ATOM 2880 N N . VAL A 1 358 ? 19.385 6.435 -14.349 1.00 79.88 358 VAL A N 1
ATOM 2881 C CA . VAL A 1 358 ? 18.141 6.852 -15.008 1.00 79.88 358 VAL A CA 1
ATOM 2882 C C . VAL A 1 358 ? 17.392 7.823 -14.104 1.00 79.88 358 VAL A C 1
ATOM 2884 O O . VAL A 1 358 ? 16.951 7.487 -13.006 1.00 79.88 358 VAL A O 1
ATOM 2887 N N . GLN A 1 359 ? 17.204 9.046 -14.588 1.00 84.06 359 GLN A N 1
ATOM 2888 C CA . GLN A 1 359 ? 16.413 10.069 -13.915 1.00 84.06 359 GLN A CA 1
ATOM 2889 C C . GLN A 1 359 ? 15.043 10.179 -14.572 1.00 84.06 359 GLN A C 1
ATOM 2891 O O . GLN A 1 359 ? 14.941 10.648 -15.707 1.00 84.06 359 GLN A O 1
ATOM 2896 N N . LEU A 1 360 ? 13.988 9.801 -13.851 1.00 85.94 360 LEU A N 1
ATOM 2897 C CA . LEU A 1 360 ? 12.615 9.986 -14.321 1.00 85.94 360 LEU A CA 1
ATOM 2898 C C . LEU A 1 360 ? 12.289 11.482 -14.449 1.00 85.94 360 LEU A C 1
ATOM 2900 O O . LEU A 1 360 ? 12.651 12.294 -13.592 1.00 85.94 360 LEU A O 1
ATOM 2904 N N . LYS A 1 361 ? 11.616 11.855 -15.538 1.00 89.81 361 LYS A N 1
ATOM 2905 C CA . LYS A 1 361 ? 11.216 13.229 -15.857 1.00 89.81 361 LYS A CA 1
ATOM 2906 C C . LYS A 1 361 ? 9.721 13.291 -16.133 1.00 89.81 361 LYS A C 1
ATOM 2908 O O . LYS A 1 361 ? 9.202 12.572 -16.985 1.00 89.81 361 LYS A O 1
ATOM 2913 N N . SER A 1 362 ? 9.061 14.206 -15.428 1.00 90.62 362 SER A N 1
ATOM 2914 C CA . SER A 1 362 ? 7.626 14.485 -15.549 1.00 90.62 362 SER A CA 1
ATOM 2915 C C . SER A 1 362 ? 6.731 13.236 -15.450 1.00 90.62 362 SER A C 1
ATOM 2917 O O . SER A 1 362 ? 5.877 13.043 -16.319 1.00 90.62 362 SER A O 1
ATOM 2919 N N . PRO A 1 363 ? 6.911 12.376 -14.429 1.00 92.00 363 PRO A N 1
ATOM 2920 C CA . PRO A 1 363 ? 6.094 11.181 -14.281 1.00 92.00 363 PRO A CA 1
ATOM 2921 C C . PRO A 1 363 ? 4.640 11.551 -13.952 1.00 92.00 363 PRO A C 1
ATOM 2923 O O . PRO A 1 363 ? 4.375 12.463 -13.167 1.00 92.00 363 PRO A O 1
ATOM 2926 N N . ARG A 1 364 ? 3.685 10.840 -14.557 1.00 92.75 364 ARG A N 1
ATOM 2927 C CA . ARG A 1 364 ? 2.242 11.038 -14.361 1.00 92.75 364 ARG A CA 1
ATOM 2928 C C . ARG A 1 364 ? 1.585 9.734 -13.940 1.00 92.75 364 ARG A C 1
ATOM 2930 O O . ARG A 1 364 ? 1.724 8.731 -14.634 1.00 92.75 364 ARG A O 1
ATOM 2937 N N . LEU A 1 365 ? 0.848 9.777 -12.834 1.00 93.94 365 LEU A N 1
ATOM 2938 C CA . LEU A 1 365 ? 0.090 8.655 -12.283 1.00 93.94 365 LEU A CA 1
ATOM 2939 C C . LEU A 1 365 ? -1.385 8.771 -12.679 1.00 93.94 365 LEU A C 1
ATOM 2941 O O . LEU A 1 365 ? -1.970 9.847 -12.594 1.00 93.94 365 LEU A O 1
ATOM 2945 N N . SER A 1 366 ? -1.981 7.655 -13.089 1.00 94.56 366 SER A N 1
ATOM 2946 C CA . SER A 1 366 ? -3.419 7.528 -13.342 1.00 94.56 366 SER A CA 1
ATOM 2947 C C . SER A 1 366 ? -3.928 6.185 -12.822 1.00 94.56 366 SER A C 1
ATOM 2949 O O . SER A 1 366 ? -3.213 5.188 -12.918 1.00 94.56 366 SER A O 1
ATOM 2951 N N . PHE A 1 367 ? -5.145 6.164 -12.284 1.00 95.12 367 PHE A N 1
ATOM 2952 C CA . PHE A 1 367 ? -5.818 4.953 -11.811 1.00 95.12 367 PHE A CA 1
ATOM 2953 C C . PHE A 1 367 ? -6.938 4.583 -12.767 1.00 95.12 367 PHE A C 1
ATOM 2955 O O . PHE A 1 367 ? -7.722 5.450 -13.143 1.00 95.12 367 PHE A O 1
ATOM 2962 N N . HIS A 1 368 ? -6.988 3.304 -13.110 1.00 95.50 368 HIS A N 1
ATOM 2963 C CA . HIS A 1 368 ? -7.964 2.688 -13.998 1.00 95.50 368 HIS A CA 1
ATOM 2964 C C . HIS A 1 368 ? -8.587 1.492 -13.280 1.00 95.50 368 HIS A C 1
ATOM 2966 O O . HIS A 1 368 ? -8.150 1.088 -12.195 1.00 95.50 368 HIS A O 1
ATOM 2972 N N . GLU A 1 369 ? -9.595 0.887 -13.891 1.00 95.25 369 GLU A N 1
ATOM 2973 C CA . GLU A 1 369 ? -10.168 -0.358 -13.389 1.00 95.25 369 GLU A CA 1
ATOM 2974 C C . GLU A 1 369 ? -9.090 -1.455 -13.216 1.00 95.25 369 GLU A C 1
ATOM 2976 O O . GLU A 1 369 ? -8.510 -1.958 -14.177 1.00 95.25 369 GLU A O 1
ATOM 2981 N N . ARG A 1 370 ? -8.832 -1.836 -11.953 1.00 96.19 370 ARG A N 1
ATOM 2982 C CA . ARG A 1 370 ? -7.886 -2.882 -11.504 1.00 96.19 370 ARG A CA 1
ATOM 2983 C C . ARG A 1 370 ? -6.390 -2.603 -11.684 1.00 96.19 370 ARG A C 1
ATOM 2985 O O . ARG A 1 370 ? -5.594 -3.433 -11.240 1.00 96.19 370 ARG A O 1
ATOM 2992 N N . TYR A 1 371 ? -5.974 -1.474 -12.261 1.00 95.69 371 TYR A N 1
ATOM 2993 C CA . TYR A 1 371 ? -4.553 -1.128 -12.394 1.00 95.69 371 TYR A CA 1
ATOM 2994 C C . TYR A 1 371 ? -4.267 0.368 -12.243 1.00 95.69 371 TYR A C 1
ATOM 2996 O O . TYR A 1 371 ? -5.098 1.225 -12.531 1.00 95.69 371 TYR A O 1
ATOM 3004 N N . LEU A 1 372 ? -3.047 0.683 -11.817 1.00 94.50 372 LEU A N 1
ATOM 3005 C CA . LEU A 1 372 ? -2.465 2.012 -11.944 1.00 94.50 372 LEU A CA 1
ATOM 3006 C C . LEU A 1 372 ? -1.502 2.042 -13.127 1.00 94.50 372 LEU A C 1
ATOM 3008 O O . LEU A 1 372 ? -0.873 1.035 -13.463 1.00 94.50 372 LEU A O 1
ATOM 3012 N N . ARG A 1 373 ? -1.385 3.215 -13.743 1.00 93.81 373 ARG A N 1
ATOM 3013 C CA . ARG A 1 373 ? -0.459 3.498 -14.836 1.00 93.81 373 ARG A CA 1
ATOM 3014 C C . ARG A 1 373 ? 0.416 4.687 -14.473 1.00 93.81 373 ARG A C 1
ATOM 3016 O O . ARG A 1 373 ? -0.114 5.759 -14.169 1.00 93.81 373 ARG A O 1
ATOM 3023 N N . VAL A 1 374 ? 1.730 4.510 -14.579 1.00 92.19 374 VAL A N 1
ATOM 3024 C CA . VAL A 1 374 ? 2.719 5.590 -14.497 1.00 92.19 374 VAL A CA 1
ATOM 3025 C C . VAL A 1 374 ? 3.374 5.763 -15.858 1.00 92.19 374 VAL A C 1
ATOM 3027 O O . VAL A 1 374 ? 4.030 4.849 -16.341 1.00 92.19 374 VAL A O 1
ATOM 3030 N N . VAL A 1 375 ? 3.220 6.935 -16.467 1.00 92.38 375 VAL A N 1
ATOM 3031 C CA . VAL A 1 375 ? 3.910 7.290 -17.717 1.00 92.38 375 VAL A CA 1
ATOM 3032 C C . VAL A 1 375 ? 4.972 8.340 -17.436 1.00 92.38 375 VAL A C 1
ATOM 3034 O O . VAL A 1 375 ? 4.742 9.249 -16.639 1.00 92.38 375 VAL A O 1
ATOM 3037 N N . THR A 1 376 ? 6.146 8.222 -18.049 1.00 91.62 376 THR A N 1
ATOM 3038 C CA . THR A 1 376 ? 7.267 9.126 -17.762 1.00 91.62 376 THR A CA 1
ATOM 3039 C C . THR A 1 376 ? 8.248 9.227 -18.926 1.00 91.62 376 THR A C 1
ATOM 3041 O O . THR A 1 376 ? 8.379 8.323 -19.753 1.00 91.62 376 THR A O 1
ATOM 3044 N N . TYR A 1 377 ? 8.983 10.334 -18.961 1.00 91.25 377 TYR A N 1
ATOM 3045 C CA . TYR A 1 377 ? 10.239 10.435 -19.698 1.00 91.25 377 TYR A CA 1
ATOM 3046 C C . TYR A 1 377 ? 11.390 10.012 -18.789 1.00 91.25 377 TYR A C 1
ATOM 3048 O O . TYR A 1 377 ? 11.231 9.954 -17.565 1.00 91.25 377 TYR A O 1
ATOM 3056 N N . PHE A 1 378 ? 12.563 9.761 -19.357 1.00 88.56 378 PHE A N 1
ATOM 3057 C CA . PHE A 1 378 ? 13.770 9.619 -18.558 1.00 88.56 378 PHE A CA 1
ATOM 3058 C C . PHE A 1 378 ? 14.968 10.301 -19.212 1.00 88.56 378 PHE A C 1
ATOM 3060 O O . PHE A 1 378 ? 15.032 10.463 -20.427 1.00 88.56 378 PHE A O 1
ATOM 3067 N N . LYS A 1 379 ? 15.924 10.716 -18.380 1.00 88.81 379 LYS A N 1
ATOM 3068 C CA . LYS A 1 379 ? 17.250 11.163 -18.806 1.00 88.81 379 LYS A CA 1
ATOM 3069 C C . LYS A 1 379 ? 18.291 10.191 -18.261 1.00 88.81 379 LYS A C 1
ATOM 3071 O O . LYS A 1 379 ? 18.241 9.848 -17.081 1.00 88.81 379 LYS A O 1
ATOM 3076 N N . LEU A 1 380 ? 19.236 9.792 -19.108 1.00 84.88 380 LEU A N 1
ATOM 3077 C CA . LEU A 1 380 ? 20.416 9.048 -18.679 1.00 84.88 380 LEU A CA 1
ATOM 3078 C C . LEU A 1 380 ? 21.439 9.991 -18.037 1.00 84.88 380 LEU A C 1
ATOM 3080 O O . LEU A 1 380 ? 21.692 11.089 -18.538 1.00 84.88 380 LEU A O 1
ATOM 3084 N N . ASP A 1 381 ? 22.017 9.563 -16.923 1.00 82.75 381 ASP A N 1
ATOM 3085 C CA . ASP A 1 381 ? 23.161 10.211 -16.300 1.00 82.75 381 ASP A CA 1
ATOM 3086 C C . ASP A 1 381 ? 24.396 9.950 -17.166 1.00 82.75 381 ASP A C 1
ATOM 3088 O O . ASP A 1 381 ? 24.856 8.815 -17.316 1.00 82.75 381 ASP A O 1
ATOM 3092 N N . GLU A 1 382 ? 24.910 11.018 -17.767 1.00 83.75 382 GLU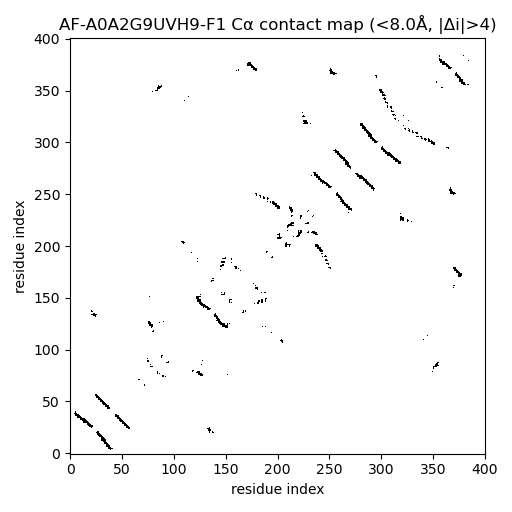 A N 1
ATOM 3093 C CA . GLU A 1 382 ? 26.036 10.981 -18.697 1.00 83.75 382 GLU A CA 1
ATOM 3094 C C . GLU A 1 382 ? 27.321 10.484 -18.021 1.00 83.75 382 GLU A C 1
ATOM 3096 O O . GLU A 1 382 ? 28.094 9.765 -18.654 1.00 83.75 382 GLU A O 1
ATOM 3101 N N . TYR A 1 383 ? 27.527 10.786 -16.734 1.00 81.31 383 TYR A N 1
ATOM 3102 C CA . TYR A 1 383 ? 28.699 10.313 -15.994 1.00 81.31 383 TYR A CA 1
ATOM 3103 C C . TYR A 1 383 ? 28.617 8.815 -15.738 1.00 81.31 383 TYR A C 1
ATOM 3105 O O . TYR A 1 383 ? 29.563 8.085 -16.033 1.00 81.31 383 TYR A O 1
ATOM 3113 N N . PHE A 1 384 ? 27.469 8.351 -15.240 1.00 77.88 384 PHE A N 1
ATOM 3114 C CA . PHE A 1 384 ? 27.236 6.926 -15.016 1.00 77.88 384 PHE A CA 1
ATOM 3115 C C . PHE A 1 384 ? 27.342 6.132 -16.324 1.00 77.88 384 PHE A C 1
ATOM 3117 O O . PHE A 1 384 ? 28.007 5.101 -16.384 1.00 77.88 384 PHE A O 1
ATOM 3124 N N . THR A 1 385 ? 26.739 6.649 -17.396 1.00 74.75 385 THR A N 1
ATOM 3125 C CA . THR A 1 385 ? 26.793 6.028 -18.725 1.00 74.75 385 THR A CA 1
ATOM 3126 C C . THR A 1 385 ? 28.228 5.987 -19.254 1.00 74.75 385 THR A C 1
ATOM 3128 O O . THR A 1 385 ? 28.656 4.970 -19.798 1.00 74.75 385 THR A O 1
ATOM 3131 N N . GLY A 1 386 ? 28.996 7.064 -19.064 1.00 75.94 386 GLY A N 1
ATOM 3132 C CA . GLY A 1 386 ? 30.401 7.135 -19.457 1.00 75.94 386 GLY A CA 1
ATOM 3133 C C . GLY A 1 386 ? 31.272 6.101 -18.743 1.00 75.94 386 GLY A C 1
ATOM 3134 O O . GLY A 1 386 ? 32.051 5.408 -19.399 1.00 75.94 386 GLY A O 1
ATOM 3135 N N . ASP A 1 387 ? 31.109 5.952 -17.426 1.00 76.62 387 ASP A N 1
ATOM 3136 C CA . ASP A 1 387 ? 31.836 4.961 -16.621 1.00 76.62 387 ASP A CA 1
ATOM 3137 C C . ASP A 1 387 ? 31.492 3.518 -17.029 1.00 76.62 387 ASP A C 1
ATOM 3139 O O . ASP A 1 387 ? 32.385 2.687 -17.239 1.00 76.62 387 ASP A O 1
ATOM 3143 N N . LEU A 1 388 ? 30.201 3.239 -17.246 1.00 71.62 388 LEU A N 1
ATOM 3144 C CA . LEU A 1 388 ? 29.724 1.934 -17.701 1.00 71.62 388 LEU A CA 1
ATOM 3145 C C . LEU A 1 388 ? 30.329 1.560 -19.062 1.00 71.62 388 LEU A C 1
ATOM 3147 O O . LEU A 1 388 ? 30.888 0.472 -19.222 1.00 71.62 388 LEU A O 1
ATOM 3151 N N . VAL A 1 389 ? 30.269 2.477 -20.033 1.00 72.38 389 VAL A N 1
ATOM 3152 C CA . VAL A 1 389 ? 30.837 2.267 -21.373 1.00 72.38 389 VAL A CA 1
ATOM 3153 C C . VAL A 1 389 ? 32.350 2.087 -21.294 1.00 72.38 389 VAL A C 1
ATOM 3155 O O . VAL A 1 389 ? 32.891 1.168 -21.910 1.00 72.38 389 VAL A O 1
ATOM 3158 N N . GLN A 1 390 ? 33.053 2.909 -20.511 1.00 72.19 390 GLN A N 1
ATOM 3159 C CA . GLN A 1 390 ? 34.502 2.790 -20.356 1.00 72.19 390 GLN A CA 1
ATOM 3160 C C . GLN A 1 390 ? 34.898 1.424 -19.776 1.00 72.19 390 GLN A C 1
ATOM 3162 O O . GLN A 1 390 ? 35.875 0.817 -20.224 1.00 72.19 390 GLN A O 1
ATOM 3167 N N . THR A 1 391 ? 34.135 0.929 -18.803 1.00 69.06 391 THR A N 1
ATOM 3168 C CA . THR A 1 391 ? 34.353 -0.379 -18.179 1.00 69.06 391 THR A CA 1
ATOM 3169 C C . THR A 1 391 ? 34.106 -1.522 -19.164 1.00 69.06 391 THR A C 1
ATOM 3171 O O . THR A 1 391 ? 34.966 -2.394 -19.305 1.00 69.06 391 THR A O 1
ATOM 3174 N N . ALA A 1 392 ? 32.997 -1.487 -19.908 1.00 64.25 392 ALA A N 1
ATOM 3175 C CA . ALA A 1 392 ? 32.679 -2.495 -20.923 1.00 64.25 392 ALA A CA 1
ATOM 3176 C C . ALA A 1 392 ? 33.745 -2.556 -22.035 1.00 64.25 392 ALA A C 1
ATOM 3178 O O . ALA A 1 392 ? 34.194 -3.636 -22.435 1.00 64.25 392 ALA A O 1
ATOM 3179 N N . VAL A 1 393 ? 34.221 -1.392 -22.489 1.00 66.69 393 VAL A N 1
ATOM 3180 C CA . VAL A 1 393 ? 35.284 -1.288 -23.497 1.00 66.69 393 VAL A CA 1
ATOM 3181 C C . VAL A 1 393 ? 36.593 -1.894 -22.979 1.00 66.69 393 VAL A C 1
ATOM 3183 O O . VAL A 1 393 ? 37.205 -2.707 -23.672 1.00 66.69 393 VAL A O 1
ATOM 3186 N N . LYS A 1 394 ? 37.007 -1.572 -21.744 1.00 63.53 394 LYS A N 1
ATOM 3187 C CA . LYS A 1 394 ? 38.210 -2.154 -21.118 1.00 63.53 394 LYS A CA 1
ATOM 3188 C C . LYS A 1 394 ? 38.127 -3.681 -21.014 1.00 63.53 394 LYS A C 1
ATOM 3190 O O . LYS A 1 394 ? 39.091 -4.365 -21.343 1.00 63.53 394 LYS A O 1
ATOM 3195 N N . GLN A 1 395 ? 36.984 -4.223 -20.590 1.00 62.75 395 GLN A N 1
ATOM 3196 C CA . GLN A 1 395 ? 36.786 -5.674 -20.474 1.00 62.75 395 GLN A CA 1
ATOM 3197 C C . GLN A 1 395 ? 36.866 -6.392 -21.824 1.00 62.75 395 GLN A C 1
ATOM 3199 O O . GLN A 1 395 ? 37.463 -7.466 -21.907 1.00 62.75 395 GLN A O 1
ATOM 3204 N N . THR A 1 396 ? 36.306 -5.784 -22.873 1.00 59.16 396 THR A N 1
ATOM 3205 C CA . THR A 1 396 ? 36.366 -6.323 -24.238 1.00 59.16 396 THR A CA 1
ATOM 3206 C C . THR A 1 396 ? 37.810 -6.405 -24.724 1.00 59.16 396 THR A C 1
ATOM 3208 O O . THR A 1 396 ? 38.227 -7.439 -25.232 1.00 59.16 396 THR A O 1
ATOM 3211 N N . PHE A 1 397 ? 38.612 -5.357 -24.509 1.00 56.19 397 PHE A N 1
ATOM 3212 C CA . PHE A 1 397 ? 40.020 -5.373 -24.911 1.00 56.19 397 PHE A CA 1
ATOM 3213 C C . PHE A 1 397 ? 40.870 -6.373 -24.117 1.00 56.19 397 PHE A C 1
ATOM 3215 O O . PHE A 1 397 ? 41.786 -6.955 -24.688 1.00 56.19 397 PHE A O 1
ATOM 3222 N N . ASN A 1 398 ? 40.543 -6.636 -22.848 1.00 54.56 398 ASN A N 1
ATOM 3223 C CA . ASN A 1 398 ? 41.252 -7.632 -22.039 1.00 54.56 398 ASN A CA 1
ATOM 3224 C C . ASN A 1 398 ? 40.969 -9.088 -22.458 1.00 54.56 398 ASN A C 1
ATOM 3226 O O . ASN A 1 398 ? 41.787 -9.953 -22.177 1.00 54.56 398 ASN A O 1
ATOM 3230 N N . HIS A 1 399 ? 39.835 -9.372 -23.111 1.00 47.66 399 HIS A N 1
ATOM 3231 C CA . HIS A 1 399 ? 39.497 -10.715 -23.616 1.00 47.66 399 HIS A CA 1
ATOM 3232 C C . HIS A 1 399 ? 40.015 -10.996 -25.036 1.00 47.66 399 HIS A C 1
ATOM 3234 O O . HIS A 1 399 ? 39.941 -12.131 -25.499 1.00 47.66 399 HIS A O 1
ATOM 3240 N N . VAL A 1 400 ? 40.500 -9.971 -25.742 1.00 45.56 400 VAL A N 1
ATOM 3241 C CA . VAL A 1 400 ? 41.005 -10.063 -27.126 1.00 45.56 400 VAL A CA 1
ATOM 3242 C C . VAL A 1 400 ? 42.550 -10.077 -27.158 1.00 45.56 400 VAL A C 1
ATOM 3244 O O . VAL A 1 400 ? 43.150 -10.025 -28.231 1.00 45.56 400 VAL A O 1
ATOM 3247 N N . GLY A 1 401 ? 43.194 -10.149 -25.986 1.00 37.44 401 GLY A N 1
ATOM 3248 C CA . GLY A 1 401 ? 44.650 -10.213 -25.801 1.00 37.44 401 GLY A CA 1
ATOM 3249 C C . GLY A 1 401 ? 45.176 -11.620 -25.570 1.00 37.44 401 GLY A C 1
ATOM 3250 O O . GLY A 1 401 ? 44.542 -12.351 -24.778 1.00 37.44 401 GLY A O 1
#

InterPro domains:
  IPR001124 Lipid-binding serum glycoprotein, C-terminal [PF02886] (152-379)
  IPR001124 Lipid-binding serum glycoprotein, C-terminal [SM00329] (168-376)
  IPR017943 Bactericidal permeability-increasing protein, alpha/beta domain superfamily [SSF55394] (140-380)
  IPR032942 BPI/LBP/Plunc family [PTHR10504] (123-389)

Solvent-accessible surface area (backbone atoms only — not comparable to full-atom values): 22302 Å² total; per-residue (Å²): 138,86,84,75,84,57,42,78,77,45,78,45,73,53,80,41,73,48,82,44,78,39,77,58,48,33,45,37,40,37,38,21,62,26,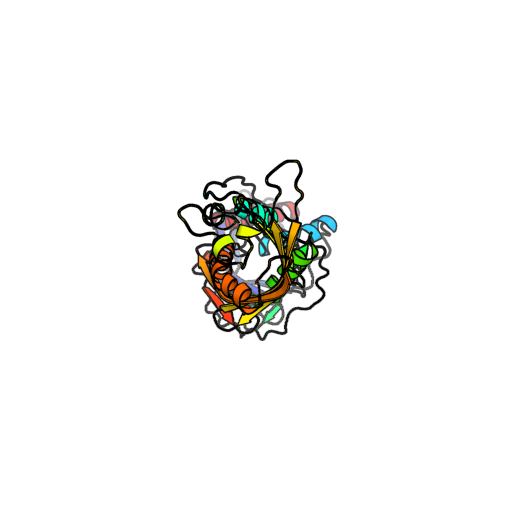38,39,31,37,36,38,100,92,49,75,46,82,48,73,44,72,69,47,77,48,72,53,68,80,75,65,83,70,94,82,68,81,66,57,67,75,56,55,60,53,42,36,33,42,54,77,65,50,93,76,51,39,56,58,30,35,68,70,76,59,88,85,85,91,80,86,88,88,91,86,84,87,92,56,79,44,60,47,50,55,53,48,46,65,50,76,44,59,42,10,38,30,51,44,66,76,50,83,66,33,36,54,80,89,39,81,48,75,49,55,64,47,42,23,15,56,75,51,71,58,84,64,95,71,74,69,77,94,71,88,78,78,80,72,83,78,84,52,78,44,76,47,77,46,47,31,40,37,58,29,30,36,34,37,37,38,43,76,69,53,70,62,51,44,79,46,37,28,84,50,38,85,79,30,44,57,31,31,20,17,50,58,76,99,58,75,26,48,15,78,64,46,40,41,32,25,78,78,43,60,72,24,43,36,35,38,38,38,36,63,74,50,58,41,46,51,45,31,30,75,72,30,32,43,37,39,42,39,30,36,40,34,33,28,40,43,52,75,50,96,90,49,65,73,40,79,39,36,38,29,40,35,44,35,33,29,45,33,44,71,45,70,56,92,64,25,41,25,32,44,41,43,64,76,43,54,48,56,45,73,75,49,65,74,46,51,80,62,51,60,65,60,56,35,60,54,26,61,63,52,36,57,54,49,24,52,53,48,19,57,60,28,58,71,39,47,74,58,74,40,35,81,48,45,43,80,39,82,67,45,72,49,36,33,77,47,25,38,38,40,38,22,36,69,44,76,36,65,67,54,52,49,54,52,51,52,49,53,52,53,55,54,56,63,72,76,107

pLDDT: mean 78.14, std 18.63, range [27.19, 97.25]

Sequence (401 aa):
VFIYNARISKYWPPQEYSLDLVEPNMFQWTMSKMHLRAEHKKHSSLISFRRIQLSVLDKKPAKSYKPDPELYERFLNVRINENNLDIIGQTFGIIKPKSKILQQSMKNFTLIHFVQNLREKNLFLDYQLTSDPFVQNGAIAMLAKGEISWRGNGGTPFFPPNIRVPLPHGVHMVEFYASDYLANSMLYHVYKQHLLDVIVGPESSPQLEDLLMTSCGTGFCIGEFLGALSEQYPNRQVEVTFTARKAPLIVFVENRARFRLHGRMNMFVRPGNATQVKEMVIRSDTTMTANVIMWINGTRIIGNATIENLDFKLLETKIKDVDQASFGDLGLFGAEFLEKLLTEILQIGIIMPSMQGVQLKSPRLSFHERYLRVVTYFKLDEYFTGDLVQTAVKQTFNHVG

Mean predicted aligned error: 11.66 Å

Radius of gyration: 29.58 Å; Cα contacts (8 Å, |Δi|>4): 759; chains: 1; bounding box: 82×41×88 Å